Protein AF-0000000087791680 (afdb_homodimer)

Solvent-accessible surface area (backbone atoms only — not comparable to full-atom values): 25381 Å² total; per-residue (Å²): 79,37,41,31,30,51,10,22,6,29,83,70,26,23,48,44,59,62,53,77,48,72,30,43,64,45,85,53,70,56,38,45,17,42,36,40,27,38,39,39,37,46,95,88,44,26,38,34,36,34,31,11,54,45,38,58,61,35,29,56,75,70,66,45,57,69,65,58,30,39,37,45,44,49,65,50,59,41,26,43,61,20,48,68,62,46,20,55,41,23,66,72,69,40,71,28,44,31,38,27,40,63,70,33,48,52,49,48,42,67,64,41,65,71,30,66,50,83,85,70,81,65,75,94,46,27,39,41,47,82,38,77,52,52,76,68,46,70,42,78,56,87,76,35,35,40,27,34,32,52,28,18,39,45,91,40,78,31,40,20,42,34,42,31,45,95,88,41,32,38,37,46,31,63,59,26,46,45,71,44,68,72,38,44,63,68,49,43,58,23,45,32,37,33,34,16,27,32,31,79,61,82,50,78,39,30,19,11,44,66,52,36,50,50,52,44,63,73,28,48,40,68,30,35,34,33,26,34,30,41,60,81,52,39,47,72,69,50,42,73,70,45,56,92,54,43,42,68,55,30,47,68,44,72,48,76,104,80,38,40,32,29,52,11,23,6,29,82,70,27,23,48,44,57,62,52,78,48,73,31,42,64,44,85,53,69,56,37,43,17,42,36,40,26,39,38,40,36,45,93,90,44,25,37,33,37,35,30,12,54,44,38,58,61,37,29,56,74,70,67,44,55,69,67,57,32,38,37,43,45,49,65,52,60,43,28,44,61,20,48,67,62,46,19,55,41,23,67,72,69,40,70,29,44,31,37,28,40,64,69,33,47,52,49,48,44,66,64,39,64,71,31,67,51,83,86,69,80,65,76,94,48,27,38,41,47,81,39,77,52,53,75,67,48,69,42,78,56,88,74,35,35,39,28,33,32,53,27,19,38,44,90,40,77,32,40,20,42,34,42,33,45,94,90,40,31,38,36,44,32,64,60,26,46,47,71,45,68,72,38,43,63,69,48,43,60,22,45,32,38,33,34,15,27,32,31,79,61,82,50,78,39,30,19,11,42,65,53,34,50,50,50,44,62,73,27,48,39,67,30,34,35,31,26,33,29,40,62,81,52,39,45,72,68,49,41,73,72,45,56,93,56,43,41,67,55,31,49,69,44,71,49,76,105

Radius of gyration: 23.46 Å; Cα contacts (8 Å, |Δi|>4): 1272; chains: 2; bounding box: 47×68×54 Å

Structure (mmCIF, N/CA/C/O backbone):
data_AF-0000000087791680-model_v1
#
loop_
_entity.id
_entity.type
_entity.pdbx_description
1 polymer 'Phosphoribosyl 1,2-cyclic phosphate phosphodiesterase'
#
loop_
_atom_site.group_PDB
_atom_site.id
_atom_site.type_symbol
_atom_site.label_atom_id
_atom_site.label_alt_id
_atom_site.label_comp_id
_atom_site.label_asym_id
_atom_site.label_entity_id
_atom_site.label_seq_id
_atom_site.pdbx_PDB_ins_code
_atom_site.Cartn_x
_atom_site.Cartn_y
_atom_site.Cartn_z
_atom_site.occupancy
_atom_site.B_iso_or_equiv
_atom_site.auth_seq_id
_atom_site.auth_comp_id
_atom_site.auth_asym_id
_atom_site.auth_atom_id
_atom_site.pdbx_PDB_model_num
ATOM 1 N N . MET A 1 1 ? 10.305 27.891 0.632 1 96.56 1 MET A N 1
ATOM 2 C CA . MET A 1 1 ? 9.812 26.594 1.083 1 96.56 1 MET A CA 1
ATOM 3 C C . MET A 1 1 ? 8.492 26.25 0.405 1 96.56 1 MET A C 1
ATOM 5 O O . MET A 1 1 ? 7.602 27.094 0.301 1 96.56 1 MET A O 1
ATOM 9 N N . LYS A 1 2 ? 8.453 25.062 -0.163 1 97.38 2 LYS A N 1
ATOM 10 C CA . LYS A 1 2 ? 7.281 24.594 -0.887 1 97.38 2 LYS A CA 1
ATOM 11 C C . LYS A 1 2 ? 6.715 23.328 -0.241 1 97.38 2 LYS A C 1
ATOM 13 O O . LYS A 1 2 ? 7.469 22.438 0.164 1 97.38 2 LYS A O 1
ATOM 18 N N . LEU A 1 3 ? 5.395 23.328 -0.056 1 98.56 3 LEU A N 1
ATOM 19 C CA . LEU A 1 3 ? 4.707 22.141 0.456 1 98.56 3 LEU A CA 1
ATOM 20 C C . LEU A 1 3 ? 3.742 21.578 -0.584 1 98.56 3 LEU A C 1
ATOM 22 O O . LEU A 1 3 ? 2.961 22.328 -1.178 1 98.56 3 LEU A O 1
ATOM 26 N N . ARG A 1 4 ? 3.85 20.328 -0.832 1 98.75 4 ARG A N 1
ATOM 27 C CA . ARG A 1 4 ? 2.938 19.625 -1.728 1 98.75 4 ARG A CA 1
ATOM 28 C C . ARG A 1 4 ? 2.121 18.594 -0.97 1 98.75 4 ARG A C 1
ATOM 30 O O . ARG A 1 4 ? 2.672 17.812 -0.182 1 98.75 4 ARG A O 1
ATOM 37 N N . PHE A 1 5 ? 0.825 18.609 -1.22 1 98.94 5 PHE A N 1
ATOM 38 C CA . PHE A 1 5 ? -0.034 17.547 -0.685 1 98.94 5 PHE A CA 1
ATOM 39 C C . PHE A 1 5 ? 0.094 16.281 -1.509 1 98.94 5 PHE A C 1
ATOM 41 O O . PHE A 1 5 ? -0.344 16.234 -2.66 1 98.94 5 PHE A O 1
ATOM 48 N N . LEU A 1 6 ? 0.627 15.195 -0.892 1 98.94 6 LEU A N 1
ATOM 49 C CA . LEU A 1 6 ? 0.764 13.93 -1.594 1 98.94 6 LEU A CA 1
ATOM 50 C C . LEU A 1 6 ? -0.527 13.117 -1.516 1 98.94 6 LEU A C 1
ATOM 52 O O . LEU A 1 6 ? -0.835 12.344 -2.422 1 98.94 6 LEU A O 1
ATOM 56 N N . GLY A 1 7 ? -1.204 13.242 -0.457 1 98.94 7 GLY A N 1
ATOM 57 C CA . GLY A 1 7 ? -2.523 12.68 -0.213 1 98.94 7 GLY A CA 1
ATOM 58 C C . GLY A 1 7 ? -3.355 13.508 0.749 1 98.94 7 GLY A C 1
ATOM 59 O O . GLY A 1 7 ? -2.812 14.18 1.629 1 98.94 7 GLY A O 1
ATOM 60 N N . THR A 1 8 ? -4.715 13.43 0.555 1 98.94 8 THR A N 1
ATOM 61 C CA . THR A 1 8 ? -5.598 14.266 1.364 1 98.94 8 THR A CA 1
ATOM 62 C C . THR A 1 8 ? -6.793 13.461 1.865 1 98.94 8 THR A C 1
ATOM 64 O O . THR A 1 8 ? -7.77 14.023 2.357 1 98.94 8 THR A O 1
ATOM 67 N N . GLY A 1 9 ? -6.707 12.125 1.693 1 98.81 9 GLY A N 1
ATOM 68 C CA . GLY A 1 9 ? -7.812 11.266 2.08 1 98.81 9 GLY A CA 1
ATOM 69 C C . GLY A 1 9 ? -7.609 10.602 3.43 1 98.81 9 GLY A C 1
ATOM 70 O O . GLY A 1 9 ? -6.547 10.734 4.035 1 98.81 9 GLY A O 1
ATOM 71 N N . THR A 1 10 ? -8.656 9.977 3.885 1 97.81 10 THR A N 1
ATOM 72 C CA . THR A 1 10 ? -8.641 9.219 5.129 1 97.81 10 THR A CA 1
ATOM 73 C C . THR A 1 10 ? -7.93 7.879 4.934 1 97.81 10 THR A C 1
ATOM 75 O O . THR A 1 10 ? -7.344 7.629 3.879 1 97.81 10 THR A O 1
ATOM 78 N N . SER A 1 11 ? -8.031 7.055 6.004 1 97.5 11 SER A N 1
A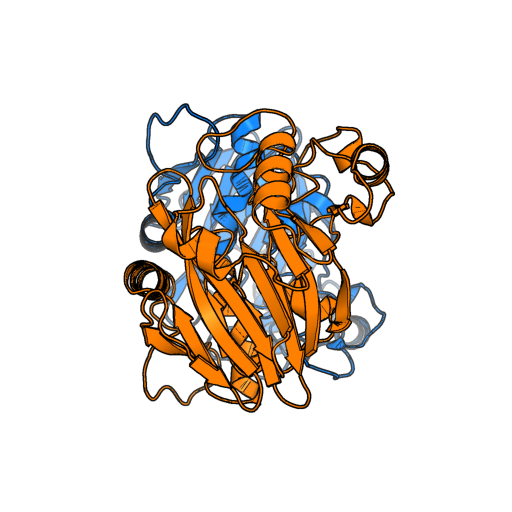TOM 79 C CA . SER A 1 11 ? -7.371 5.75 5.996 1 97.5 11 SER A CA 1
ATOM 80 C C . SER A 1 11 ? -7.949 4.848 4.914 1 97.5 11 SER A C 1
ATOM 82 O O . SER A 1 11 ? -7.312 3.875 4.5 1 97.5 11 SER A O 1
ATOM 84 N N . TYR A 1 12 ? -9.133 5.207 4.348 1 97.19 12 TYR A N 1
ATOM 85 C CA . TYR A 1 12 ? -9.766 4.41 3.309 1 97.19 12 TYR A CA 1
ATOM 86 C C . TYR A 1 12 ? -9.328 4.867 1.923 1 97.19 12 TYR A C 1
ATOM 88 O O . TYR A 1 12 ? -9.445 4.117 0.95 1 97.19 12 TYR A O 1
ATOM 96 N N . GLY A 1 13 ? -8.812 6.094 1.806 1 98.19 13 GLY A N 1
ATOM 97 C CA . GLY A 1 13 ? -8.703 6.723 0.498 1 98.19 13 GLY A CA 1
ATOM 98 C C . GLY A 1 13 ? -10.047 6.992 -0.147 1 98.19 13 GLY A C 1
ATOM 99 O O . GLY A 1 13 ? -11.078 6.535 0.343 1 98.19 13 GLY A O 1
ATOM 100 N N . VAL A 1 14 ? -9.992 7.812 -1.118 1 98.75 14 VAL A N 1
ATOM 101 C CA . VAL A 1 14 ? -11.172 8.078 -1.941 1 98.75 14 VAL A CA 1
ATOM 102 C C . VAL A 1 14 ? -10.828 7.863 -3.414 1 98.75 14 VAL A C 1
ATOM 104 O O . VAL A 1 14 ? -9.922 8.508 -3.949 1 98.75 14 VAL A O 1
ATOM 107 N N . PRO A 1 15 ? -11.57 6.934 -4.102 1 98.56 15 PRO A N 1
ATOM 108 C CA . PRO A 1 15 ? -12.797 6.211 -3.752 1 98.56 15 PRO A CA 1
ATOM 109 C C . PRO A 1 15 ? -12.555 5.105 -2.725 1 98.56 15 PRO A C 1
ATOM 111 O O . PRO A 1 15 ? -11.438 4.605 -2.6 1 98.56 15 PRO A O 1
ATOM 114 N N . TYR A 1 16 ? -13.625 4.812 -2.018 1 97.94 16 TYR A N 1
ATOM 115 C CA . TYR A 1 16 ? -13.68 3.586 -1.23 1 97.94 16 TYR A CA 1
ATOM 116 C C . TYR A 1 16 ? -13.883 2.371 -2.127 1 97.94 16 TYR A C 1
ATOM 118 O O . TYR A 1 16 ? -14.695 2.408 -3.053 1 97.94 16 TYR A O 1
ATOM 126 N N . ILE A 1 17 ? -13.188 1.34 -1.88 1 98.38 17 ILE A N 1
ATOM 127 C CA . ILE A 1 17 ? -13.391 0.118 -2.648 1 98.38 17 ILE A CA 1
ATOM 128 C C . ILE A 1 17 ? -14.867 -0.262 -2.627 1 98.38 17 ILE A C 1
ATOM 130 O O . ILE A 1 17 ? -15.469 -0.384 -1.557 1 98.38 17 ILE A O 1
ATOM 134 N N . GLY A 1 18 ? -15.5 -0.334 -3.77 1 97.19 18 GLY A N 1
ATOM 135 C CA . GLY A 1 18 ? -16.859 -0.834 -3.906 1 97.19 18 GLY A CA 1
ATOM 136 C C . GLY A 1 18 ? -17.906 0.247 -3.752 1 97.19 18 GLY A C 1
ATOM 137 O O . GLY A 1 18 ? -19.094 -0.007 -3.943 1 97.19 18 GLY A O 1
ATOM 138 N N . CYS A 1 19 ? -17.578 1.438 -3.422 1 97.81 19 CYS A N 1
ATOM 139 C CA . CYS A 1 19 ? -18.547 2.512 -3.213 1 97.81 19 CYS A CA 1
ATOM 140 C C . CYS A 1 19 ? -18.953 3.145 -4.535 1 97.81 19 CYS A C 1
ATOM 142 O O . CYS A 1 19 ? -18.109 3.342 -5.418 1 97.81 19 CYS A O 1
ATOM 144 N N . LYS A 1 20 ? -20.203 3.49 -4.641 1 97.19 20 LYS A N 1
ATOM 145 C CA . LYS A 1 20 ? -20.719 4.055 -5.887 1 97.19 20 LYS A CA 1
ATOM 146 C C . LYS A 1 20 ? -21.391 5.402 -5.648 1 97.19 20 LYS A C 1
ATOM 148 O O . LYS A 1 20 ? -22.234 5.824 -6.426 1 97.19 20 LYS A O 1
ATOM 153 N N . CYS A 1 21 ? -21.016 6.055 -4.582 1 98.06 21 CYS A N 1
ATOM 154 C CA . CYS A 1 21 ? -21.625 7.352 -4.281 1 98.06 21 CYS A CA 1
ATOM 155 C C . CYS A 1 21 ? -21.141 8.414 -5.262 1 98.06 21 CYS A C 1
ATOM 157 O O . CYS A 1 21 ? -20.266 8.156 -6.086 1 98.06 21 CYS A O 1
ATOM 159 N N . ALA A 1 22 ? -21.641 9.586 -5.102 1 98.25 22 ALA A N 1
ATOM 160 C CA . ALA A 1 22 ? -21.391 10.68 -6.035 1 98.25 22 ALA A CA 1
ATOM 161 C C . ALA A 1 22 ? -19.922 11.078 -6.027 1 98.25 22 ALA A C 1
ATOM 163 O O . ALA A 1 22 ? -19.344 11.398 -7.074 1 98.25 22 ALA A O 1
ATOM 164 N N . VAL A 1 23 ? -19.25 11.047 -4.875 1 98.81 23 VAL A N 1
ATOM 165 C CA . VAL A 1 23 ? -17.859 11.469 -4.75 1 98.81 23 VAL A CA 1
ATOM 166 C C . VAL A 1 23 ? -16.938 10.367 -5.266 1 98.81 23 VAL A C 1
ATOM 168 O O . VAL A 1 23 ? -15.992 10.641 -6.004 1 98.81 23 VAL A O 1
ATOM 171 N N . CYS A 1 24 ? -17.219 9.141 -4.934 1 98.56 24 CYS A N 1
ATOM 172 C CA . CYS A 1 24 ? -16.375 8.023 -5.332 1 98.56 24 CYS A CA 1
ATOM 173 C C . CYS A 1 24 ? -16.469 7.785 -6.832 1 98.56 24 CYS A C 1
ATOM 175 O O . CYS A 1 24 ? -15.539 7.23 -7.43 1 98.56 24 CYS A O 1
ATOM 177 N N . THR A 1 25 ? -17.531 8.211 -7.418 1 98.12 25 THR A N 1
ATOM 178 C CA . THR A 1 25 ? -17.688 8.008 -8.859 1 98.12 25 THR A CA 1
ATOM 179 C C . THR A 1 25 ? -17.484 9.32 -9.609 1 98.12 25 THR A C 1
ATOM 181 O O . THR A 1 25 ? -17.688 9.383 -10.82 1 98.12 25 THR A O 1
ATOM 184 N N . SER A 1 26 ? -17.125 10.391 -8.922 1 98.19 26 SER A N 1
ATOM 185 C CA . SER A 1 26 ? -16.938 11.719 -9.5 1 98.19 26 SER A CA 1
ATOM 186 C C . SER A 1 26 ? -15.781 11.719 -10.5 1 98.19 26 SER A C 1
ATOM 188 O O . SER A 1 26 ? -14.773 11.039 -10.305 1 98.19 26 SER A O 1
ATOM 190 N N . ASN A 1 27 ? -15.875 12.578 -11.516 1 97.5 27 ASN A N 1
ATOM 191 C CA . ASN A 1 27 ? -14.789 12.758 -12.469 1 97.5 27 ASN A CA 1
ATOM 192 C C . ASN A 1 27 ? -13.891 13.93 -12.078 1 97.5 27 ASN A C 1
ATOM 194 O O . ASN A 1 27 ? -12.891 14.203 -12.75 1 97.5 27 ASN A O 1
ATOM 198 N N . ASP A 1 28 ? -14.25 14.672 -11.008 1 98.44 28 ASP A N 1
ATOM 199 C CA . ASP A 1 28 ? -13.383 15.719 -10.477 1 98.44 28 ASP A CA 1
ATOM 200 C C . ASP A 1 28 ? -12.117 15.133 -9.867 1 98.44 28 ASP A C 1
ATOM 202 O O . ASP A 1 28 ? -12.172 14.414 -8.875 1 98.44 28 ASP A O 1
ATOM 206 N N . PRO A 1 29 ? -10.977 15.359 -10.492 1 98.5 29 PRO A N 1
ATOM 207 C CA . PRO A 1 29 ? -9.742 14.766 -9.961 1 98.5 29 PRO A CA 1
ATOM 208 C C . PRO A 1 29 ? -9.484 15.156 -8.508 1 98.5 29 PRO A C 1
ATOM 210 O O . PRO A 1 29 ? -8.773 14.445 -7.789 1 98.5 29 PRO A O 1
ATOM 213 N N . ARG A 1 30 ? -10.172 16.266 -8.102 1 98.81 30 ARG A N 1
ATOM 214 C CA . ARG A 1 30 ? -9.961 16.719 -6.727 1 98.81 30 ARG A CA 1
ATOM 215 C C . ARG A 1 30 ? -10.742 15.859 -5.742 1 98.81 30 ARG A C 1
ATOM 217 O O . ARG A 1 30 ? -10.547 15.969 -4.527 1 98.81 30 ARG A O 1
ATOM 224 N N . ASP A 1 31 ? -11.508 14.977 -6.254 1 98.88 31 ASP A N 1
ATOM 225 C CA . ASP A 1 31 ? -12.266 14.047 -5.422 1 98.88 31 ASP A CA 1
ATOM 226 C C . ASP A 1 31 ? -11.523 12.719 -5.266 1 98.88 31 ASP A C 1
ATOM 228 O O . ASP A 1 31 ? -11.969 11.836 -4.535 1 98.88 31 ASP A O 1
ATOM 232 N N . LYS A 1 32 ? -10.445 12.508 -5.996 1 98.81 32 LYS A N 1
ATOM 233 C CA . LYS A 1 32 ? -9.586 11.336 -5.832 1 98.81 32 LYS A CA 1
ATOM 234 C C . LYS A 1 32 ? -8.492 11.594 -4.801 1 98.81 32 LYS A C 1
ATOM 236 O O . LYS A 1 32 ? -7.633 12.453 -5.004 1 98.81 32 LYS A O 1
ATOM 241 N N . ARG A 1 33 ? -8.578 10.891 -3.699 1 98.88 33 ARG A N 1
ATOM 242 C CA . ARG A 1 33 ? -7.707 11.211 -2.578 1 98.88 33 ARG A CA 1
ATOM 243 C C . ARG A 1 33 ? -6.93 9.977 -2.117 1 98.88 33 ARG A C 1
ATOM 245 O O . ARG A 1 33 ? -7.527 8.977 -1.715 1 98.88 33 ARG A O 1
ATOM 252 N N . LEU A 1 34 ? -5.586 10 -2.229 1 98.88 34 LEU A N 1
ATOM 253 C CA . LEU A 1 34 ? -4.715 9.023 -1.576 1 98.88 34 LEU A CA 1
ATOM 254 C C . LEU A 1 34 ? -4.613 9.305 -0.08 1 98.88 34 LEU A C 1
ATOM 256 O O . LEU A 1 34 ? -5.117 10.32 0.401 1 98.88 34 LEU A O 1
ATOM 260 N N . ARG A 1 35 ? -4.047 8.375 0.666 1 98.88 35 ARG A N 1
ATOM 261 C CA . ARG A 1 35 ? -3.949 8.594 2.105 1 98.88 35 ARG A CA 1
ATOM 262 C C . ARG A 1 35 ? -3.068 9.797 2.418 1 98.88 35 ARG A C 1
ATOM 264 O O . ARG A 1 35 ? -2.086 10.055 1.72 1 98.88 35 ARG A O 1
ATOM 271 N N . SER A 1 36 ? -3.314 10.445 3.494 1 98.88 36 SER A N 1
ATOM 272 C CA . SER A 1 36 ? -2.764 11.75 3.854 1 98.88 36 SER A CA 1
ATOM 273 C C . SER A 1 36 ? -1.247 11.688 4.004 1 98.88 36 SER A C 1
ATOM 275 O O . SER A 1 36 ? -0.721 10.812 4.688 1 98.88 36 SER A O 1
ATOM 277 N N . SER A 1 37 ? -0.566 12.539 3.357 1 98.94 37 SER A N 1
ATOM 278 C CA . SER A 1 37 ? 0.878 12.742 3.373 1 98.94 37 SER A CA 1
ATOM 279 C C . SER A 1 37 ? 1.257 14.062 2.711 1 98.94 37 SER A C 1
ATOM 281 O O . SER A 1 37 ? 0.531 14.562 1.848 1 98.94 37 SER A O 1
ATOM 283 N N . ILE A 1 38 ? 2.379 14.688 3.121 1 98.94 38 ILE A N 1
ATOM 284 C CA . ILE A 1 38 ? 2.85 15.914 2.494 1 98.94 38 ILE A CA 1
ATOM 285 C C . ILE A 1 38 ? 4.352 15.82 2.229 1 98.94 38 ILE A C 1
ATOM 287 O O . ILE A 1 38 ? 5.043 15.008 2.846 1 98.94 38 ILE A O 1
ATOM 291 N N . PHE A 1 39 ? 4.77 16.562 1.26 1 98.88 39 PHE A N 1
ATOM 292 C CA . PHE A 1 39 ? 6.156 16.703 0.831 1 98.88 39 PHE A CA 1
ATOM 293 C C . PHE A 1 39 ? 6.609 18.156 0.945 1 98.88 39 PHE A C 1
ATOM 295 O O . PHE A 1 39 ? 5.977 19.062 0.388 1 98.88 39 PHE A O 1
ATOM 302 N N . VAL A 1 40 ? 7.633 18.422 1.789 1 98.69 40 VAL A N 1
ATOM 303 C CA . VAL A 1 40 ? 8.156 19.766 1.989 1 98.69 40 VAL A CA 1
ATOM 304 C C . VAL A 1 40 ? 9.547 19.875 1.361 1 98.69 40 VAL A C 1
ATOM 306 O O . VAL A 1 40 ? 10.445 19.094 1.685 1 98.69 40 VAL A O 1
ATOM 309 N N . GLU A 1 41 ? 9.711 20.797 0.521 1 97.44 41 GLU A N 1
ATOM 310 C CA . GLU A 1 41 ? 10.992 20.953 -0.158 1 97.44 41 GLU A CA 1
ATOM 311 C C . GLU A 1 41 ? 11.492 22.391 -0.051 1 97.44 41 GLU A C 1
ATOM 313 O O . GLU A 1 41 ? 10.695 23.344 -0.051 1 97.44 41 GLU A O 1
ATOM 318 N N . ASP A 1 42 ? 12.711 22.562 0.129 1 96 42 ASP A N 1
ATOM 319 C CA . ASP A 1 42 ? 13.453 23.828 0.121 1 96 42 ASP A CA 1
ATOM 320 C C . ASP A 1 42 ? 14.883 23.609 -0.38 1 96 42 ASP A C 1
ATOM 322 O O . ASP A 1 42 ? 15.711 23.016 0.312 1 96 42 ASP A O 1
ATOM 326 N N . ASP A 1 43 ? 15.172 24.188 -1.541 1 91.5 43 ASP A N 1
ATOM 327 C CA . ASP A 1 43 ? 16.453 23.922 -2.174 1 91.5 43 ASP A CA 1
ATOM 328 C C . ASP A 1 43 ? 16.75 22.422 -2.229 1 91.5 43 ASP A C 1
ATOM 330 O O . ASP A 1 43 ? 15.953 21.641 -2.775 1 91.5 43 ASP A O 1
ATOM 334 N N . ASP A 1 44 ? 17.75 21.922 -1.438 1 90.25 44 ASP A N 1
ATOM 335 C CA . ASP A 1 44 ? 18.156 20.516 -1.515 1 90.25 44 ASP A CA 1
ATOM 336 C C . ASP A 1 44 ? 17.469 19.703 -0.425 1 90.25 44 ASP A C 1
ATOM 338 O O . ASP A 1 44 ? 17.625 18.469 -0.377 1 90.25 44 ASP A O 1
ATOM 342 N N . LEU A 1 45 ? 16.672 20.391 0.388 1 96.62 45 LEU A N 1
ATOM 343 C CA . LEU A 1 45 ? 15.984 19.688 1.466 1 96.62 45 LEU A CA 1
ATOM 344 C C . LEU A 1 45 ? 14.656 19.125 0.979 1 96.62 45 LEU A C 1
ATOM 346 O O . LEU A 1 45 ? 13.867 19.844 0.338 1 96.62 45 LEU A O 1
ATOM 350 N N . LYS A 1 46 ? 14.461 17.828 1.199 1 98.12 46 LYS A N 1
ATOM 351 C CA . LYS A 1 46 ? 13.227 17.141 0.847 1 98.12 46 LYS A CA 1
ATOM 352 C C . LYS A 1 46 ? 12.719 16.297 2.014 1 98.12 46 LYS A C 1
ATOM 354 O O . LYS A 1 46 ? 13.312 15.266 2.348 1 98.12 46 LYS A O 1
ATOM 359 N N . LEU A 1 47 ? 11.656 16.75 2.617 1 98.69 47 LEU A N 1
ATOM 360 C CA . LEU A 1 47 ? 11.07 16.078 3.768 1 98.69 47 LEU A CA 1
ATOM 361 C C . LEU A 1 47 ? 9.734 15.445 3.404 1 98.69 47 LEU A C 1
ATOM 363 O O . LEU A 1 47 ? 8.906 16.078 2.742 1 98.69 47 LEU A O 1
ATOM 367 N N . ILE A 1 48 ? 9.555 14.234 3.803 1 98.81 48 ILE A N 1
ATOM 368 C CA . ILE A 1 48 ? 8.258 13.594 3.645 1 98.81 48 ILE A CA 1
ATOM 369 C C . ILE A 1 48 ? 7.645 13.328 5.02 1 98.81 48 ILE A C 1
ATOM 371 O O . ILE A 1 48 ? 8.344 12.898 5.941 1 98.81 48 ILE A O 1
ATOM 375 N N . VAL A 1 49 ? 6.371 13.68 5.113 1 98.94 49 VAL A N 1
ATOM 376 C CA . VAL A 1 49 ? 5.645 13.352 6.336 1 98.94 49 VAL A CA 1
ATOM 377 C C . VAL A 1 49 ? 4.746 12.141 6.094 1 98.94 49 VAL A C 1
ATOM 379 O O . VAL A 1 49 ? 3.826 12.195 5.273 1 98.94 49 VAL A O 1
ATOM 382 N N . ASP A 1 50 ? 4.996 11.062 6.809 1 98.94 50 ASP A N 1
ATOM 383 C CA . ASP A 1 50 ? 4.262 9.805 6.805 1 98.94 50 ASP A CA 1
ATOM 384 C C . ASP A 1 50 ? 4.539 9.008 5.527 1 98.94 50 ASP A C 1
ATOM 386 O O . ASP A 1 50 ? 4.742 9.594 4.461 1 98.94 50 ASP A O 1
ATOM 390 N N . THR A 1 51 ? 4.637 7.715 5.688 1 98.88 51 THR A N 1
ATOM 391 C CA . THR A 1 51 ? 4.832 6.746 4.613 1 98.88 51 THR A CA 1
ATOM 392 C C . THR A 1 51 ? 3.668 5.758 4.559 1 98.88 51 THR A C 1
ATOM 394 O O . THR A 1 51 ? 3.836 4.578 4.863 1 98.88 51 THR A O 1
ATOM 397 N N . GLY A 1 52 ? 2.52 6.27 4.133 1 98.75 52 GLY A N 1
ATOM 398 C CA . GLY A 1 52 ? 1.326 5.441 4.078 1 98.75 52 GLY A CA 1
ATOM 399 C C . GLY A 1 52 ? 1.339 4.449 2.928 1 98.75 52 GLY A C 1
ATOM 400 O O . GLY A 1 52 ? 2.338 4.332 2.217 1 98.75 52 GLY A O 1
ATOM 401 N N . PRO A 1 53 ? 0.223 3.742 2.73 1 98.69 53 PRO A N 1
ATOM 402 C CA . PRO A 1 53 ? 0.177 2.672 1.732 1 98.69 53 PRO A CA 1
ATOM 403 C C . PRO A 1 53 ? 0.319 3.191 0.303 1 98.69 53 PRO A C 1
ATOM 405 O O . PRO A 1 53 ? 0.621 2.422 -0.611 1 98.69 53 PRO A O 1
ATOM 408 N N . ASP A 1 54 ? 0.114 4.496 0.139 1 98.75 54 ASP A N 1
ATOM 409 C CA . ASP A 1 54 ? 0.158 5.082 -1.197 1 98.75 54 ASP A CA 1
ATOM 410 C C . ASP A 1 54 ? 1.543 5.648 -1.502 1 98.75 54 ASP A C 1
ATOM 412 O O . ASP A 1 54 ? 1.72 6.375 -2.48 1 98.75 54 ASP A O 1
ATOM 416 N N . PHE A 1 55 ? 2.559 5.332 -0.697 1 98.88 55 PHE A N 1
ATOM 417 C CA . PHE A 1 55 ? 3.859 5.984 -0.769 1 98.88 55 PHE A CA 1
ATOM 418 C C . PHE A 1 55 ? 4.434 5.898 -2.178 1 98.88 55 PHE A C 1
ATOM 420 O O . PHE A 1 55 ? 4.844 6.91 -2.75 1 98.88 55 PHE A O 1
ATOM 427 N N . ARG A 1 56 ? 4.402 4.703 -2.766 1 98.81 56 ARG A N 1
ATOM 428 C CA . ARG A 1 56 ? 4.965 4.52 -4.098 1 98.81 56 ARG A CA 1
ATOM 429 C C . ARG A 1 56 ? 4.219 5.363 -5.129 1 98.81 56 ARG A C 1
ATOM 431 O O . ARG A 1 56 ? 4.84 6.086 -5.91 1 98.81 56 ARG A O 1
ATOM 438 N N . GLN A 1 57 ? 2.936 5.273 -5.09 1 98.69 57 GLN A N 1
ATOM 439 C CA . GLN A 1 57 ? 2.117 6.035 -6.027 1 98.69 57 GLN A CA 1
ATOM 440 C C . GLN A 1 57 ? 2.342 7.535 -5.859 1 98.69 57 GLN A C 1
ATOM 442 O O . GLN A 1 57 ? 2.41 8.273 -6.844 1 98.69 57 GLN A O 1
ATOM 447 N N . GLN A 1 58 ? 2.451 7.965 -4.664 1 98.88 58 GLN A N 1
ATOM 448 C CA . GLN A 1 58 ? 2.656 9.375 -4.352 1 98.88 58 GLN A CA 1
ATOM 449 C C . GLN A 1 58 ? 4 9.867 -4.879 1 98.88 58 GLN A C 1
ATOM 451 O O . GLN A 1 58 ? 4.082 10.93 -5.5 1 98.88 58 GLN A O 1
ATOM 456 N N . CYS A 1 59 ? 5.051 9.07 -4.684 1 98.81 59 CYS A N 1
ATOM 457 C CA . CYS A 1 59 ? 6.383 9.438 -5.152 1 98.81 59 CYS A CA 1
ATOM 458 C C . CYS A 1 59 ? 6.434 9.484 -6.676 1 98.81 59 CYS A C 1
ATOM 460 O O . CYS A 1 59 ? 6.988 10.414 -7.258 1 98.81 59 CYS A O 1
ATOM 462 N N . LEU A 1 60 ? 5.848 8.477 -7.293 1 98.62 60 LEU A N 1
ATOM 463 C CA . LEU A 1 60 ? 5.852 8.414 -8.75 1 98.62 60 LEU A CA 1
ATOM 464 C C . LEU A 1 60 ? 5.109 9.609 -9.344 1 98.62 60 LEU A C 1
ATOM 466 O O . LEU A 1 60 ? 5.609 10.266 -10.266 1 98.62 60 LEU A O 1
ATOM 470 N N . ARG A 1 61 ? 3.947 9.914 -8.789 1 98.12 61 ARG A N 1
ATOM 471 C CA . ARG A 1 61 ? 3.135 11.016 -9.281 1 98.12 61 ARG A CA 1
ATOM 472 C C . ARG A 1 61 ? 3.859 12.352 -9.109 1 98.12 61 ARG A C 1
ATOM 474 O O . ARG A 1 61 ? 3.826 13.203 -10 1 98.12 61 ARG A O 1
ATOM 481 N N . ALA A 1 62 ? 4.535 12.523 -8.016 1 98.25 62 ALA A N 1
ATOM 482 C CA . ALA A 1 62 ? 5.148 13.797 -7.672 1 98.25 62 ALA A CA 1
ATOM 483 C C . ALA A 1 62 ? 6.57 13.891 -8.227 1 98.25 62 ALA A C 1
ATOM 485 O O . ALA A 1 62 ? 7.223 14.93 -8.109 1 98.25 62 ALA A O 1
ATOM 486 N N . GLY A 1 63 ? 7.074 12.781 -8.773 1 97.56 63 GLY A N 1
ATOM 487 C CA . GLY A 1 63 ? 8.43 12.773 -9.305 1 97.56 63 GLY A CA 1
ATOM 488 C C . GLY A 1 63 ? 9.492 12.844 -8.227 1 97.56 63 GLY A C 1
ATOM 489 O O . GLY A 1 63 ? 10.547 13.461 -8.43 1 97.56 63 GLY A O 1
ATOM 490 N N . ILE A 1 64 ? 9.211 12.305 -7.055 1 98.06 64 ILE A N 1
ATOM 491 C CA . ILE A 1 64 ? 10.164 12.312 -5.945 1 98.06 64 ILE A CA 1
ATOM 492 C C . ILE A 1 64 ? 11.18 11.188 -6.133 1 98.06 64 ILE A C 1
ATOM 494 O O . ILE A 1 64 ? 10.805 10.016 -6.238 1 98.06 64 ILE A O 1
ATOM 498 N N . ASP A 1 65 ? 12.422 11.508 -6.184 1 97.25 65 ASP A N 1
ATOM 499 C CA . ASP A 1 65 ? 13.445 10.492 -6.402 1 97.25 65 ASP A CA 1
ATOM 500 C C . ASP A 1 65 ? 14.539 10.578 -5.336 1 97.25 65 ASP A C 1
ATOM 502 O O . ASP A 1 65 ? 15.523 9.844 -5.395 1 97.25 65 ASP A O 1
ATOM 506 N N . HIS A 1 66 ? 14.297 11.523 -4.426 1 97.06 66 HIS A N 1
ATOM 507 C CA . HIS A 1 66 ? 15.203 11.727 -3.301 1 97.06 66 HIS A CA 1
ATOM 508 C C . HIS A 1 66 ? 14.469 12.32 -2.102 1 97.06 66 HIS A C 1
ATOM 510 O O . HIS A 1 66 ? 13.555 13.133 -2.268 1 97.06 66 HIS A O 1
ATOM 516 N N . ILE A 1 67 ? 14.852 11.844 -0.917 1 97.88 67 ILE A N 1
ATOM 517 C CA . ILE A 1 67 ? 14.297 12.43 0.299 1 97.88 67 ILE A CA 1
ATOM 518 C C . ILE A 1 67 ? 15.398 12.594 1.343 1 97.88 67 ILE A C 1
ATOM 520 O O . ILE A 1 67 ? 16.281 11.742 1.45 1 97.88 67 ILE A O 1
ATOM 524 N N . SER A 1 68 ? 15.359 13.688 2.033 1 98.19 68 SER A N 1
ATOM 525 C CA . SER A 1 68 ? 16.359 13.992 3.053 1 98.19 68 SER A CA 1
ATOM 526 C C . SER A 1 68 ? 16.016 13.312 4.375 1 98.19 68 SER A C 1
ATOM 528 O O . SER A 1 68 ? 16.906 12.828 5.078 1 98.19 68 SER A O 1
ATOM 530 N N . ALA A 1 69 ? 14.742 13.281 4.703 1 98.69 69 ALA A N 1
ATOM 531 C CA . ALA A 1 69 ? 14.297 12.68 5.957 1 98.69 69 ALA A CA 1
ATOM 532 C C . ALA A 1 69 ? 12.805 12.367 5.914 1 98.69 69 ALA A C 1
ATOM 534 O O . ALA A 1 69 ? 12.078 12.891 5.062 1 98.69 69 ALA A O 1
ATOM 535 N N . ILE A 1 70 ? 12.461 11.484 6.816 1 98.94 70 ILE A N 1
ATOM 536 C CA . ILE A 1 70 ? 11.062 11.117 7.012 1 98.94 70 ILE A CA 1
ATOM 537 C C . ILE A 1 70 ? 10.609 11.516 8.414 1 98.94 70 ILE A C 1
ATOM 539 O O . ILE A 1 70 ? 11.336 11.305 9.391 1 98.94 70 ILE A O 1
ATOM 543 N N . LEU A 1 71 ? 9.477 12.172 8.508 1 98.94 71 LEU A N 1
ATOM 544 C CA . LEU A 1 71 ? 8.797 12.445 9.766 1 98.94 71 LEU A CA 1
ATOM 545 C C . LEU A 1 71 ? 7.477 11.68 9.852 1 98.94 71 LEU A C 1
ATOM 547 O O . LEU A 1 71 ? 6.652 11.766 8.938 1 98.94 71 LEU A O 1
ATOM 551 N N . TRP A 1 72 ? 7.254 10.906 10.922 1 98.94 72 TRP A N 1
ATOM 552 C CA . TRP A 1 72 ? 5.969 10.242 11.094 1 98.94 72 TRP A CA 1
ATOM 553 C C . TRP A 1 72 ? 5.133 10.945 12.164 1 98.94 72 TRP A C 1
ATOM 555 O O . TRP A 1 72 ? 5.645 11.297 13.227 1 98.94 72 TRP A O 1
ATOM 565 N N . THR A 1 73 ? 3.865 11.133 11.82 1 98.94 73 THR A N 1
ATOM 566 C CA . THR A 1 73 ? 2.953 11.773 12.758 1 98.94 73 THR A CA 1
ATOM 567 C C . THR A 1 73 ? 2.541 10.797 13.867 1 98.94 73 THR A C 1
ATOM 569 O O . THR A 1 73 ? 2.521 11.164 15.039 1 98.94 73 THR A O 1
ATOM 572 N N . HIS A 1 74 ? 2.135 9.578 13.461 1 98.88 74 HIS A N 1
ATOM 573 C CA . HIS A 1 74 ? 1.695 8.602 14.453 1 98.88 74 HIS A CA 1
ATOM 574 C C . HIS A 1 74 ? 1.615 7.203 13.852 1 98.88 74 HIS A C 1
ATOM 576 O O . HIS A 1 74 ? 1.887 7.016 12.664 1 98.88 74 HIS A O 1
ATOM 582 N N . LEU A 1 75 ? 1.264 6.227 14.648 1 98.62 75 LEU A N 1
ATOM 583 C CA . LEU A 1 75 ? 1.552 4.816 14.391 1 98.62 75 LEU A CA 1
ATOM 584 C C . LEU A 1 75 ? 0.429 4.172 13.586 1 98.62 75 LEU A C 1
ATOM 586 O O . LEU A 1 75 ? 0.498 2.984 13.266 1 98.62 75 LEU A O 1
ATOM 590 N N . HIS A 1 76 ? -0.646 4.895 13.18 1 98.19 76 HIS A N 1
ATOM 591 C CA . HIS A 1 76 ? -1.742 4.25 12.461 1 98.19 76 HIS A CA 1
ATOM 592 C C . HIS A 1 76 ? -1.291 3.752 11.094 1 98.19 76 HIS A C 1
ATOM 594 O O . HIS A 1 76 ? -0.457 4.387 10.445 1 98.19 76 HIS A O 1
ATOM 600 N N . ASN A 1 77 ? -1.92 2.719 10.664 1 97.94 77 ASN A N 1
ATOM 601 C CA . ASN A 1 77 ? -1.587 1.973 9.453 1 97.94 77 ASN A CA 1
ATOM 602 C C . ASN A 1 77 ? -1.494 2.891 8.234 1 97.94 77 ASN A C 1
ATOM 604 O O . ASN A 1 77 ? -0.53 2.82 7.473 1 97.94 77 ASN A O 1
ATOM 608 N N . ASP A 1 78 ? -2.436 3.756 8.07 1 98.25 78 ASP A N 1
ATOM 609 C CA . ASP A 1 78 ? -2.512 4.578 6.871 1 98.25 78 ASP A CA 1
ATOM 610 C C . ASP A 1 78 ? -1.428 5.652 6.871 1 98.25 78 ASP A C 1
ATOM 612 O O . ASP A 1 78 ? -1.279 6.395 5.898 1 98.25 78 ASP A O 1
ATOM 616 N N . HIS A 1 79 ? -0.559 5.723 7.898 1 98.88 79 HIS A N 1
ATOM 617 C CA . HIS A 1 79 ? 0.508 6.715 7.957 1 98.88 79 HIS A CA 1
ATOM 618 C C . HIS A 1 79 ? 1.881 6.051 7.934 1 98.88 79 HIS A C 1
ATOM 620 O O . HIS A 1 79 ? 2.896 6.723 7.742 1 98.88 79 HIS A O 1
ATOM 626 N N . ILE A 1 80 ? 1.907 4.691 8.07 1 98.88 80 ILE A N 1
ATOM 627 C CA . ILE A 1 80 ? 3.246 4.148 8.266 1 98.88 80 ILE A CA 1
ATOM 628 C C . ILE A 1 80 ? 3.445 2.926 7.375 1 98.88 80 ILE A C 1
ATOM 630 O O . ILE A 1 80 ? 4.578 2.492 7.152 1 98.88 80 ILE A O 1
ATOM 634 N N . ILE A 1 81 ? 2.439 2.338 6.785 1 98.81 81 ILE A N 1
ATOM 635 C CA . ILE A 1 81 ? 2.506 0.944 6.359 1 98.81 81 ILE A CA 1
ATOM 636 C C . ILE A 1 81 ? 3.225 0.848 5.016 1 98.81 81 ILE A C 1
ATOM 638 O O . ILE A 1 81 ? 3.566 -0.247 4.566 1 98.81 81 ILE A O 1
ATOM 642 N N . GLY A 1 82 ? 3.486 1.951 4.375 1 98.81 82 GLY A N 1
ATOM 643 C CA . GLY A 1 82 ? 4.18 1.962 3.096 1 98.81 82 GLY A CA 1
ATOM 644 C C . GLY A 1 82 ? 5.68 2.123 3.23 1 98.81 82 GLY A C 1
ATOM 645 O O . GLY A 1 82 ? 6.379 2.338 2.238 1 98.81 82 GLY A O 1
ATOM 646 N N . LEU A 1 83 ? 6.238 1.937 4.402 1 98.75 83 LEU A N 1
ATOM 647 C CA . LEU A 1 83 ? 7.637 2.254 4.688 1 98.75 83 LEU A CA 1
ATOM 648 C C . LEU A 1 83 ? 8.57 1.423 3.814 1 98.75 83 LEU A C 1
ATOM 650 O O . LEU A 1 83 ? 9.625 1.902 3.396 1 98.75 83 LEU A O 1
ATOM 654 N N . ASP A 1 84 ? 8.188 0.197 3.49 1 98.25 84 ASP A N 1
ATOM 655 C CA . ASP A 1 84 ? 9.055 -0.672 2.695 1 98.25 84 ASP A CA 1
ATOM 656 C C . ASP A 1 84 ? 9.344 -0.056 1.329 1 98.25 84 ASP A C 1
ATOM 658 O O . ASP A 1 84 ? 10.406 -0.291 0.75 1 98.25 84 ASP A O 1
ATOM 662 N N . ASP A 1 85 ? 8.516 0.824 0.865 1 98.38 85 ASP A N 1
ATOM 663 C CA . ASP A 1 85 ? 8.617 1.403 -0.47 1 98.38 85 ASP A CA 1
ATOM 664 C C . ASP A 1 85 ? 9.719 2.465 -0.526 1 98.38 85 ASP A C 1
ATOM 666 O O . ASP A 1 85 ? 10.023 2.988 -1.599 1 98.38 85 ASP A O 1
ATOM 670 N N . VAL A 1 86 ? 10.367 2.738 0.577 1 97.88 86 VAL A N 1
ATOM 671 C CA . VAL A 1 86 ? 11.484 3.676 0.604 1 97.88 86 VAL A CA 1
ATOM 672 C C . VAL A 1 86 ? 12.734 3.006 0.036 1 97.88 86 VAL A C 1
ATOM 674 O O . VAL A 1 86 ? 13.719 3.68 -0.286 1 97.88 86 VAL A O 1
ATOM 677 N N . ARG A 1 87 ? 12.641 1.779 -0.202 1 96.5 87 ARG A N 1
ATOM 678 C CA . ARG A 1 87 ? 13.766 0.921 -0.561 1 96.5 87 ARG A CA 1
ATOM 679 C C . ARG A 1 87 ? 14.484 1.445 -1.803 1 96.5 87 ARG A C 1
ATOM 681 O O . ARG A 1 87 ? 15.703 1.611 -1.799 1 96.5 87 ARG A O 1
ATOM 688 N N . PRO A 1 88 ? 13.758 1.78 -2.902 1 96.5 88 PRO A N 1
ATOM 689 C CA . PRO A 1 88 ? 14.477 2.273 -4.082 1 96.5 88 PRO A CA 1
ATOM 690 C C . PRO A 1 88 ? 15.266 3.549 -3.801 1 96.5 88 PRO A C 1
ATOM 692 O O . PRO A 1 88 ? 16.328 3.771 -4.398 1 96.5 88 PRO A O 1
ATOM 695 N N . LEU A 1 89 ? 14.789 4.367 -2.91 1 97.31 89 LEU A N 1
ATOM 696 C CA . LEU A 1 89 ? 15.469 5.602 -2.555 1 97.31 89 LEU A CA 1
ATOM 697 C C . LEU A 1 89 ? 16.75 5.312 -1.776 1 97.31 89 LEU A C 1
ATOM 699 O O . LEU A 1 89 ? 17.812 5.828 -2.109 1 97.31 89 LEU A O 1
ATOM 703 N N . THR A 1 90 ? 16.641 4.418 -0.805 1 96.31 90 THR A N 1
ATOM 704 C CA . THR A 1 90 ? 17.812 4.125 0.015 1 96.31 90 THR A CA 1
ATOM 705 C C . THR A 1 90 ? 18.844 3.334 -0.78 1 96.31 90 THR A C 1
ATOM 707 O O . THR A 1 90 ? 20.047 3.416 -0.503 1 96.31 90 THR A O 1
ATOM 710 N N . ASP A 1 91 ? 18.391 2.559 -1.767 1 94.38 91 ASP A N 1
ATOM 711 C CA . ASP A 1 91 ? 19.328 1.889 -2.666 1 94.38 91 ASP A CA 1
ATOM 712 C C . ASP A 1 91 ? 20.188 2.9 -3.406 1 94.38 91 ASP A C 1
ATOM 714 O O . ASP A 1 91 ? 21.359 2.633 -3.68 1 94.38 91 ASP A O 1
ATOM 718 N N . ARG A 1 92 ? 19.625 4.043 -3.627 1 93.44 92 ARG A N 1
ATOM 719 C CA . ARG A 1 92 ? 20.312 5.035 -4.445 1 93.44 92 ARG A CA 1
ATOM 720 C C . ARG A 1 92 ? 21.062 6.035 -3.572 1 93.44 92 ARG A C 1
ATOM 722 O O . ARG A 1 92 ? 22.141 6.5 -3.945 1 93.44 92 ARG A O 1
ATOM 729 N N . GLN A 1 93 ? 20.531 6.355 -2.402 1 95.06 93 GLN A N 1
ATOM 730 C CA . GLN A 1 93 ? 21.094 7.488 -1.685 1 95.06 93 GLN A CA 1
ATOM 731 C C . GLN A 1 93 ? 21.594 7.07 -0.302 1 95.06 93 GLN A C 1
ATOM 733 O O . GLN A 1 93 ? 22.172 7.879 0.427 1 95.06 93 GLN A O 1
ATOM 738 N N . GLY A 1 94 ? 21.469 5.828 0.03 1 94 94 GLY A N 1
ATOM 739 C CA . GLY A 1 94 ? 21.906 5.375 1.344 1 94 94 GLY A CA 1
ATOM 740 C C . GLY A 1 94 ? 20.844 5.586 2.42 1 94 94 GLY A C 1
ATOM 741 O O . GLY A 1 94 ? 19.656 5.703 2.119 1 94 94 GLY A O 1
ATOM 742 N N . TYR A 1 95 ? 21.281 5.609 3.625 1 96.12 95 TYR A N 1
ATOM 743 C CA . TYR A 1 95 ? 20.375 5.699 4.77 1 96.12 95 TYR A CA 1
ATOM 744 C C . TYR A 1 95 ? 19.609 7.016 4.758 1 96.12 95 TYR A C 1
ATOM 746 O O . TYR A 1 95 ? 20.156 8.055 4.383 1 96.12 95 TYR A O 1
ATOM 754 N N . ILE A 1 96 ? 18.375 6.914 5.164 1 96.88 96 ILE A N 1
ATOM 755 C CA . ILE A 1 96 ? 17.547 8.094 5.363 1 96.88 96 ILE A CA 1
ATOM 756 C C . ILE A 1 96 ? 17.188 8.234 6.84 1 96.88 96 ILE A C 1
ATOM 758 O O . ILE A 1 96 ? 16.875 7.246 7.508 1 96.88 96 ILE A O 1
ATOM 762 N N . ASP A 1 97 ? 17.234 9.469 7.355 1 98.19 97 ASP A N 1
ATOM 763 C CA . ASP A 1 97 ? 16.859 9.703 8.742 1 98.19 97 ASP A CA 1
ATOM 764 C C . ASP A 1 97 ? 15.336 9.68 8.898 1 98.19 97 ASP A C 1
ATOM 766 O O . ASP A 1 97 ? 14.609 10.242 8.078 1 98.19 97 ASP A O 1
ATOM 770 N N . GLY A 1 98 ? 14.898 8.953 9.891 1 98.69 98 GLY A N 1
ATOM 771 C CA . GLY A 1 98 ? 13.492 8.922 10.25 1 98.69 98 GLY A CA 1
ATOM 772 C C . GLY A 1 98 ? 13.227 9.414 11.664 1 98.69 98 GLY A C 1
ATOM 773 O O . GLY A 1 98 ? 13.906 9 12.609 1 98.69 98 GLY A O 1
ATOM 774 N N . TYR A 1 99 ? 12.266 10.305 11.812 1 98.94 99 TYR A N 1
ATOM 775 C CA . TYR A 1 99 ? 12.008 10.953 13.094 1 98.94 99 TYR A CA 1
ATOM 776 C C . TYR A 1 99 ? 10.57 10.727 13.539 1 98.94 99 TYR A C 1
ATOM 778 O O . TYR A 1 99 ? 9.633 10.914 12.758 1 98.94 99 TYR A O 1
ATOM 786 N N . THR A 1 100 ? 10.375 10.336 14.781 1 98.88 100 THR A N 1
ATOM 787 C CA . THR A 1 100 ? 9.047 10.227 15.367 1 98.88 100 THR A CA 1
ATOM 788 C C . THR A 1 100 ? 9.133 9.992 16.875 1 98.88 100 THR A C 1
ATOM 790 O O . THR A 1 100 ? 10.227 10.016 17.438 1 98.88 100 THR A O 1
ATOM 793 N N . ASP A 1 101 ? 7.984 9.891 17.531 1 98.81 101 ASP A N 1
ATOM 794 C CA . ASP A 1 101 ? 7.98 9.594 18.953 1 98.81 101 ASP A CA 1
ATOM 795 C C . ASP A 1 101 ? 8.289 8.125 19.219 1 98.81 101 ASP A C 1
ATOM 797 O O . ASP A 1 101 ? 8.383 7.328 18.281 1 98.81 101 ASP A O 1
ATOM 801 N N . ALA A 1 102 ? 8.484 7.762 20.453 1 98.69 102 ALA A N 1
ATOM 802 C CA . ALA A 1 102 ? 8.938 6.434 20.859 1 98.69 102 ALA A CA 1
ATOM 803 C C . ALA A 1 102 ? 7.898 5.371 20.516 1 98.69 102 ALA A C 1
ATOM 805 O O . ALA A 1 102 ? 8.242 4.289 20.031 1 98.69 102 ALA A O 1
ATOM 806 N N . ALA A 1 103 ? 6.68 5.664 20.781 1 98.56 103 ALA A N 1
ATOM 807 C CA . ALA A 1 103 ? 5.609 4.695 20.531 1 98.56 103 ALA A CA 1
ATOM 808 C C . ALA A 1 103 ? 5.496 4.359 19.047 1 98.56 103 ALA A C 1
ATOM 810 O O . ALA A 1 103 ? 5.375 3.189 18.688 1 98.56 103 ALA A O 1
ATOM 811 N N . THR A 1 104 ? 5.52 5.375 18.219 1 98.81 104 THR A N 1
ATOM 812 C CA . THR A 1 104 ? 5.43 5.168 16.781 1 98.81 104 THR A CA 1
ATOM 813 C C . THR A 1 104 ? 6.641 4.395 16.266 1 98.81 104 THR A C 1
ATOM 815 O O . THR A 1 104 ? 6.504 3.477 15.461 1 98.81 104 THR A O 1
ATOM 818 N N . LEU A 1 105 ? 7.816 4.734 16.75 1 98.75 105 LEU A N 1
ATOM 819 C CA . LEU A 1 105 ? 9.016 4.02 16.328 1 98.75 105 LEU A CA 1
ATOM 820 C C . LEU A 1 105 ? 8.938 2.547 16.719 1 98.75 105 LEU A C 1
ATOM 822 O O . LEU A 1 105 ? 9.312 1.672 15.938 1 98.75 105 LEU A O 1
ATOM 826 N N . ALA A 1 106 ? 8.484 2.295 17.906 1 98.69 106 ALA A N 1
ATOM 827 C CA . ALA A 1 106 ? 8.344 0.912 18.359 1 98.69 106 ALA A CA 1
ATOM 828 C C . ALA A 1 106 ? 7.422 0.128 17.422 1 98.69 106 ALA A C 1
ATOM 830 O O . ALA A 1 106 ? 7.703 -1.024 17.094 1 98.69 106 ALA A O 1
ATOM 831 N N . ARG A 1 107 ? 6.352 0.735 17.047 1 98.75 107 ARG A N 1
ATOM 832 C CA . ARG A 1 107 ? 5.414 0.107 16.125 1 98.75 107 ARG A CA 1
ATOM 833 C C . ARG A 1 107 ? 6.066 -0.146 14.766 1 98.75 107 ARG A C 1
ATOM 835 O O . ARG A 1 107 ? 5.914 -1.224 14.188 1 98.75 107 ARG A O 1
ATOM 842 N N . LEU A 1 108 ? 6.766 0.83 14.281 1 98.75 108 LEU A N 1
ATOM 843 C CA . LEU A 1 108 ? 7.488 0.695 13.023 1 98.75 108 LEU A CA 1
ATOM 844 C C . LEU A 1 108 ? 8.484 -0.459 13.086 1 98.75 108 LEU A C 1
ATOM 846 O O . LEU A 1 108 ? 8.57 -1.263 12.156 1 98.75 108 LEU A O 1
ATOM 850 N N . GLN A 1 109 ? 9.18 -0.554 14.148 1 98.25 109 GLN A N 1
ATOM 851 C CA . GLN A 1 109 ? 10.195 -1.589 14.312 1 98.25 109 GLN A CA 1
ATOM 852 C C . GLN A 1 109 ? 9.555 -2.971 14.43 1 98.25 109 GLN A C 1
ATOM 854 O O . GLN A 1 109 ? 10.125 -3.963 13.969 1 98.25 109 GLN A O 1
ATOM 859 N N . LEU A 1 110 ? 8.438 -2.984 15.055 1 98.06 110 LEU A N 1
ATOM 860 C CA . LEU A 1 110 ? 7.703 -4.242 15.156 1 98.06 110 LEU A CA 1
ATOM 861 C C . LEU A 1 110 ? 7.285 -4.742 13.773 1 98.06 110 LEU A C 1
ATOM 863 O O . LEU A 1 110 ? 7.469 -5.914 13.453 1 98.06 110 LEU A O 1
ATOM 867 N N . ILE A 1 111 ? 6.727 -3.906 12.961 1 98.12 111 ILE A N 1
ATOM 868 C CA . ILE A 1 111 ? 6.191 -4.262 11.656 1 98.12 111 ILE A CA 1
ATOM 869 C C . ILE A 1 111 ? 7.34 -4.492 10.672 1 98.12 111 ILE A C 1
ATOM 871 O O . ILE A 1 111 ? 7.312 -5.449 9.898 1 98.12 111 ILE A O 1
ATOM 875 N N . PHE A 1 112 ? 8.242 -3.582 10.719 1 97.75 112 PHE A N 1
ATOM 876 C CA . PHE A 1 112 ? 9.359 -3.598 9.773 1 97.75 112 PHE A CA 1
ATOM 877 C C . PHE A 1 112 ? 10.664 -3.91 10.492 1 97.75 112 PHE A C 1
ATOM 879 O O . PHE A 1 112 ? 11.594 -3.098 10.484 1 97.75 112 PHE A O 1
ATOM 886 N N . ASP A 1 113 ? 10.766 -5.066 10.969 1 93.81 113 ASP A N 1
ATOM 887 C CA . ASP A 1 113 ? 11.906 -5.484 11.781 1 93.81 113 ASP A CA 1
ATOM 888 C C . ASP A 1 113 ? 13.195 -5.492 10.961 1 93.81 113 ASP A C 1
ATOM 890 O O . ASP A 1 113 ? 14.289 -5.473 11.516 1 93.81 113 ASP A O 1
ATOM 894 N N . TYR A 1 114 ? 13.164 -5.371 9.695 1 93.56 114 TYR A N 1
ATOM 895 C CA . TYR A 1 114 ? 14.312 -5.473 8.797 1 93.56 114 TYR A CA 1
ATOM 896 C C . TYR A 1 114 ? 14.773 -4.094 8.344 1 93.56 114 TYR A C 1
ATOM 898 O O . TYR A 1 114 ? 15.805 -3.965 7.684 1 93.56 114 TYR A O 1
ATOM 906 N N . VAL A 1 115 ? 14.062 -3.014 8.648 1 95.5 115 VAL A N 1
ATOM 907 C CA . VAL A 1 115 ? 14.312 -1.688 8.094 1 95.5 115 VAL A CA 1
ATOM 908 C C . VAL A 1 115 ? 15.312 -0.938 8.969 1 95.5 115 VAL A C 1
ATOM 910 O O . VAL A 1 115 ? 16.156 -0.191 8.469 1 95.5 115 VAL A O 1
ATOM 913 N N . PHE A 1 116 ? 15.297 -1.118 10.258 1 94.44 116 PHE A N 1
ATOM 914 C CA . PHE A 1 116 ? 16.031 -0.292 11.211 1 94.44 116 PHE A CA 1
ATOM 915 C C . PHE A 1 116 ? 17.266 -1.024 11.719 1 94.44 116 PHE A C 1
ATOM 917 O O . PHE A 1 116 ? 17.656 -0.867 12.875 1 94.44 116 PHE A O 1
ATOM 924 N N . VAL A 1 117 ? 17.828 -1.773 10.852 1 87.19 117 VAL A N 1
ATOM 925 C CA . VAL A 1 117 ? 19.016 -2.533 11.219 1 87.19 117 VAL A CA 1
ATOM 926 C C . VAL A 1 117 ? 20.266 -1.719 10.906 1 87.19 117 VAL A C 1
ATOM 928 O O . VAL A 1 117 ? 20.562 -1.45 9.734 1 87.19 117 VAL A O 1
ATOM 931 N N . ALA A 1 118 ? 20.984 -1.401 11.945 1 83.25 118 ALA A N 1
ATOM 932 C CA . ALA A 1 118 ? 22.188 -0.592 11.797 1 83.25 118 ALA A CA 1
ATOM 933 C C . ALA A 1 118 ? 23.266 -1.349 11.023 1 83.25 118 ALA A C 1
ATOM 935 O O . ALA A 1 118 ? 23.469 -2.545 11.242 1 83.25 118 ALA A O 1
ATOM 936 N N . GLY A 1 119 ? 23.906 -0.695 10.156 1 81.81 119 GLY A N 1
ATOM 937 C CA . GLY A 1 119 ? 25.078 -1.237 9.469 1 81.81 119 GLY A CA 1
ATOM 938 C C . GLY A 1 119 ? 24.719 -2.102 8.273 1 81.81 119 GLY A C 1
ATOM 939 O O . GLY A 1 119 ? 25.578 -2.734 7.676 1 81.81 119 GLY A O 1
ATOM 940 N N . ARG A 1 120 ? 23.422 -2.199 7.945 1 80.12 120 ARG A N 1
ATOM 941 C CA . ARG A 1 120 ? 23.031 -2.957 6.762 1 80.12 120 ARG A CA 1
ATOM 942 C C . ARG A 1 120 ? 23.516 -2.27 5.488 1 80.12 120 ARG A C 1
ATOM 944 O O . ARG A 1 120 ? 23.188 -1.104 5.246 1 80.12 120 ARG A O 1
ATOM 951 N N . ASN A 1 121 ? 24.344 -2.896 4.793 1 73.25 121 ASN A N 1
ATOM 952 C CA . ASN A 1 121 ? 24.953 -2.256 3.635 1 73.25 121 ASN A CA 1
ATOM 953 C C . ASN A 1 121 ? 24.547 -2.947 2.336 1 73.25 121 ASN A C 1
ATOM 955 O O . ASN A 1 121 ? 25.016 -2.576 1.259 1 73.25 121 ASN A O 1
ATOM 959 N N . HIS A 1 122 ? 23.703 -3.986 2.529 1 70 122 HIS A N 1
ATOM 960 C CA . HIS A 1 122 ? 23.297 -4.652 1.296 1 70 122 HIS A CA 1
ATOM 961 C C . HIS A 1 122 ? 21.922 -4.176 0.84 1 70 122 HIS A C 1
ATOM 963 O O . HIS A 1 122 ? 21.078 -3.846 1.668 1 70 122 HIS A O 1
ATOM 969 N N . GLY A 1 123 ? 21.781 -4.051 -0.466 1 69.56 123 GLY A N 1
ATOM 970 C CA . GLY A 1 123 ? 20.531 -3.629 -1.086 1 69.56 123 GLY A CA 1
ATOM 971 C C . GLY A 1 123 ? 19.391 -4.586 -0.835 1 69.56 123 GLY A C 1
ATOM 972 O O . GLY A 1 123 ? 19.562 -5.621 -0.189 1 69.56 123 GLY A O 1
ATOM 973 N N . GLY A 1 124 ? 18.203 -4.188 -1.065 1 82.62 124 GLY A N 1
ATOM 974 C CA . GLY A 1 124 ? 17.047 -5.062 -1.045 1 82.62 124 GLY A CA 1
ATOM 975 C C . GLY A 1 124 ? 16.125 -4.805 0.132 1 82.62 124 GLY A C 1
ATOM 976 O O . GLY A 1 124 ? 15.039 -5.379 0.212 1 82.62 124 GLY A O 1
ATOM 977 N N . PHE A 1 125 ? 16.688 -3.9 1.056 1 91.44 125 PHE A N 1
ATOM 978 C CA . PHE A 1 125 ? 15.867 -3.479 2.18 1 91.44 125 PHE A CA 1
ATOM 979 C C . PHE A 1 125 ? 15.93 -1.967 2.359 1 91.44 125 PHE A C 1
ATOM 981 O O . PHE A 1 125 ? 16.953 -1.347 2.09 1 91.44 125 PHE A O 1
ATOM 988 N N . PRO A 1 126 ? 14.828 -1.404 2.865 1 96.06 126 PRO A N 1
ATOM 989 C CA . PRO A 1 126 ? 14.961 0.002 3.25 1 96.06 126 PRO A CA 1
ATOM 990 C C . PRO A 1 126 ? 15.961 0.208 4.387 1 96.06 126 PRO A C 1
ATOM 992 O O . PRO A 1 126 ? 16.078 -0.639 5.273 1 96.06 126 PRO A O 1
ATOM 995 N N . ARG A 1 127 ? 16.688 1.258 4.293 1 96.75 127 ARG A N 1
ATOM 996 C CA . ARG A 1 127 ? 17.656 1.618 5.312 1 96.75 127 ARG A CA 1
ATOM 997 C C . ARG A 1 127 ? 17.328 2.965 5.945 1 96.75 127 ARG A C 1
ATOM 999 O O . ARG A 1 127 ? 17.5 4.012 5.316 1 96.75 127 ARG A O 1
ATOM 1006 N N . VAL A 1 128 ? 16.844 2.934 7.215 1 97.62 128 VAL A N 1
ATOM 1007 C CA . VAL A 1 128 ? 16.391 4.141 7.906 1 97.62 128 VAL A CA 1
ATOM 1008 C C . VAL A 1 128 ? 17.109 4.254 9.25 1 97.62 128 VAL A C 1
ATOM 1010 O O . VAL A 1 128 ? 17.188 3.279 10.008 1 97.62 128 VAL A O 1
ATOM 1013 N N . THR A 1 129 ? 17.75 5.379 9.516 1 97.62 129 THR A N 1
ATOM 1014 C CA . THR A 1 129 ? 18.281 5.68 10.836 1 97.62 129 THR A CA 1
ATOM 1015 C C . THR A 1 129 ? 17.219 6.293 11.734 1 97.62 129 THR A C 1
ATOM 1017 O O . THR A 1 129 ? 16.766 7.414 11.484 1 97.62 129 THR A O 1
ATOM 1020 N N . PRO A 1 130 ? 16.828 5.594 12.742 1 98.12 130 PRO A N 1
ATOM 1021 C CA . PRO A 1 130 ? 15.734 6.078 13.586 1 98.12 130 PRO A CA 1
ATOM 1022 C C . PRO A 1 130 ? 16.188 7.137 14.594 1 98.12 130 PRO A C 1
ATOM 1024 O O . PRO A 1 130 ? 17.281 7.039 15.148 1 98.12 130 PRO A O 1
ATOM 1027 N N . HIS A 1 131 ? 15.383 8.172 14.734 1 98.62 131 HIS A N 1
ATOM 1028 C CA . HIS A 1 131 ? 15.562 9.195 15.75 1 98.62 131 HIS A CA 1
ATOM 1029 C C . HIS A 1 131 ? 14.273 9.422 16.547 1 98.62 131 HIS A C 1
ATOM 1031 O O . HIS A 1 131 ? 13.242 9.766 15.969 1 98.62 131 HIS A O 1
ATOM 1037 N N . ILE A 1 132 ? 14.367 9.227 17.844 1 98.75 132 ILE A N 1
ATOM 1038 C CA . ILE A 1 132 ? 13.234 9.57 18.703 1 98.75 132 ILE A CA 1
ATOM 1039 C C . ILE A 1 132 ? 13.242 11.07 19 1 98.75 132 ILE A C 1
ATOM 1041 O O . ILE A 1 132 ? 14.266 11.617 19.406 1 98.75 132 ILE A O 1
ATOM 1045 N N . ILE A 1 133 ? 12.133 11.664 18.734 1 98.69 133 ILE A N 1
ATOM 1046 C CA . ILE A 1 133 ? 12.039 13.086 19.016 1 98.69 133 ILE A CA 1
ATOM 1047 C C . ILE A 1 133 ? 10.938 13.336 20.047 1 98.69 133 ILE A C 1
ATOM 1049 O O . ILE A 1 133 ? 10.039 12.508 20.219 1 98.69 133 ILE A O 1
ATOM 1053 N N . GLU A 1 134 ? 11.047 14.516 20.688 1 98.19 134 GLU A N 1
ATOM 1054 C CA . GLU A 1 134 ? 10.109 14.875 21.75 1 98.19 134 GLU A CA 1
ATOM 1055 C C . GLU A 1 134 ? 9.242 16.062 21.344 1 98.19 134 GLU A C 1
ATOM 1057 O O . GLU A 1 134 ? 9.641 16.859 20.484 1 98.19 134 GLU A O 1
ATOM 1062 N N . ALA A 1 135 ? 8.125 16.156 21.984 1 98.38 135 ALA A N 1
ATOM 1063 C CA . ALA A 1 135 ? 7.238 17.281 21.766 1 98.38 135 ALA A CA 1
ATOM 1064 C C . ALA A 1 135 ? 7.984 18.609 21.953 1 98.38 135 ALA A C 1
ATOM 1066 O O . ALA A 1 135 ? 8.789 18.75 22.875 1 98.38 135 ALA A O 1
ATOM 1067 N N . PHE A 1 136 ? 7.797 19.5 21.031 1 98.69 136 PHE A N 1
ATOM 1068 C CA . PHE A 1 136 ? 8.297 20.875 21.047 1 98.69 136 PHE A CA 1
ATOM 1069 C C . PHE A 1 136 ? 9.805 20.906 20.859 1 98.69 136 PHE A C 1
ATOM 1071 O O . PHE A 1 136 ? 10.422 21.969 20.906 1 98.69 136 PHE A O 1
ATOM 1078 N N . GLY A 1 137 ? 10.453 19.688 20.672 1 98.5 137 GLY A N 1
ATOM 1079 C CA . GLY A 1 137 ? 11.859 19.656 20.312 1 98.5 137 GLY A CA 1
ATOM 1080 C C . GLY A 1 137 ? 12.109 20.016 18.859 1 98.5 137 GLY A C 1
ATOM 1081 O O . GLY A 1 137 ? 11.734 19.266 17.953 1 98.5 137 GLY A O 1
ATOM 1082 N N . THR A 1 138 ? 12.781 21.125 18.688 1 98.5 138 THR A N 1
ATOM 1083 C CA . THR A 1 138 ? 12.961 21.641 17.344 1 98.5 138 THR A CA 1
ATOM 1084 C C . THR A 1 138 ? 14.148 20.969 16.656 1 98.5 138 THR A C 1
ATOM 1086 O O . THR A 1 138 ? 15.219 20.828 17.25 1 98.5 138 THR A O 1
ATOM 1089 N N . LEU A 1 139 ? 13.914 20.5 15.406 1 98.5 139 LEU A N 1
ATOM 1090 C CA . LEU A 1 139 ? 14.961 19.984 14.523 1 98.5 139 LEU A CA 1
ATOM 1091 C C . LEU A 1 139 ? 15.352 21.031 13.484 1 98.5 139 LEU A C 1
ATOM 1093 O O . LEU A 1 139 ? 14.5 21.766 12.977 1 98.5 139 LEU A O 1
ATOM 1097 N N . LYS A 1 140 ? 16.625 21.031 13.25 1 97.62 140 LYS A N 1
ATOM 1098 C CA . LYS A 1 140 ? 17.094 21.969 12.234 1 97.62 140 LYS A CA 1
ATOM 1099 C C . LYS A 1 140 ? 17.578 21.234 10.984 1 97.62 140 LYS A C 1
ATOM 1101 O O . LYS A 1 140 ? 18.391 20.312 11.07 1 97.62 140 LYS A O 1
ATOM 1106 N N . PHE A 1 141 ? 16.984 21.594 9.844 1 97 141 PHE A N 1
ATOM 1107 C CA . PHE A 1 141 ? 17.406 21.156 8.523 1 97 141 PHE A CA 1
ATOM 1108 C C . PHE A 1 141 ? 17.797 22.344 7.652 1 97 141 PHE A C 1
ATOM 1110 O O . PHE A 1 141 ? 16.953 22.922 6.965 1 97 141 PHE A O 1
ATOM 1117 N N . GLY A 1 142 ? 19.062 22.688 7.629 1 93.12 142 GLY A N 1
ATOM 1118 C CA . GLY A 1 142 ? 19.422 23.906 6.934 1 93.12 142 GLY A CA 1
ATOM 1119 C C . GLY A 1 142 ? 18.703 25.141 7.461 1 93.12 142 GLY A C 1
ATOM 1120 O O . GLY A 1 142 ? 18.781 25.438 8.648 1 93.12 142 GLY A O 1
ATOM 1121 N N . GLU A 1 143 ? 17.969 25.75 6.547 1 95.12 143 GLU A N 1
ATOM 1122 C CA . GLU A 1 143 ? 17.266 26.969 6.91 1 95.12 143 GLU A CA 1
ATOM 1123 C C . GLU A 1 143 ? 15.867 26.672 7.434 1 95.12 143 GLU A C 1
ATOM 1125 O O . GLU A 1 143 ? 15.156 27.594 7.867 1 95.12 143 GLU A O 1
ATOM 1130 N N . ILE A 1 144 ? 15.5 25.422 7.426 1 97.38 144 ILE A N 1
ATOM 1131 C CA . ILE A 1 144 ? 14.164 25.031 7.855 1 97.38 144 ILE A CA 1
ATOM 1132 C C . ILE A 1 144 ? 14.234 24.422 9.258 1 97.38 144 ILE A C 1
ATOM 1134 O O . ILE A 1 144 ? 15.117 23.625 9.555 1 97.38 144 ILE A O 1
ATOM 1138 N N . SER A 1 145 ? 13.359 24.922 10.094 1 98.25 145 SER A N 1
ATOM 1139 C CA . SER A 1 145 ? 13.148 24.312 11.406 1 98.25 145 SER A CA 1
ATOM 1140 C C . SER A 1 145 ? 11.852 23.516 11.438 1 98.25 145 SER A C 1
ATOM 1142 O O . SER A 1 145 ? 10.82 23.969 10.93 1 98.25 145 SER A O 1
ATOM 1144 N N . VAL A 1 146 ? 11.953 22.312 11.992 1 98.88 146 VAL A N 1
ATOM 1145 C CA . VAL A 1 146 ? 10.773 21.453 12.141 1 98.88 146 VAL A CA 1
ATOM 1146 C C . VAL A 1 146 ? 10.508 21.188 13.617 1 98.88 146 VAL A C 1
ATOM 1148 O O . VAL A 1 146 ? 11.391 20.719 14.336 1 98.88 146 VAL A O 1
ATOM 1151 N N . THR A 1 147 ? 9.32 21.516 14.062 1 98.94 147 THR A N 1
ATOM 1152 C CA . THR A 1 147 ? 8.953 21.328 15.461 1 98.94 147 THR A CA 1
ATOM 1153 C C . THR A 1 147 ? 7.707 20.453 15.57 1 98.94 147 THR A C 1
ATOM 1155 O O . THR A 1 147 ? 6.66 20.781 15.008 1 98.94 147 THR A O 1
ATOM 1158 N N . PRO A 1 148 ? 7.867 19.297 16.266 1 98.94 148 PRO A N 1
ATOM 1159 C CA . PRO A 1 148 ? 6.66 18.531 16.547 1 98.94 148 PRO A CA 1
ATOM 1160 C C . PRO A 1 148 ? 5.77 19.188 17.609 1 98.94 148 PRO A C 1
ATOM 1162 O O . PRO A 1 148 ? 6.246 19.547 18.688 1 98.94 148 PRO A O 1
ATOM 1165 N N . LEU A 1 149 ? 4.523 19.406 17.266 1 98.94 149 LEU A N 1
ATOM 1166 C CA . LEU A 1 149 ? 3.535 19.938 18.203 1 98.94 149 LEU A CA 1
ATOM 1167 C C . LEU A 1 149 ? 2.5 18.875 18.562 1 98.94 149 LEU A C 1
ATOM 1169 O O . LEU A 1 149 ? 1.826 18.328 17.672 1 98.94 149 LEU A O 1
ATOM 1173 N N . PRO A 1 150 ? 2.352 18.562 19.828 1 98.69 150 PRO A N 1
ATOM 1174 C CA . PRO A 1 150 ? 1.385 17.531 20.203 1 98.69 150 PRO A CA 1
ATOM 1175 C C . PRO A 1 150 ? -0.06 17.953 19.938 1 98.69 150 PRO A C 1
ATOM 1177 O O . PRO A 1 150 ? -0.431 19.094 20.203 1 98.69 150 PRO A O 1
ATOM 1180 N N . ILE A 1 151 ? -0.791 17.062 19.406 1 98.88 151 ILE A N 1
ATOM 1181 C CA . ILE A 1 151 ? -2.242 17.141 19.297 1 98.88 151 ILE A CA 1
ATOM 1182 C C . ILE A 1 151 ? -2.873 15.805 19.656 1 98.88 151 ILE A C 1
ATOM 1184 O O . ILE A 1 151 ? -2.168 14.852 20.016 1 98.88 151 ILE A O 1
ATOM 1188 N N . PHE A 1 152 ? -4.207 15.797 19.594 1 98.81 152 PHE A N 1
ATOM 1189 C CA . PHE A 1 152 ? -4.855 14.539 19.969 1 98.81 152 PHE A CA 1
ATOM 1190 C C . PHE A 1 152 ? -5.559 13.922 18.766 1 98.81 152 PHE A C 1
ATOM 1192 O O . PHE A 1 152 ? -6.164 14.633 17.953 1 98.81 152 PHE A O 1
ATOM 1199 N N . HIS A 1 153 ? -5.469 12.633 18.625 1 98.69 153 HIS A N 1
ATOM 1200 C CA . HIS A 1 153 ? -6.289 11.727 17.828 1 98.69 153 HIS A CA 1
ATOM 1201 C C . HIS A 1 153 ? -7.082 10.773 18.719 1 98.69 153 HIS A C 1
ATOM 1203 O O . HIS A 1 153 ? -6.637 9.656 19 1 98.69 153 HIS A O 1
ATOM 1209 N N . GLY A 1 154 ? -8.281 11.172 18.984 1 97.81 154 GLY A N 1
ATOM 1210 C CA . GLY A 1 154 ? -8.938 10.555 20.125 1 97.81 154 GLY A CA 1
ATOM 1211 C C . GLY A 1 154 ? -8.227 10.82 21.438 1 97.81 154 GLY A C 1
ATOM 1212 O O . GLY A 1 154 ? -7.965 11.977 21.781 1 97.81 154 GLY A O 1
ATOM 1213 N N . THR A 1 155 ? -7.859 9.773 22.125 1 96.94 155 THR A N 1
ATOM 1214 C CA . THR A 1 155 ? -7.156 9.922 23.406 1 96.94 155 THR A CA 1
ATOM 1215 C C . THR A 1 155 ? -5.648 9.812 23.203 1 96.94 155 THR A C 1
ATOM 1217 O O . THR A 1 155 ? -4.879 9.953 24.156 1 96.94 155 THR A O 1
ATOM 1220 N N . ARG A 1 156 ? -5.266 9.602 22.047 1 97.19 156 ARG A N 1
ATOM 1221 C CA . ARG A 1 156 ? -3.854 9.367 21.766 1 97.19 156 ARG A CA 1
ATOM 1222 C C . ARG A 1 156 ? -3.148 10.664 21.375 1 97.19 156 ARG A C 1
ATOM 1224 O O . ARG A 1 156 ? -3.57 11.352 20.438 1 97.19 156 ARG A O 1
ATOM 1231 N N . PRO A 1 157 ? -2.074 10.969 22.078 1 98.25 157 PRO A N 1
ATOM 1232 C CA . PRO A 1 157 ? -1.251 12.078 21.578 1 98.25 157 PRO A CA 1
ATOM 1233 C C . PRO A 1 157 ? -0.491 11.711 20.297 1 98.25 157 PRO A C 1
ATOM 1235 O O . PRO A 1 157 ? 0.089 10.633 20.203 1 98.25 157 PRO A O 1
ATOM 1238 N N . ILE A 1 158 ? -0.531 12.539 19.312 1 98.81 158 ILE A N 1
ATOM 1239 C CA . ILE A 1 158 ? 0.224 12.375 18.078 1 98.81 158 ILE A CA 1
ATOM 1240 C C . ILE A 1 158 ? 0.934 13.68 17.734 1 98.81 158 ILE A C 1
ATOM 1242 O O . ILE A 1 158 ? 0.791 14.68 18.438 1 98.81 158 ILE A O 1
ATOM 1246 N N . PHE A 1 159 ? 1.731 13.664 16.703 1 98.88 159 PHE A N 1
ATOM 1247 C CA . PHE A 1 159 ? 2.473 14.867 16.344 1 98.88 159 PHE A CA 1
ATOM 1248 C C . PHE A 1 159 ? 1.806 15.586 15.188 1 98.88 159 PHE A C 1
ATOM 1250 O O . PHE A 1 159 ? 1.496 14.977 14.164 1 98.88 159 PHE A O 1
ATOM 1257 N N . SER A 1 160 ? 1.529 16.859 15.367 1 98.88 160 SER A N 1
ATOM 1258 C CA . SER A 1 160 ? 1.569 17.844 14.289 1 98.88 160 SER A CA 1
ATOM 1259 C C . SER A 1 160 ? 2.988 18.359 14.062 1 98.88 160 SER A C 1
ATOM 1261 O O . SER A 1 160 ? 3.844 18.25 14.938 1 98.88 160 SER A O 1
ATOM 1263 N N . TYR A 1 161 ? 3.223 18.875 12.805 1 98.94 161 TYR A N 1
ATOM 1264 C CA . TYR A 1 161 ? 4.555 19.406 12.531 1 98.94 161 TYR A CA 1
ATOM 1265 C C . TYR A 1 161 ? 4.484 20.859 12.07 1 98.94 161 TYR A C 1
ATOM 1267 O O . TYR A 1 161 ? 3.693 21.188 11.188 1 98.94 161 TYR A O 1
ATOM 1275 N N . GLU A 1 162 ? 5.27 21.688 12.688 1 98.88 162 GLU A N 1
ATOM 1276 C CA . GLU A 1 162 ? 5.492 23.062 12.258 1 98.88 162 GLU A CA 1
ATOM 1277 C C . GLU A 1 162 ? 6.773 23.188 11.438 1 98.88 162 GLU A C 1
ATOM 1279 O O . GLU A 1 162 ? 7.84 22.766 11.883 1 98.88 162 GLU A O 1
ATOM 1284 N N . PHE A 1 163 ? 6.668 23.641 10.25 1 98.81 163 PHE A N 1
ATOM 1285 C CA . PHE A 1 163 ? 7.805 23.969 9.406 1 98.81 163 PHE A CA 1
ATOM 1286 C C . PHE A 1 163 ? 8.016 25.484 9.359 1 98.81 163 PHE A C 1
ATOM 1288 O O . PHE A 1 163 ? 7.113 26.234 8.992 1 98.81 163 PHE A O 1
ATOM 1295 N N . GLU A 1 164 ? 9.188 25.906 9.75 1 98.38 164 GLU A N 1
ATOM 1296 C CA . GLU A 1 164 ? 9.453 27.344 9.828 1 98.38 164 GLU A CA 1
ATOM 1297 C C . GLU A 1 164 ? 10.672 27.734 8.992 1 98.38 164 GLU A C 1
ATOM 1299 O O . GLU A 1 164 ? 11.688 27.031 9.016 1 98.38 164 GLU A O 1
ATOM 1304 N N . LYS A 1 165 ? 10.555 28.734 8.211 1 97.88 165 LYS A N 1
ATOM 1305 C CA . LYS A 1 165 ? 11.648 29.359 7.484 1 97.88 165 LYS A CA 1
ATOM 1306 C C . LYS A 1 165 ? 11.5 30.891 7.492 1 97.88 165 LYS A C 1
ATOM 1308 O O . LYS A 1 165 ? 10.461 31.422 7.105 1 97.88 165 LYS A O 1
ATOM 1313 N N . ALA A 1 166 ? 12.531 31.594 7.969 1 96.62 166 ALA A N 1
ATOM 1314 C CA . ALA A 1 166 ? 12.602 33.062 7.941 1 96.62 166 ALA A CA 1
ATOM 1315 C C . ALA A 1 166 ? 11.375 33.656 8.617 1 96.62 166 ALA A C 1
ATOM 1317 O O . ALA A 1 166 ? 10.773 34.594 8.094 1 96.62 166 ALA A O 1
ATOM 1318 N N . GLY A 1 167 ? 10.906 33.062 9.633 1 96.25 167 GLY A N 1
ATOM 1319 C CA . GLY A 1 167 ? 9.836 33.625 10.453 1 96.25 167 GLY A CA 1
ATOM 1320 C C . GLY A 1 167 ? 8.453 33.25 9.961 1 96.25 167 GLY A C 1
ATOM 1321 O O . GLY A 1 167 ? 7.453 33.531 10.617 1 96.25 167 GLY A O 1
ATOM 1322 N N . LYS A 1 168 ? 8.383 32.594 8.844 1 97.75 168 LYS A N 1
ATOM 1323 C CA . LYS A 1 168 ? 7.105 32.125 8.32 1 97.75 168 LYS A CA 1
ATOM 1324 C C . LYS A 1 168 ? 6.879 30.641 8.648 1 97.75 168 LYS A C 1
ATOM 1326 O O . LYS A 1 168 ? 7.812 29.844 8.617 1 97.75 168 LYS A O 1
ATOM 1331 N N . ARG A 1 169 ? 5.652 30.328 9 1 98.38 169 ARG A N 1
ATOM 1332 C CA . ARG A 1 169 ? 5.387 28.984 9.531 1 98.38 169 ARG A CA 1
ATOM 1333 C C . ARG A 1 169 ? 4.246 28.312 8.773 1 98.38 169 ARG A C 1
ATOM 1335 O O . ARG A 1 169 ? 3.244 28.953 8.453 1 98.38 169 ARG A O 1
ATOM 1342 N N . ILE A 1 170 ? 4.449 27.031 8.453 1 98.81 170 ILE A N 1
ATOM 1343 C CA . ILE A 1 170 ? 3.4 26.125 8.016 1 98.81 170 ILE A CA 1
ATOM 1344 C C . ILE A 1 170 ? 3.154 25.062 9.102 1 98.81 170 ILE A C 1
ATOM 1346 O O . ILE A 1 170 ? 4.098 24.453 9.602 1 98.81 170 ILE A O 1
ATOM 1350 N N . VAL A 1 171 ? 1.927 24.906 9.508 1 98.94 171 VAL A N 1
ATOM 1351 C CA . VAL A 1 171 ? 1.582 23.875 10.484 1 98.94 171 VAL A CA 1
ATOM 1352 C C . VAL A 1 171 ? 0.717 22.797 9.828 1 98.94 171 VAL A C 1
ATOM 1354 O O . VAL A 1 171 ? -0.295 23.109 9.195 1 98.94 171 VAL A O 1
ATOM 1357 N N . TYR A 1 172 ? 1.133 21.562 9.93 1 98.94 172 TYR A N 1
ATOM 1358 C CA . TYR A 1 172 ? 0.423 20.406 9.398 1 98.94 172 TYR A CA 1
ATOM 1359 C C . TYR A 1 172 ? -0.123 19.547 10.531 1 98.94 172 TYR A C 1
ATOM 1361 O O . TYR A 1 172 ? 0.64 18.875 11.234 1 98.94 172 TYR A O 1
ATOM 1369 N N . ALA A 1 173 ? -1.458 19.531 10.68 1 98.88 173 ALA A N 1
ATOM 1370 C CA . ALA A 1 173 ? -2.127 18.828 11.766 1 98.88 173 ALA A CA 1
ATOM 1371 C C . ALA A 1 173 ? -3.174 17.859 11.227 1 98.88 173 ALA A C 1
ATOM 1373 O O . ALA A 1 173 ? -4.375 18.062 11.43 1 98.88 173 ALA A O 1
ATOM 1374 N N . THR A 1 174 ? -2.738 16.75 10.711 1 98.69 174 THR A N 1
ATOM 1375 C CA . THR A 1 174 ? -3.662 15.719 10.25 1 98.69 174 THR A CA 1
ATOM 1376 C C . THR A 1 174 ? -4.141 14.867 11.43 1 98.69 174 THR A C 1
ATOM 1378 O O . THR A 1 174 ? -3.506 14.844 12.484 1 98.69 174 THR A O 1
ATOM 1381 N N . ASP A 1 175 ? -5.305 14.164 11.305 1 98.69 175 ASP A N 1
ATOM 1382 C CA . ASP A 1 175 ? -5.824 13.211 12.273 1 98.69 175 ASP A CA 1
ATOM 1383 C C . ASP A 1 175 ? -6.027 13.867 13.633 1 98.69 175 ASP A C 1
ATOM 1385 O O . ASP A 1 175 ? -5.656 13.305 14.664 1 98.69 175 ASP A O 1
ATOM 1389 N N . CYS A 1 176 ? -6.656 15.055 13.617 1 98.75 176 CYS A N 1
ATOM 1390 C CA . CYS A 1 176 ? -6.762 15.867 14.82 1 98.75 176 CYS A CA 1
ATOM 1391 C C . CYS A 1 176 ? -8.172 15.812 15.398 1 98.75 176 CYS A C 1
ATOM 1393 O O . CYS A 1 176 ? -9.148 15.992 14.664 1 98.75 176 CYS A O 1
ATOM 1395 N N . SER A 1 177 ? -8.258 15.57 16.688 1 98.69 177 SER A N 1
ATOM 1396 C CA . SER A 1 177 ? -9.547 15.664 17.359 1 98.69 177 SER A CA 1
ATOM 1397 C C . SER A 1 177 ? -9.555 16.781 18.391 1 98.69 177 SER A C 1
ATOM 1399 O O . SER A 1 177 ? -10.617 17.234 18.828 1 98.69 177 SER A O 1
ATOM 1401 N N . ALA A 1 178 ? -8.359 17.203 18.797 1 98.69 178 ALA A N 1
ATOM 1402 C CA . ALA A 1 178 ? -8.203 18.297 19.75 1 98.69 178 ALA A CA 1
ATOM 1403 C C . ALA A 1 178 ? -6.781 18.859 19.719 1 98.69 178 ALA A C 1
ATOM 1405 O O . ALA A 1 178 ? -5.824 18.125 19.469 1 98.69 178 ALA A O 1
ATOM 1406 N N . ILE A 1 179 ? -6.703 20.172 19.969 1 98.81 179 ILE A N 1
ATOM 1407 C CA . ILE A 1 179 ? -5.414 20.844 20.062 1 98.81 179 ILE A CA 1
ATOM 1408 C C . ILE A 1 179 ? -5.211 21.375 21.469 1 98.81 179 ILE A C 1
ATOM 1410 O O . ILE A 1 179 ? -5.941 22.266 21.922 1 98.81 179 ILE A O 1
ATOM 1414 N N . PRO A 1 180 ? -4.191 20.828 22.125 1 98.56 180 PRO A N 1
ATOM 1415 C CA . PRO A 1 180 ? -3.896 21.359 23.453 1 98.56 180 PRO A CA 1
ATOM 1416 C C . PRO A 1 180 ? -3.525 22.844 23.438 1 98.56 180 PRO A C 1
ATOM 1418 O O . PRO A 1 180 ? -2.98 23.328 22.438 1 98.56 180 PRO A O 1
ATOM 1421 N N . ASP A 1 181 ? -3.664 23.516 24.578 1 98.44 181 ASP A N 1
ATOM 1422 C CA . ASP A 1 181 ? -3.457 24.953 24.688 1 98.44 181 ASP A CA 1
ATOM 1423 C C . ASP A 1 181 ? -2.037 25.328 24.266 1 98.44 181 ASP A C 1
ATOM 1425 O O . ASP A 1 181 ? -1.837 26.328 23.562 1 98.44 181 ASP A O 1
ATOM 1429 N N . GLU A 1 182 ? -1.132 24.578 24.719 1 98.5 182 GLU A N 1
ATOM 1430 C CA . GLU A 1 182 ? 0.259 24.906 24.422 1 98.5 182 GLU A CA 1
ATOM 1431 C C . GLU A 1 182 ? 0.526 24.844 22.922 1 98.5 182 GLU A C 1
ATOM 1433 O O . GLU A 1 182 ? 1.181 25.734 22.359 1 98.5 182 GLU A O 1
ATOM 1438 N N . SER A 1 183 ? 0.022 23.812 22.266 1 98.88 183 SER A N 1
ATOM 1439 C CA . SER A 1 183 ? 0.163 23.703 20.812 1 98.88 183 SER A CA 1
ATOM 1440 C C . SER A 1 183 ? -0.597 24.828 20.109 1 98.88 183 SER A C 1
ATOM 1442 O O . SER A 1 183 ? -0.092 25.406 19.156 1 98.88 183 SER A O 1
ATOM 1444 N N . LEU A 1 184 ? -1.761 25.078 20.609 1 98.81 184 LEU A N 1
ATOM 1445 C CA . LEU A 1 184 ? -2.594 26.109 20 1 98.81 184 LEU A CA 1
ATOM 1446 C C . LEU A 1 184 ? -1.882 27.469 20.016 1 98.81 184 LEU A C 1
ATOM 1448 O O . LEU A 1 184 ? -1.873 28.172 19.016 1 98.81 184 LEU A O 1
ATOM 1452 N N . GLU A 1 185 ? -1.358 27.797 21.141 1 98.56 185 GLU A N 1
ATOM 1453 C CA . GLU A 1 185 ? -0.638 29.062 21.281 1 98.56 185 GLU A CA 1
ATOM 1454 C C . GLU A 1 185 ? 0.529 29.141 20.297 1 98.56 185 GLU A C 1
ATOM 1456 O O . GLU A 1 185 ? 0.792 30.203 19.719 1 98.56 185 GLU A O 1
ATOM 1461 N N . ARG A 1 186 ? 1.218 28.016 20.156 1 98.38 186 ARG A N 1
ATOM 1462 C CA . ARG A 1 186 ? 2.352 27.953 19.25 1 98.38 186 ARG A CA 1
ATOM 1463 C C . ARG A 1 186 ? 1.897 28.125 17.797 1 98.38 186 ARG A C 1
ATOM 1465 O O . ARG A 1 186 ? 2.615 28.688 16.969 1 98.38 186 ARG A O 1
ATOM 1472 N N . MET A 1 187 ? 0.748 27.688 17.438 1 98.81 187 MET A N 1
ATOM 1473 C CA . MET A 1 187 ? 0.244 27.656 16.078 1 98.81 187 MET A CA 1
ATOM 1474 C C . MET A 1 187 ? -0.292 29.016 15.656 1 98.81 187 MET A C 1
ATOM 1476 O O . MET A 1 187 ? -0.414 29.297 14.461 1 98.81 187 MET A O 1
ATOM 1480 N N . LYS A 1 188 ? -0.634 29.875 16.609 1 98.81 188 LYS A N 1
ATOM 1481 C CA . LYS A 1 188 ? -1.32 31.125 16.328 1 98.81 188 LYS A CA 1
ATOM 1482 C C . LYS A 1 188 ? -0.517 32 15.367 1 98.81 188 LYS A C 1
ATOM 1484 O O . LYS A 1 188 ? 0.699 32.125 15.516 1 98.81 188 LYS A O 1
ATOM 1489 N N . GLY A 1 189 ? -1.238 32.438 14.375 1 98.56 189 GLY A N 1
ATOM 1490 C CA . GLY A 1 189 ? -0.668 33.438 13.469 1 98.56 189 GLY A CA 1
ATOM 1491 C C . GLY A 1 189 ? 0.231 32.812 12.414 1 98.56 189 GLY A C 1
ATOM 1492 O O . GLY A 1 189 ? 0.955 33.531 11.711 1 98.56 189 GLY A O 1
ATOM 1493 N N . CYS A 1 190 ? 0.268 31.531 12.312 1 98.69 190 CYS A N 1
ATOM 1494 C CA . CYS A 1 190 ? 1.074 30.922 11.258 1 98.69 190 CYS A CA 1
ATOM 1495 C C . CYS A 1 190 ? 0.588 31.344 9.883 1 98.69 190 CYS A C 1
ATOM 1497 O O . CYS A 1 190 ? -0.557 31.766 9.727 1 98.69 190 CYS A O 1
ATOM 1499 N N . GLU A 1 191 ? 1.429 31.297 8.883 1 98.75 191 GLU A N 1
ATOM 1500 C CA . GLU A 1 191 ? 1.064 31.703 7.527 1 98.75 191 GLU A CA 1
ATOM 1501 C C . GLU A 1 191 ? 0.083 30.703 6.91 1 98.75 191 GLU A C 1
ATOM 1503 O O . GLU A 1 191 ? -0.865 31.109 6.23 1 98.75 191 GLU A O 1
ATOM 1508 N N . ILE A 1 192 ? 0.381 29.391 7.094 1 98.88 192 ILE A N 1
ATOM 1509 C CA . ILE A 1 192 ? -0.467 28.344 6.531 1 98.88 192 ILE A CA 1
ATOM 1510 C C . ILE A 1 192 ? -0.807 27.328 7.613 1 98.88 192 ILE A C 1
ATOM 1512 O O . ILE A 1 192 ? 0.083 26.828 8.305 1 98.88 192 ILE A O 1
ATOM 1516 N N . PHE A 1 193 ? -2.066 27.094 7.789 1 98.88 193 PHE A N 1
ATOM 1517 C CA . PHE A 1 193 ? -2.572 26.078 8.711 1 98.88 193 PHE A CA 1
ATOM 1518 C C . PHE A 1 193 ? -3.285 24.969 7.961 1 98.88 193 PHE A C 1
ATOM 1520 O O . PHE A 1 193 ? -4.258 25.219 7.242 1 98.88 193 PHE A O 1
ATOM 1527 N N . ILE A 1 194 ? -2.736 23.734 8.047 1 98.94 194 ILE A N 1
ATOM 1528 C CA . ILE A 1 194 ? -3.332 22.547 7.441 1 98.94 194 ILE A CA 1
ATOM 1529 C C . ILE A 1 194 ? -3.898 21.641 8.531 1 98.94 194 ILE A C 1
ATOM 1531 O O . ILE A 1 194 ? -3.166 21.172 9.406 1 98.94 194 ILE A O 1
ATOM 1535 N N . VAL A 1 195 ? -5.199 21.328 8.445 1 98.88 195 VAL A N 1
ATOM 1536 C CA . VAL A 1 195 ? -5.805 20.547 9.523 1 98.88 195 VAL A CA 1
ATOM 1537 C C . VAL A 1 195 ? -6.871 19.625 8.953 1 98.88 195 VAL A C 1
ATOM 1539 O O . VAL A 1 195 ? -7.441 19.891 7.898 1 98.88 195 VAL A O 1
ATOM 1542 N N . ASP A 1 196 ? -7.055 18.453 9.617 1 97.5 196 ASP A N 1
ATOM 1543 C CA . ASP A 1 196 ? -8.031 17.5 9.102 1 97.5 196 ASP A CA 1
ATOM 1544 C C . ASP A 1 196 ? -9.453 18.031 9.258 1 97.5 196 ASP A C 1
ATOM 1546 O O . ASP A 1 196 ? -9.773 18.672 10.258 1 97.5 196 ASP A O 1
ATOM 1550 N N . ALA A 1 197 ? -10.234 17.891 8.367 1 98.56 197 ALA A N 1
ATOM 1551 C CA . ALA A 1 197 ? -11.68 18.062 8.312 1 98.56 197 ALA A CA 1
ATOM 1552 C C . ALA A 1 197 ? -12.359 16.844 7.691 1 98.56 197 ALA A C 1
ATOM 1554 O O . ALA A 1 197 ? -12.75 16.875 6.52 1 98.56 197 ALA A O 1
ATOM 1555 N N . LEU A 1 198 ? -12.633 15.922 8.523 1 98.75 198 LEU A N 1
ATOM 1556 C CA . LEU A 1 198 ? -12.969 14.562 8.109 1 98.75 198 LEU A CA 1
ATOM 1557 C C . LEU A 1 198 ? -14.242 14.547 7.273 1 98.75 198 LEU A C 1
ATOM 1559 O O . LEU A 1 198 ? -14.258 13.992 6.172 1 98.75 198 LEU A O 1
ATOM 1563 N N . ARG A 1 199 ? -15.266 15.086 7.762 1 98.69 199 ARG A N 1
ATOM 1564 C CA . ARG A 1 199 ? -16.641 15.109 7.246 1 98.69 199 ARG A CA 1
ATOM 1565 C C . ARG A 1 199 ? -17.484 16.125 8 1 98.69 199 ARG A C 1
ATOM 1567 O O . ARG A 1 199 ? -16.984 16.859 8.852 1 98.69 199 ARG A O 1
ATOM 1574 N N . GLN A 1 200 ? -18.766 16.156 7.652 1 98.5 200 GLN A N 1
ATOM 1575 C CA . GLN A 1 200 ? -19.625 17.156 8.281 1 98.5 200 GLN A CA 1
ATOM 1576 C C . GLN A 1 200 ? -19.953 16.766 9.719 1 98.5 200 GLN A C 1
ATOM 1578 O O . GLN A 1 200 ? -19.938 17.609 10.617 1 98.5 200 GLN A O 1
ATOM 1583 N N . SER A 1 201 ? -20.172 15.469 9.93 1 98.38 201 SER A N 1
ATOM 1584 C CA . SER A 1 201 ? -20.594 15.008 11.25 1 98.38 201 SER A CA 1
ATOM 1585 C C . SER A 1 201 ? -19.422 14.844 12.195 1 98.38 201 SER A C 1
ATOM 1587 O O . SER A 1 201 ? -18.297 14.602 11.758 1 98.38 201 SER A O 1
ATOM 1589 N N . ALA A 1 202 ? -19.703 14.938 13.445 1 97.75 202 ALA A N 1
ATOM 1590 C CA . ALA A 1 202 ? -18.656 14.789 14.461 1 97.75 202 ALA A CA 1
ATOM 1591 C C . ALA A 1 202 ? -18.062 13.391 14.445 1 97.75 202 ALA A C 1
ATOM 1593 O O . ALA A 1 202 ? -18.719 12.438 13.992 1 97.75 202 ALA A O 1
ATOM 1594 N N . HIS A 1 203 ? -16.906 13.281 14.852 1 97.5 203 HIS A N 1
ATOM 1595 C CA . HIS A 1 203 ? -16.141 12.039 15.008 1 97.5 203 HIS A CA 1
ATOM 1596 C C . HIS A 1 203 ? -15.266 12.086 16.25 1 97.5 203 HIS A C 1
ATOM 1598 O O . HIS A 1 203 ? -14.672 13.125 16.562 1 97.5 203 HIS A O 1
ATOM 1604 N N . PRO A 1 204 ? -15.102 11.008 16.938 1 97 204 PRO A N 1
ATOM 1605 C CA . PRO A 1 204 ? -14.336 11.023 18.188 1 97 204 PRO A CA 1
ATOM 1606 C C . PRO A 1 204 ? -12.844 11.25 17.969 1 97 204 PRO A C 1
ATOM 1608 O O . PRO A 1 204 ? -12.148 11.742 18.859 1 97 204 PRO A O 1
ATOM 1611 N N . ASN A 1 205 ? -12.383 10.891 16.797 1 97.75 205 ASN A N 1
ATOM 1612 C CA . ASN A 1 205 ? -10.938 10.898 16.594 1 97.75 205 ASN A CA 1
ATOM 1613 C C . ASN A 1 205 ? -10.508 11.969 15.602 1 97.75 205 ASN A C 1
ATOM 1615 O O . ASN A 1 205 ? -9.312 12.117 15.32 1 97.75 205 ASN A O 1
ATOM 1619 N N . HIS A 1 206 ? -11.453 12.688 14.984 1 98.69 206 HIS A N 1
ATOM 1620 C CA . HIS A 1 206 ? -11.141 13.664 13.945 1 98.69 206 HIS A CA 1
ATOM 1621 C C . HIS A 1 206 ? -12.008 14.914 14.086 1 98.69 206 HIS A C 1
ATOM 1623 O O . HIS A 1 206 ? -13.133 14.844 14.57 1 98.69 206 HIS A O 1
ATOM 1629 N N . PHE A 1 207 ? -11.477 16.062 13.594 1 98.81 207 PHE A N 1
ATOM 1630 C CA . PHE A 1 207 ? -12.305 17.25 13.453 1 98.81 207 PHE A CA 1
ATOM 1631 C C . PHE A 1 207 ? -13.328 17.078 12.336 1 98.81 207 PHE A C 1
ATOM 1633 O O . PHE A 1 207 ? -13.023 16.5 11.289 1 98.81 207 PHE A O 1
ATOM 1640 N N . SER A 1 208 ? -14.539 17.516 12.648 1 98.81 208 SER A N 1
ATOM 1641 C CA . SER A 1 208 ? -15.492 17.797 11.578 1 98.81 208 SER A CA 1
ATOM 1642 C C . SER A 1 208 ? -15.141 19.094 10.852 1 98.81 208 SER A C 1
ATOM 1644 O O . SER A 1 208 ? -14.242 19.828 11.281 1 98.81 208 SER A O 1
ATOM 1646 N N . VAL A 1 209 ? -15.867 19.359 9.773 1 98.88 209 VAL A N 1
ATOM 1647 C CA . VAL A 1 209 ? -15.648 20.609 9.047 1 98.88 209 VAL A CA 1
ATOM 1648 C C . VAL A 1 209 ? -15.852 21.797 9.984 1 98.88 209 VAL A C 1
ATOM 1650 O O . VAL A 1 209 ? -15.031 22.719 10.031 1 98.88 209 VAL A O 1
ATOM 1653 N N . SER A 1 210 ? -16.844 21.766 10.781 1 98.75 210 SER A N 1
ATOM 1654 C CA . SER A 1 210 ? -17.156 22.875 11.695 1 98.75 210 SER A CA 1
ATOM 1655 C C . SER A 1 210 ? -16.078 23.016 12.758 1 98.75 210 SER A C 1
ATOM 1657 O O . SER A 1 210 ? -15.68 24.141 13.102 1 98.75 210 SER A O 1
ATOM 1659 N N . GLN A 1 211 ? -15.609 21.938 13.273 1 98.88 211 GLN A N 1
ATOM 1660 C CA . GLN A 1 211 ? -14.57 21.984 14.289 1 98.88 211 GLN A CA 1
ATOM 1661 C C . GLN A 1 211 ? -13.25 22.484 13.703 1 98.88 211 GLN A C 1
ATOM 1663 O O . GLN A 1 211 ? -12.516 23.219 14.367 1 98.88 211 GLN A O 1
ATOM 1668 N N . ALA A 1 212 ? -12.977 22.078 12.523 1 98.88 212 ALA A N 1
ATOM 1669 C CA . ALA A 1 212 ? -11.789 22.578 11.836 1 98.88 212 ALA A CA 1
ATOM 1670 C C . ALA A 1 212 ? -11.883 24.078 11.625 1 98.88 212 ALA A C 1
ATOM 1672 O O . ALA A 1 212 ? -10.891 24.797 11.781 1 98.88 212 ALA A O 1
ATOM 1673 N N . LEU A 1 213 ? -13.031 24.531 11.258 1 98.88 213 LEU A N 1
ATOM 1674 C CA . LEU A 1 213 ? -13.25 25.969 11.078 1 98.88 213 LEU A CA 1
ATOM 1675 C C . LEU A 1 213 ? -13.055 26.719 12.398 1 98.88 213 LEU A C 1
ATOM 1677 O O . LEU A 1 213 ? -12.469 27.797 12.414 1 98.88 213 LEU A O 1
ATOM 1681 N N . GLU A 1 214 ? -13.531 26.141 13.445 1 98.81 214 GLU A N 1
ATOM 1682 C CA . GLU A 1 214 ? -13.367 26.766 14.758 1 98.81 214 GLU A CA 1
ATOM 1683 C C . GLU A 1 214 ? -11.891 26.859 15.133 1 98.81 214 GLU A C 1
ATOM 1685 O O . GLU A 1 214 ? -11.438 27.906 15.617 1 98.81 214 GLU A O 1
ATOM 1690 N N . ALA A 1 215 ? -11.203 25.797 14.938 1 98.81 215 ALA A N 1
ATOM 1691 C CA . ALA A 1 215 ? -9.766 25.812 15.211 1 98.81 215 ALA A CA 1
ATOM 1692 C C . ALA A 1 215 ? -9.055 26.859 14.359 1 98.81 215 ALA A C 1
ATOM 1694 O O . ALA A 1 215 ? -8.172 27.562 14.836 1 98.81 215 ALA A O 1
ATOM 1695 N N . THR A 1 216 ? -9.422 26.922 13.117 1 98.88 216 THR A N 1
ATOM 1696 C CA . THR A 1 216 ? -8.836 27.875 12.18 1 98.88 216 THR A CA 1
ATOM 1697 C C . THR A 1 216 ? -9.086 29.312 12.656 1 98.88 216 THR A C 1
ATOM 1699 O O . THR A 1 216 ? -8.188 30.156 12.602 1 98.88 216 THR A O 1
ATOM 1702 N N . ALA A 1 217 ? -10.273 29.562 13.109 1 98.69 217 ALA A N 1
ATOM 1703 C CA . ALA A 1 217 ? -10.609 30.891 13.609 1 98.69 217 ALA A CA 1
ATOM 1704 C C . ALA A 1 217 ? -9.75 31.266 14.812 1 98.69 217 ALA A C 1
ATOM 1706 O O . ALA A 1 217 ? -9.312 32.406 14.945 1 98.69 217 ALA A O 1
ATOM 1707 N N . LYS A 1 218 ? -9.539 30.312 15.703 1 98.62 218 LYS A N 1
ATOM 1708 C CA . LYS A 1 218 ? -8.727 30.531 16.891 1 98.62 218 LYS A CA 1
ATOM 1709 C C . LYS A 1 218 ? -7.27 30.797 16.531 1 98.62 218 LYS A C 1
ATOM 1711 O O . LYS A 1 218 ? -6.609 31.641 17.141 1 98.62 218 LYS A O 1
ATOM 1716 N N . ILE A 1 219 ? -6.773 30.078 15.57 1 98.75 219 ILE A N 1
ATOM 1717 C CA . ILE A 1 219 ? -5.371 30.156 15.188 1 98.75 219 ILE A CA 1
ATOM 1718 C C . ILE A 1 219 ? -5.137 31.391 14.312 1 98.75 219 ILE A C 1
ATOM 1720 O O . ILE A 1 219 ? -4.059 31.984 14.352 1 98.75 219 ILE A O 1
ATOM 1724 N N . ALA A 1 220 ? -6.102 31.797 13.547 1 98.62 220 ALA A N 1
ATOM 1725 C CA . ALA A 1 220 ? -6.078 32.969 12.68 1 98.62 220 ALA A CA 1
ATOM 1726 C C . ALA A 1 220 ? -4.871 32.938 11.75 1 98.62 220 ALA A C 1
ATOM 1728 O O . ALA A 1 220 ? -4.094 33.875 11.688 1 98.62 220 ALA A O 1
ATOM 1729 N N . PRO A 1 221 ? -4.777 31.875 10.93 1 98.75 221 PRO A N 1
ATOM 1730 C CA . PRO A 1 221 ? -3.662 31.781 9.984 1 98.75 221 PRO A CA 1
ATOM 1731 C C . PRO A 1 221 ? -3.818 32.719 8.789 1 98.75 221 PRO A C 1
ATOM 1733 O O . PRO A 1 221 ? -4.875 33.344 8.617 1 98.75 221 PRO A O 1
ATOM 1736 N N . GLY A 1 222 ? -2.766 32.938 8.016 1 98.5 222 GLY A N 1
ATOM 1737 C CA . GLY A 1 222 ? -2.918 33.594 6.738 1 98.5 222 GLY A CA 1
ATOM 1738 C C . GLY A 1 222 ? -3.863 32.875 5.793 1 98.5 222 GLY A C 1
ATOM 1739 O O . GLY A 1 222 ? -4.77 33.5 5.227 1 98.5 222 GLY A O 1
ATOM 1740 N N . ARG A 1 223 ? -3.641 31.547 5.598 1 98.56 223 ARG A N 1
ATOM 1741 C CA . ARG A 1 223 ? -4.488 30.641 4.836 1 98.56 223 ARG A CA 1
ATOM 1742 C C . ARG A 1 223 ? -4.648 29.312 5.559 1 98.56 223 ARG A C 1
ATOM 1744 O O . ARG A 1 223 ? -3.756 28.891 6.293 1 98.56 223 ARG A O 1
ATOM 1751 N N . ALA A 1 224 ? -5.746 28.703 5.328 1 98.88 224 ALA A N 1
ATOM 1752 C CA . ALA A 1 224 ? -5.977 27.391 5.91 1 98.88 224 ALA A CA 1
ATOM 1753 C C . ALA A 1 224 ? -6.371 26.375 4.84 1 98.88 224 ALA A C 1
ATOM 1755 O O . ALA A 1 224 ? -7.055 26.734 3.873 1 98.88 224 ALA A O 1
ATOM 1756 N N . PHE A 1 225 ? -5.934 25.156 4.988 1 98.94 225 PHE A N 1
ATOM 1757 C CA . PHE A 1 225 ? -6.289 24.062 4.105 1 98.94 225 PHE A CA 1
ATOM 1758 C C . PHE A 1 225 ? -6.797 22.859 4.91 1 98.94 225 PHE A C 1
ATOM 1760 O O . PHE A 1 225 ? -6.211 22.5 5.934 1 98.94 225 PHE A O 1
ATOM 1767 N N . PHE A 1 226 ? -7.859 22.297 4.457 1 98.94 226 PHE A N 1
ATOM 1768 C CA . PHE A 1 226 ? -8.438 21.125 5.098 1 98.94 226 PHE A CA 1
ATOM 1769 C C . PHE A 1 226 ? -7.988 19.844 4.395 1 98.94 226 PHE A C 1
ATOM 1771 O O . PHE A 1 226 ? -7.934 19.797 3.162 1 98.94 226 PHE A O 1
ATOM 1778 N N . THR A 1 227 ? -7.645 18.781 5.195 1 98.88 227 THR A N 1
ATOM 1779 C CA . THR A 1 227 ? -7.141 17.5 4.68 1 98.88 227 THR A CA 1
ATOM 1780 C C . THR A 1 227 ? -7.785 16.328 5.414 1 98.88 227 THR A C 1
ATOM 1782 O O . THR A 1 227 ? -8.727 16.516 6.184 1 98.88 227 THR A O 1
ATOM 1785 N N . HIS A 1 228 ? -7.328 15.055 5.086 1 98.88 228 HIS A N 1
ATOM 1786 C CA . HIS A 1 228 ? -7.82 13.82 5.695 1 98.88 228 HIS A CA 1
ATOM 1787 C C . HIS A 1 228 ? -9.328 13.688 5.531 1 98.88 228 HIS A C 1
ATOM 1789 O O . HIS A 1 228 ? -10.055 13.508 6.516 1 98.88 228 HIS A O 1
ATOM 1795 N N . ILE A 1 229 ? -9.805 13.789 4.305 1 98.88 229 ILE A N 1
ATOM 1796 C CA . ILE A 1 229 ? -11.188 14.047 3.922 1 98.88 229 ILE A CA 1
ATOM 1797 C C . ILE A 1 229 ? -11.844 12.758 3.443 1 98.88 229 ILE A C 1
ATOM 1799 O O . ILE A 1 229 ? -11.266 12.023 2.637 1 98.88 229 ILE A O 1
ATOM 1803 N N . THR A 1 230 ? -13.055 12.461 3.863 1 98.56 230 THR A N 1
ATOM 1804 C CA . THR A 1 230 ? -13.781 11.266 3.445 1 98.56 230 THR A CA 1
ATOM 1805 C C . THR A 1 230 ? -14.484 11.5 2.111 1 98.56 230 THR A C 1
ATOM 1807 O O . THR A 1 230 ? -14.453 12.609 1.574 1 98.56 230 THR A O 1
ATOM 1810 N N . HIS A 1 231 ? -15.148 10.438 1.642 1 98.56 231 HIS A N 1
ATOM 1811 C CA . HIS A 1 231 ? -15.906 10.516 0.397 1 98.56 231 HIS A CA 1
ATOM 1812 C C . HIS A 1 231 ? -17.266 11.18 0.616 1 98.56 231 HIS A C 1
ATOM 1814 O O . HIS A 1 231 ? -18.062 11.281 -0.312 1 98.56 231 HIS A O 1
ATOM 1820 N N . GLU A 1 232 ? -17.453 11.68 1.844 1 98.44 232 GLU A N 1
ATOM 1821 C CA . GLU A 1 232 ? -18.688 12.406 2.113 1 98.44 232 GLU A CA 1
ATOM 1822 C C . GLU A 1 232 ? -18.594 13.852 1.642 1 98.44 232 GLU A C 1
ATOM 1824 O O . GLU A 1 232 ? -19.609 14.547 1.541 1 98.44 232 GLU A O 1
ATOM 1829 N N . LEU A 1 233 ? -17.438 14.289 1.454 1 98.81 233 LEU A N 1
ATOM 1830 C CA . LEU A 1 233 ? -17.219 15.68 1.052 1 98.81 233 LEU A CA 1
ATOM 1831 C C . LEU A 1 233 ? -16.734 15.758 -0.389 1 98.81 233 LEU A C 1
ATOM 1833 O O . LEU A 1 233 ? -15.547 15.508 -0.66 1 98.81 233 LEU A O 1
ATOM 1837 N N . GLY A 1 234 ? -17.641 16.094 -1.322 1 98.75 234 GLY A N 1
ATOM 1838 C CA . GLY A 1 234 ? -17.172 16.469 -2.648 1 98.75 234 GLY A CA 1
ATOM 1839 C C . GLY A 1 234 ? -16.391 17.766 -2.668 1 98.75 234 GLY A C 1
ATOM 1840 O O . GLY A 1 234 ? -16.734 18.719 -1.958 1 98.75 234 GLY A O 1
ATOM 1841 N N . HIS A 1 235 ? -15.359 17.828 -3.443 1 98.81 235 HIS A N 1
ATOM 1842 C CA . HIS A 1 235 ? -14.453 18.969 -3.383 1 98.81 235 HIS A CA 1
ATOM 1843 C C . HIS A 1 235 ? -15.156 20.266 -3.773 1 98.81 235 HIS A C 1
ATOM 1845 O O . HIS A 1 235 ? -15.164 21.234 -3.008 1 98.81 235 HIS A O 1
ATOM 1851 N N . ALA A 1 236 ? -15.758 20.312 -4.977 1 98.56 236 ALA A N 1
ATOM 1852 C CA . ALA A 1 236 ? -16.375 21.531 -5.484 1 98.56 236 ALA A CA 1
ATOM 1853 C C . ALA A 1 236 ? -17.5 22.016 -4.559 1 98.56 236 ALA A C 1
ATOM 1855 O O . ALA A 1 236 ? -17.562 23.188 -4.203 1 98.56 236 ALA A O 1
ATOM 1856 N N . GLU A 1 237 ? -18.297 21.078 -4.184 1 98.19 237 GLU A N 1
ATOM 1857 C CA . GLU A 1 237 ? -19.453 21.406 -3.34 1 98.19 237 GLU A CA 1
ATOM 1858 C C . GLU A 1 237 ? -19 21.922 -1.975 1 98.19 237 GLU A C 1
ATOM 1860 O O . GLU A 1 237 ? -19.531 22.906 -1.472 1 98.19 237 GLU A O 1
ATOM 1865 N N . THR A 1 238 ? -18.062 21.266 -1.376 1 98.62 238 THR A N 1
ATOM 1866 C CA . THR A 1 238 ? -17.594 21.656 -0.048 1 98.62 238 THR A CA 1
ATOM 1867 C C . THR A 1 238 ? -16.844 22.969 -0.102 1 98.62 238 THR A C 1
ATOM 1869 O O . THR A 1 238 ? -17.031 23.844 0.754 1 98.62 238 THR A O 1
ATOM 1872 N N . GLN A 1 239 ? -15.977 23.109 -1.083 1 98.69 239 GLN A N 1
ATOM 1873 C CA . GLN A 1 239 ? -15.203 24.344 -1.242 1 98.69 239 GLN A CA 1
ATOM 1874 C C . GLN A 1 239 ? -16.109 25.562 -1.29 1 98.69 239 GLN A C 1
ATOM 1876 O O . GLN A 1 239 ? -15.781 26.609 -0.718 1 98.69 239 GLN A O 1
ATOM 1881 N N . ALA A 1 240 ? -17.203 25.453 -1.929 1 98.5 240 ALA A N 1
ATOM 1882 C CA . ALA A 1 240 ? -18.141 26.562 -2.121 1 98.5 240 ALA A CA 1
ATOM 1883 C C . ALA A 1 240 ? -18.719 27.031 -0.788 1 98.5 240 ALA A C 1
ATOM 1885 O O . ALA A 1 240 ? -19.234 28.156 -0.683 1 98.5 240 ALA A O 1
ATOM 1886 N N . THR A 1 241 ? -18.641 26.203 0.183 1 98.44 241 THR A N 1
ATOM 1887 C CA . THR A 1 241 ? -19.25 26.531 1.469 1 98.44 241 THR A CA 1
ATOM 1888 C C . THR A 1 241 ? -18.219 27.141 2.418 1 98.44 241 THR A C 1
ATOM 1890 O O . THR A 1 241 ? -18.562 27.688 3.465 1 98.44 241 THR A O 1
ATOM 1893 N N . LEU A 1 242 ? -16.984 27.047 2.092 1 98.75 242 LEU A N 1
ATOM 1894 C CA . LEU A 1 242 ? -15.914 27.484 2.994 1 98.75 242 LEU A CA 1
ATOM 1895 C C . LEU A 1 242 ? -15.688 28.984 2.889 1 98.75 242 LEU A C 1
ATOM 1897 O O . LEU A 1 242 ? -15.828 29.562 1.809 1 98.75 242 LEU A O 1
ATOM 1901 N N . PRO A 1 243 ? -15.367 29.641 3.979 1 98.38 243 PRO A N 1
ATOM 1902 C CA . PRO A 1 243 ? -15.102 31.078 3.936 1 98.38 243 PRO A CA 1
ATOM 1903 C C . PRO A 1 243 ? -13.812 31.422 3.205 1 98.38 243 PRO A C 1
ATOM 1905 O O . PRO A 1 243 ? -13 30.531 2.92 1 98.38 243 PRO A O 1
ATOM 1908 N N . ASP A 1 244 ? -13.625 32.688 2.945 1 97.69 244 ASP A N 1
ATOM 1909 C CA . ASP A 1 244 ? -12.398 33.188 2.318 1 97.69 244 ASP A CA 1
ATOM 1910 C C . ASP A 1 244 ? -11.172 32.812 3.148 1 97.69 244 ASP A C 1
ATOM 1912 O O . ASP A 1 244 ? -11.195 32.906 4.379 1 97.69 244 ASP A O 1
ATOM 1916 N N . GLY A 1 245 ? -10.195 32.281 2.463 1 97.94 245 GLY A N 1
ATOM 1917 C CA . GLY A 1 245 ? -8.945 31.969 3.143 1 97.94 245 GLY A CA 1
ATOM 1918 C C . GLY A 1 245 ? -8.875 30.516 3.594 1 97.94 245 GLY A C 1
ATOM 1919 O O . GLY A 1 245 ? -7.848 30.078 4.102 1 97.94 245 GLY A O 1
ATOM 1920 N N . VAL A 1 246 ? -9.992 29.828 3.488 1 98.81 246 VAL A N 1
ATOM 1921 C CA . VAL A 1 246 ? -10.039 28.422 3.838 1 98.81 246 VAL A CA 1
ATOM 1922 C C . VAL A 1 246 ? -10.328 27.578 2.59 1 98.81 246 VAL A C 1
ATOM 1924 O O . VAL A 1 246 ? -11.273 27.859 1.854 1 98.81 246 VAL A O 1
ATOM 1927 N N . GLU A 1 247 ? -9.516 26.625 2.324 1 98.81 247 GLU A N 1
ATOM 1928 C CA . GLU A 1 247 ? -9.68 25.797 1.132 1 98.81 247 GLU A CA 1
ATOM 1929 C C . GLU A 1 247 ? -9.664 24.312 1.482 1 98.81 247 GLU A C 1
ATOM 1931 O O . GLU A 1 247 ? -9.039 23.906 2.465 1 98.81 247 GLU A O 1
ATOM 1936 N N . LEU A 1 248 ? -10.359 23.547 0.75 1 98.88 248 LEU A N 1
ATOM 1937 C CA . LEU A 1 248 ? -10.234 22.094 0.781 1 98.88 248 LEU A CA 1
ATOM 1938 C C . LEU A 1 248 ? -9.047 21.641 -0.062 1 98.88 248 LEU A C 1
ATOM 1940 O O . LEU A 1 248 ? -9 21.891 -1.269 1 98.88 248 LEU A O 1
ATOM 1944 N N . ALA A 1 249 ? -8.125 20.953 0.575 1 98.94 249 ALA A N 1
ATOM 1945 C CA . ALA A 1 249 ? -6.938 20.516 -0.149 1 98.94 249 ALA A CA 1
ATOM 1946 C C . ALA A 1 249 ? -7.273 19.375 -1.104 1 98.94 249 ALA A C 1
ATOM 1948 O O . ALA A 1 249 ? -8.344 18.781 -1.014 1 98.94 249 ALA A O 1
ATOM 1949 N N . PHE A 1 250 ? -6.434 19.172 -2.037 1 98.94 250 PHE A N 1
ATOM 1950 C CA . PHE A 1 250 ? -6.543 18.047 -2.951 1 98.94 250 PHE A CA 1
ATOM 1951 C C . PHE A 1 250 ? -5.164 17.516 -3.32 1 98.94 250 PHE A C 1
ATOM 1953 O O . PHE A 1 250 ? -4.156 18.203 -3.143 1 98.94 250 PHE A O 1
ATOM 1960 N N . ASP A 1 251 ? -5.113 16.25 -3.746 1 98.94 251 ASP A N 1
ATOM 1961 C CA . ASP A 1 251 ? -3.842 15.625 -4.078 1 98.94 251 ASP A CA 1
ATOM 1962 C C . ASP A 1 251 ? -3.111 16.406 -5.172 1 98.94 251 ASP A C 1
ATOM 1964 O O . ASP A 1 251 ? -3.678 16.672 -6.23 1 98.94 251 ASP A O 1
ATOM 1968 N N . GLY A 1 252 ? -1.851 16.797 -4.891 1 98.81 252 GLY A N 1
ATOM 1969 C CA . GLY A 1 252 ? -1.044 17.516 -5.871 1 98.81 252 GLY A CA 1
ATOM 1970 C C . GLY A 1 252 ? -1.033 19.016 -5.656 1 98.81 252 GLY A C 1
ATOM 1971 O O . GLY A 1 252 ? -0.252 19.734 -6.289 1 98.81 252 GLY A O 1
ATOM 1972 N N . LEU A 1 253 ? -1.883 19.5 -4.758 1 98.81 253 LEU A N 1
ATOM 1973 C CA . LEU A 1 253 ? -1.892 20.922 -4.449 1 98.81 253 LEU A CA 1
ATOM 1974 C C . LEU A 1 253 ? -0.543 21.375 -3.895 1 98.81 253 LEU A C 1
ATOM 1976 O O . LEU A 1 253 ? 0.046 20.688 -3.059 1 98.81 253 LEU A O 1
ATOM 1980 N N . GLU A 1 254 ? -0.045 22.453 -4.418 1 98.44 254 GLU A N 1
ATOM 1981 C CA . GLU A 1 254 ? 1.211 23.047 -3.957 1 98.44 254 GLU A CA 1
ATOM 1982 C C . GLU A 1 254 ? 0.986 24.422 -3.344 1 98.44 254 GLU A C 1
ATOM 1984 O O . GLU A 1 254 ? 0.198 25.219 -3.863 1 98.44 254 GLU A O 1
ATOM 1989 N N . VAL A 1 255 ? 1.609 24.594 -2.215 1 97.31 255 VAL A N 1
ATOM 1990 C CA . VAL A 1 255 ? 1.594 25.922 -1.589 1 97.31 255 VAL A CA 1
ATOM 1991 C C . VAL A 1 255 ? 3.023 26.375 -1.298 1 97.31 255 VAL A C 1
ATOM 1993 O O . VAL A 1 255 ? 3.898 25.547 -1.027 1 97.31 255 VAL A O 1
ATOM 1996 N N . GLU A 1 256 ? 3.246 27.656 -1.46 1 93.25 256 GLU A N 1
ATOM 1997 C CA . GLU A 1 256 ? 4.59 28.188 -1.27 1 93.25 256 GLU A CA 1
ATOM 1998 C C . GLU A 1 256 ? 4.605 29.266 -0.181 1 93.25 256 GLU A C 1
ATOM 2000 O O . GLU A 1 256 ? 3.668 30.047 -0.07 1 93.25 256 GLU A O 1
ATOM 2005 N N . LEU A 1 257 ? 5.641 29.188 0.623 1 89.25 257 LEU A N 1
ATOM 2006 C CA . LEU A 1 257 ? 5.945 30.266 1.552 1 89.25 257 LEU A CA 1
ATOM 2007 C C . LEU A 1 257 ? 7.012 31.203 0.974 1 89.25 257 LEU A C 1
ATOM 2009 O O . LEU A 1 257 ? 7.988 30.734 0.382 1 89.25 257 LEU A O 1
ATOM 2013 N N . MET B 1 1 ? -14.336 -20.625 -15.164 1 96.5 1 MET B N 1
ATOM 2014 C CA . MET B 1 1 ? -13.406 -20 -14.227 1 96.5 1 MET B CA 1
ATOM 2015 C C . MET B 1 1 ? -12.516 -18.984 -14.93 1 96.5 1 MET B C 1
ATOM 2017 O O . MET B 1 1 ? -11.992 -19.266 -16.016 1 96.5 1 MET B O 1
ATOM 2021 N N . LYS B 1 2 ? -12.477 -17.797 -14.383 1 97.44 2 LYS B N 1
ATOM 2022 C CA . LYS B 1 2 ? -11.703 -16.703 -14.945 1 97.44 2 LYS B CA 1
ATOM 2023 C C . LYS B 1 2 ? -10.633 -16.219 -13.961 1 97.44 2 LYS B C 1
ATOM 2025 O O . LYS B 1 2 ? -10.891 -16.109 -12.766 1 97.44 2 LYS B O 1
ATOM 2030 N N . LEU B 1 3 ? -9.406 -16.062 -14.477 1 98.56 3 LEU B N 1
ATOM 2031 C CA . LEU B 1 3 ? -8.312 -15.516 -13.68 1 98.56 3 LEU B CA 1
ATOM 2032 C C . LEU B 1 3 ? -7.844 -14.18 -14.25 1 98.56 3 LEU B C 1
ATOM 2034 O O . LEU B 1 3 ? -7.609 -14.062 -15.453 1 98.56 3 LEU B O 1
ATOM 2038 N N . ARG B 1 4 ? -7.773 -13.211 -13.414 1 98.75 4 ARG B N 1
ATOM 2039 C CA . ARG B 1 4 ? -7.25 -11.906 -13.781 1 98.75 4 ARG B CA 1
ATOM 2040 C C . ARG B 1 4 ? -5.965 -11.594 -13.023 1 98.75 4 ARG B C 1
ATOM 2042 O O . ARG B 1 4 ? -5.895 -11.789 -11.805 1 98.75 4 ARG B O 1
ATOM 2049 N N . PHE B 1 5 ? -4.969 -11.133 -13.766 1 98.94 5 PHE B N 1
ATOM 2050 C CA . PHE B 1 5 ? -3.75 -10.648 -13.133 1 98.94 5 PHE B CA 1
ATOM 2051 C C . PHE B 1 5 ? -3.957 -9.25 -12.562 1 98.94 5 PHE B C 1
ATOM 2053 O O . PHE B 1 5 ? -4.102 -8.281 -13.312 1 98.94 5 PHE B O 1
ATOM 2060 N N . LEU B 1 6 ? -3.893 -9.117 -11.227 1 98.94 6 LEU B N 1
ATOM 2061 C CA . LEU B 1 6 ? -4.051 -7.809 -10.594 1 98.94 6 LEU B CA 1
ATOM 2062 C C . LEU B 1 6 ? -2.729 -7.051 -10.562 1 98.94 6 LEU B C 1
ATOM 2064 O O . LEU B 1 6 ? -2.713 -5.82 -10.594 1 98.94 6 LEU B O 1
ATOM 2068 N N . GLY B 1 7 ? -1.681 -7.75 -10.43 1 98.94 7 GLY B N 1
ATOM 2069 C CA . GLY B 1 7 ? -0.312 -7.266 -10.508 1 98.94 7 GLY B CA 1
ATOM 2070 C C . GLY B 1 7 ? 0.664 -8.312 -11.008 1 98.94 7 GLY B C 1
ATOM 2071 O O . GLY B 1 7 ? 0.454 -9.516 -10.805 1 98.94 7 GLY B O 1
ATOM 2072 N N . THR B 1 8 ? 1.762 -7.828 -11.68 1 98.94 8 THR B N 1
ATOM 2073 C CA . THR B 1 8 ? 2.707 -8.758 -12.281 1 98.94 8 THR B CA 1
ATOM 2074 C C . THR B 1 8 ? 4.145 -8.328 -12 1 98.94 8 THR B C 1
ATOM 2076 O O . THR B 1 8 ? 5.082 -8.836 -12.617 1 98.94 8 THR B O 1
ATOM 2079 N N . GLY B 1 9 ? 4.285 -7.359 -11.078 1 98.81 9 GLY B N 1
ATOM 2080 C CA . GLY B 1 9 ? 5.605 -6.832 -10.766 1 98.81 9 GLY B CA 1
ATOM 2081 C C . GLY B 1 9 ? 6.207 -7.434 -9.508 1 98.81 9 GLY B C 1
ATOM 2082 O O . GLY B 1 9 ? 5.543 -8.195 -8.797 1 98.81 9 GLY B O 1
ATOM 2083 N N . THR B 1 10 ? 7.453 -7.125 -9.312 1 97.88 10 THR B N 1
ATOM 2084 C CA . THR B 1 10 ? 8.188 -7.535 -8.117 1 97.88 10 THR B CA 1
ATOM 2085 C C . THR B 1 10 ? 7.785 -6.684 -6.918 1 97.88 10 THR B C 1
ATOM 2087 O O . THR B 1 10 ? 6.852 -5.883 -7 1 97.88 10 THR B O 1
ATOM 2090 N N . SER B 1 11 ? 8.547 -6.906 -5.82 1 97.56 11 SER B N 1
ATOM 2091 C CA . SER B 1 11 ? 8.273 -6.199 -4.574 1 97.56 11 SER B CA 1
ATOM 2092 C C . SER B 1 11 ? 8.477 -4.695 -4.73 1 97.56 11 SER B C 1
ATOM 2094 O O . SER B 1 11 ? 7.961 -3.908 -3.932 1 97.56 11 SER B O 1
ATOM 2096 N N . TYR B 1 12 ? 9.148 -4.25 -5.812 1 97.31 12 TYR B N 1
ATOM 2097 C CA . TYR B 1 12 ? 9.398 -2.834 -6.055 1 97.31 12 TYR B CA 1
ATOM 2098 C C . TYR B 1 12 ? 8.273 -2.215 -6.875 1 97.31 12 TYR B C 1
ATOM 2100 O O . TYR B 1 12 ? 8.094 -0.995 -6.879 1 97.31 12 TYR B O 1
ATOM 2108 N N . GLY B 1 13 ? 7.488 -3.053 -7.594 1 98.19 13 GLY B N 1
ATOM 2109 C CA . GLY B 1 13 ? 6.645 -2.529 -8.656 1 98.19 13 GLY B CA 1
ATOM 2110 C C . GLY B 1 13 ? 7.434 -1.938 -9.812 1 98.19 13 GLY B C 1
ATOM 2111 O O . GLY B 1 13 ? 8.648 -1.764 -9.711 1 98.19 13 GLY B O 1
ATOM 2112 N N . VAL B 1 14 ? 6.758 -1.764 -10.867 1 98.81 14 VAL B N 1
ATOM 2113 C CA . VAL B 1 14 ? 7.32 -1.079 -12.031 1 98.81 14 VAL B CA 1
ATOM 2114 C C . VAL B 1 14 ? 6.395 0.054 -12.461 1 98.81 14 VAL B C 1
ATOM 2116 O O . VAL B 1 14 ? 5.223 -0.177 -12.773 1 98.81 14 VAL B O 1
ATOM 2119 N N . PRO B 1 15 ? 6.922 1.321 -12.484 1 98.62 15 PRO B N 1
ATOM 2120 C CA . PRO B 1 15 ? 8.297 1.807 -12.359 1 98.62 15 PRO B CA 1
ATOM 2121 C C . PRO B 1 15 ? 8.82 1.725 -10.93 1 98.62 15 PRO B C 1
ATOM 2123 O O . PRO B 1 15 ? 8.031 1.713 -9.977 1 98.62 15 PRO B O 1
ATOM 2126 N N . TYR B 1 16 ? 10.141 1.627 -10.852 1 98 16 TYR B N 1
ATOM 2127 C CA . TYR B 1 16 ? 10.82 1.873 -9.586 1 98 16 TYR B CA 1
ATOM 2128 C C . TYR B 1 16 ? 10.844 3.361 -9.258 1 98 16 TYR B C 1
ATOM 2130 O O . TYR B 1 16 ? 11.094 4.191 -10.133 1 98 16 TYR B O 1
ATOM 2138 N N . ILE B 1 17 ? 10.586 3.695 -8.055 1 98.38 17 ILE B N 1
ATOM 2139 C CA . ILE B 1 17 ? 10.68 5.098 -7.66 1 98.38 17 ILE B CA 1
ATOM 2140 C C . ILE B 1 17 ? 12.039 5.66 -8.055 1 98.38 17 ILE B C 1
ATOM 2142 O O . ILE B 1 17 ? 13.078 5.102 -7.703 1 98.38 17 ILE B O 1
ATOM 2146 N N . GLY B 1 18 ? 12.055 6.68 -8.875 1 97.31 18 GLY B N 1
ATOM 2147 C CA . GLY B 1 18 ? 13.266 7.414 -9.211 1 97.31 18 GLY B CA 1
ATOM 2148 C C . GLY B 1 18 ? 14.008 6.832 -10.406 1 97.31 18 GLY B C 1
ATOM 2149 O O . GLY B 1 18 ? 14.992 7.406 -10.867 1 97.31 18 GLY B O 1
ATOM 2150 N N . CYS B 1 19 ? 13.617 5.738 -10.953 1 97.88 19 CYS B N 1
ATOM 2151 C CA . CYS B 1 19 ? 14.305 5.105 -12.07 1 97.88 19 CYS B CA 1
ATOM 2152 C C . CYS B 1 19 ? 13.898 5.746 -13.391 1 97.88 19 CYS B C 1
ATOM 2154 O O . CYS B 1 19 ? 12.734 6.066 -13.602 1 97.88 19 CYS B O 1
ATOM 2156 N N . LYS B 1 20 ? 14.852 5.879 -14.281 1 97.25 20 LYS B N 1
ATOM 2157 C CA . LYS B 1 20 ? 14.586 6.527 -15.562 1 97.25 20 LYS B CA 1
ATOM 2158 C C . LYS B 1 20 ? 14.969 5.621 -16.734 1 97.25 20 LYS B C 1
ATOM 2160 O O . LYS B 1 20 ? 15.25 6.102 -17.828 1 97.25 20 LYS B O 1
ATOM 2165 N N . CYS B 1 21 ? 15 4.344 -16.484 1 98.12 21 CYS B N 1
ATOM 2166 C CA . CYS B 1 21 ? 15.367 3.414 -17.547 1 98.12 21 CYS B CA 1
ATOM 2167 C C . CYS B 1 21 ? 14.258 3.322 -18.594 1 98.12 21 CYS B C 1
ATOM 2169 O O . CYS B 1 21 ? 13.18 3.895 -18.422 1 98.12 21 CYS B O 1
ATOM 2171 N N . ALA B 1 22 ? 14.508 2.555 -19.609 1 98.31 22 ALA B N 1
ATOM 2172 C CA . ALA B 1 22 ? 13.609 2.463 -20.75 1 98.31 22 ALA B CA 1
ATOM 2173 C C . ALA B 1 22 ? 12.258 1.877 -20.344 1 98.31 22 ALA B C 1
ATOM 2175 O O . ALA B 1 22 ? 11.219 2.303 -20.844 1 98.31 22 ALA B O 1
ATOM 2176 N N . VAL B 1 23 ? 12.234 0.912 -19.438 1 98.81 23 VAL B N 1
ATOM 2177 C CA . VAL B 1 23 ? 11 0.24 -19.031 1 98.81 23 VAL B CA 1
ATOM 2178 C C . VAL B 1 23 ? 10.219 1.133 -18.078 1 98.81 23 VAL B C 1
ATOM 2180 O O . VAL B 1 23 ? 9 1.282 -18.203 1 98.81 23 VAL B O 1
ATOM 2183 N N . CYS B 1 24 ? 10.883 1.751 -17.141 1 98.62 24 CYS B N 1
ATOM 2184 C CA . CYS B 1 24 ? 10.227 2.582 -16.141 1 98.62 24 CYS B CA 1
ATOM 2185 C C . CYS B 1 24 ? 9.648 3.844 -16.781 1 98.62 24 CYS B C 1
ATOM 2187 O O . CYS B 1 24 ? 8.695 4.426 -16.25 1 98.62 24 CYS B O 1
ATOM 2189 N N . THR B 1 25 ? 10.211 4.23 -17.875 1 98.12 25 THR B N 1
ATOM 2190 C CA . THR B 1 25 ? 9.719 5.438 -18.531 1 98.12 25 THR B CA 1
ATOM 2191 C C . THR B 1 25 ? 8.898 5.082 -19.781 1 98.12 25 THR B C 1
ATOM 2193 O O . THR B 1 25 ? 8.5 5.969 -20.531 1 98.12 25 THR B O 1
ATOM 2196 N N . SER B 1 26 ? 8.672 3.809 -20.031 1 98.25 26 SER B N 1
ATOM 2197 C CA . SER B 1 26 ? 7.938 3.316 -21.188 1 98.25 26 SER B CA 1
ATOM 2198 C C . SER B 1 26 ? 6.488 3.789 -21.172 1 98.25 26 SER B C 1
ATOM 2200 O O . SER B 1 26 ? 5.867 3.865 -20.109 1 98.25 26 SER B O 1
ATOM 2202 N N . ASN B 1 27 ? 5.91 3.994 -22.359 1 97.5 27 ASN B N 1
ATOM 2203 C CA . ASN B 1 27 ? 4.492 4.328 -22.469 1 97.5 27 ASN B CA 1
ATOM 2204 C C . ASN B 1 27 ? 3.641 3.086 -22.703 1 97.5 27 ASN B C 1
ATOM 2206 O O . ASN B 1 27 ? 2.414 3.174 -22.766 1 97.5 27 ASN B O 1
ATOM 2210 N N . ASP B 1 28 ? 4.281 1.907 -22.859 1 98.44 28 ASP B N 1
ATOM 2211 C CA . ASP B 1 28 ? 3.557 0.644 -22.953 1 98.44 28 ASP B CA 1
ATOM 2212 C C . ASP B 1 28 ? 2.885 0.297 -21.625 1 98.44 28 ASP B C 1
ATOM 2214 O O . ASP B 1 28 ? 3.564 0.052 -20.625 1 98.44 28 ASP B O 1
ATOM 2218 N N . PRO B 1 29 ? 1.568 0.352 -21.578 1 98.5 29 PRO B N 1
ATOM 2219 C CA . PRO B 1 29 ? 0.894 0.073 -20.312 1 98.5 29 PRO B CA 1
ATOM 2220 C C . PRO B 1 29 ? 1.261 -1.293 -19.734 1 98.5 29 PRO B C 1
ATOM 2222 O O . PRO B 1 29 ? 1.139 -1.511 -18.531 1 98.5 29 PRO B O 1
ATOM 2225 N N . ARG B 1 30 ? 1.788 -2.162 -20.656 1 98.81 30 ARG B N 1
ATOM 2226 C CA . ARG B 1 30 ? 2.146 -3.5 -20.188 1 98.81 30 ARG B CA 1
ATOM 2227 C C . ARG B 1 30 ? 3.465 -3.482 -19.422 1 98.81 30 ARG B C 1
ATOM 2229 O O . ARG B 1 30 ? 3.842 -4.477 -18.797 1 98.81 30 ARG B O 1
ATOM 2236 N N . ASP B 1 31 ? 4.082 -2.3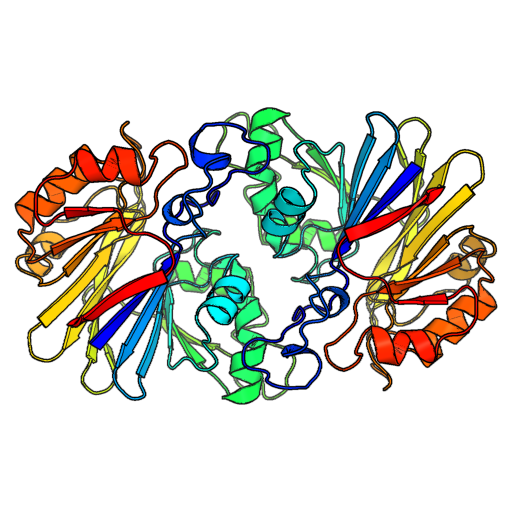61 -19.406 1 98.88 31 ASP B N 1
ATOM 2237 C CA . ASP B 1 31 ? 5.324 -2.188 -18.656 1 98.88 31 ASP B CA 1
ATOM 2238 C C . ASP B 1 31 ? 5.055 -1.61 -17.266 1 98.88 31 ASP B C 1
ATOM 2240 O O . ASP B 1 31 ? 5.973 -1.468 -16.453 1 98.88 31 ASP B O 1
ATOM 2244 N N . LYS B 1 32 ? 3.84 -1.186 -16.969 1 98.81 32 LYS B N 1
ATOM 2245 C CA . LYS B 1 32 ? 3.438 -0.739 -15.641 1 98.81 32 LYS B CA 1
ATOM 2246 C C . LYS B 1 32 ? 2.922 -1.905 -14.805 1 98.81 32 LYS B C 1
ATOM 2248 O O . LYS B 1 32 ? 1.9 -2.512 -15.141 1 98.81 32 LYS B O 1
ATOM 2253 N N . ARG B 1 33 ? 3.662 -2.217 -13.773 1 98.88 33 ARG B N 1
ATOM 2254 C CA . ARG B 1 33 ? 3.361 -3.439 -13.031 1 98.88 33 ARG B CA 1
ATOM 2255 C C . ARG B 1 33 ?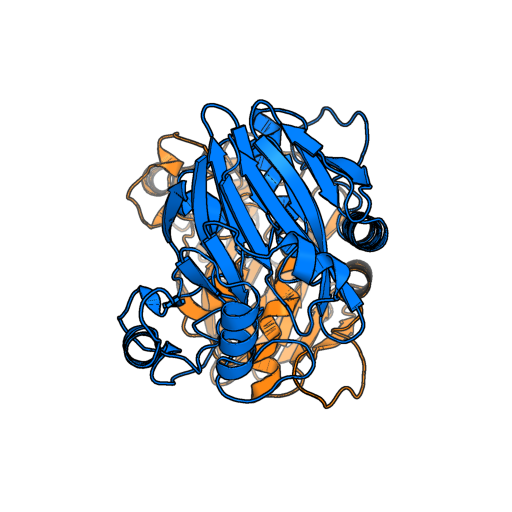 3.184 -3.15 -11.547 1 98.88 33 ARG B C 1
ATOM 2257 O O . ARG B 1 33 ? 4.105 -2.664 -10.891 1 98.88 33 ARG B O 1
ATOM 2264 N N . LEU B 1 34 ? 1.976 -3.387 -10.992 1 98.94 34 LEU B N 1
ATOM 2265 C CA . LEU B 1 34 ? 1.748 -3.428 -9.555 1 98.94 34 LEU B CA 1
ATOM 2266 C C . LEU B 1 34 ? 2.295 -4.719 -8.953 1 98.94 34 LEU B C 1
ATOM 2268 O O . LEU B 1 34 ? 2.721 -5.617 -9.688 1 98.94 34 LEU B O 1
ATOM 2272 N N . ARG B 1 35 ? 2.371 -4.781 -7.625 1 98.88 35 ARG B N 1
ATOM 2273 C CA . ARG B 1 35 ? 2.908 -5.992 -7.016 1 98.88 35 ARG B CA 1
ATOM 2274 C C . ARG B 1 35 ? 2.027 -7.199 -7.324 1 98.88 35 ARG B C 1
ATOM 2276 O O . ARG B 1 35 ? 0.804 -7.074 -7.41 1 98.88 35 ARG B O 1
ATOM 2283 N N . SER B 1 36 ? 2.592 -8.344 -7.367 1 98.88 36 SER B N 1
ATOM 2284 C CA . SER B 1 36 ? 1.995 -9.57 -7.879 1 98.88 36 SER B CA 1
ATOM 2285 C C . SER B 1 36 ? 0.778 -9.984 -7.055 1 98.88 36 SER B C 1
ATOM 2287 O O . SER B 1 36 ? 0.84 -10.023 -5.824 1 98.88 36 SER B O 1
ATOM 2289 N N . SER B 1 37 ? -0.295 -10.211 -7.684 1 98.94 37 SER B N 1
ATOM 2290 C CA . SER B 1 37 ? -1.573 -10.68 -7.156 1 98.94 37 SER B CA 1
ATOM 2291 C C . SER B 1 37 ? -2.498 -11.141 -8.273 1 98.94 37 SER B C 1
ATOM 2293 O O . SER B 1 37 ? -2.381 -10.68 -9.414 1 98.94 37 SER B O 1
ATOM 2295 N N . ILE B 1 38 ? -3.416 -12.086 -8 1 98.94 38 ILE B N 1
ATOM 2296 C CA . ILE B 1 38 ? -4.387 -12.531 -8.992 1 98.94 38 ILE B CA 1
ATOM 2297 C C . ILE B 1 38 ? -5.773 -12.609 -8.359 1 98.94 38 ILE B C 1
ATOM 2299 O O . ILE B 1 38 ? -5.902 -12.68 -7.133 1 98.94 38 ILE B O 1
ATOM 2303 N N . PHE B 1 39 ? -6.746 -12.484 -9.195 1 98.81 39 PHE B N 1
ATOM 2304 C CA . PHE B 1 39 ? -8.164 -12.578 -8.875 1 98.81 39 PHE B CA 1
ATOM 2305 C C . PHE B 1 39 ? -8.82 -13.703 -9.656 1 98.81 39 PHE B C 1
ATOM 2307 O O . PHE B 1 39 ? -8.734 -13.75 -10.883 1 98.81 39 PHE B O 1
ATOM 2314 N N . VAL B 1 40 ? -9.375 -14.719 -8.938 1 98.69 40 VAL B N 1
ATOM 2315 C CA . VAL B 1 40 ? -10.031 -15.859 -9.57 1 98.69 40 VAL B CA 1
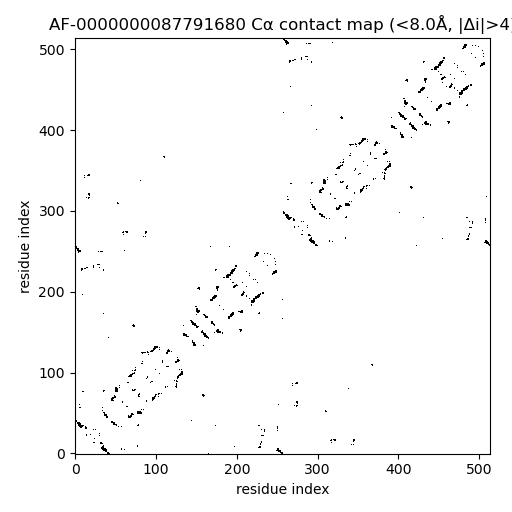ATOM 2316 C C . VAL B 1 40 ? -11.539 -15.789 -9.328 1 98.69 40 VAL B C 1
ATOM 2318 O O . VAL B 1 40 ? -11.984 -15.719 -8.18 1 98.69 40 VAL B O 1
ATOM 2321 N N . GLU B 1 41 ? -12.273 -15.812 -10.344 1 97.44 41 GLU B N 1
ATOM 2322 C CA . GLU B 1 41 ? -13.719 -15.711 -10.211 1 97.44 41 GLU B CA 1
ATOM 2323 C C . GLU B 1 41 ? -14.422 -16.828 -10.977 1 97.44 41 GLU B C 1
ATOM 2325 O O . GLU B 1 41 ? -13.945 -17.266 -12.031 1 97.44 41 GLU B O 1
ATOM 2330 N N . ASP B 1 42 ? -15.414 -17.344 -10.445 1 95.94 42 ASP B N 1
ATOM 2331 C CA . ASP B 1 42 ? -16.344 -18.328 -11.016 1 95.94 42 ASP B CA 1
ATOM 2332 C C . ASP B 1 42 ? -17.75 -18.141 -10.453 1 95.94 42 ASP B C 1
ATOM 2334 O O . ASP B 1 42 ? -17.984 -18.406 -9.273 1 95.94 42 ASP B O 1
ATOM 2338 N N . ASP B 1 43 ? -18.672 -17.781 -11.328 1 91.38 43 ASP B N 1
ATOM 2339 C CA . ASP B 1 43 ? -20.016 -17.453 -10.852 1 91.38 43 ASP B CA 1
ATOM 2340 C C . ASP B 1 43 ? -19.953 -16.484 -9.664 1 91.38 43 ASP B C 1
ATOM 2342 O O . ASP B 1 43 ? -19.359 -15.414 -9.758 1 91.38 43 ASP B O 1
ATOM 2346 N N . ASP B 1 44 ? -20.344 -16.953 -8.43 1 89.56 44 ASP B N 1
ATOM 2347 C CA . ASP B 1 44 ? -20.406 -16.062 -7.273 1 89.56 44 ASP B CA 1
ATOM 2348 C C . ASP B 1 44 ? -19.125 -16.172 -6.438 1 89.56 44 ASP B C 1
ATOM 2350 O O . ASP B 1 44 ? -18.969 -15.445 -5.449 1 89.56 44 ASP B O 1
ATOM 2354 N N . LEU B 1 45 ? -18.219 -17.016 -6.902 1 96.5 45 LEU B N 1
ATOM 2355 C CA . LEU B 1 45 ? -16.953 -17.188 -6.176 1 96.5 45 LEU B CA 1
ATOM 2356 C C . LEU B 1 45 ? -15.922 -16.172 -6.625 1 96.5 45 LEU B C 1
ATOM 2358 O O . LEU B 1 45 ? -15.719 -15.977 -7.828 1 96.5 45 LEU B O 1
ATOM 2362 N N . LYS B 1 46 ? -15.367 -15.438 -5.664 1 98.12 46 LYS B N 1
ATOM 2363 C CA . LYS B 1 46 ? -14.312 -14.453 -5.906 1 98.12 46 LYS B CA 1
ATOM 2364 C C . LYS B 1 46 ? -13.156 -14.641 -4.934 1 98.12 46 LYS B C 1
ATOM 2366 O O . LYS B 1 46 ? -13.281 -14.352 -3.742 1 98.12 46 LYS B O 1
ATOM 2371 N N . LEU B 1 47 ? -12.062 -15.141 -5.457 1 98.69 47 LEU B N 1
ATOM 2372 C CA . LEU B 1 47 ? -10.883 -15.398 -4.645 1 98.69 47 LEU B CA 1
ATOM 2373 C C . LEU B 1 47 ? -9.758 -14.43 -4.992 1 98.69 47 LEU B C 1
ATOM 2375 O O . LEU B 1 47 ? -9.5 -14.172 -6.172 1 98.69 47 LEU B O 1
ATOM 2379 N N . ILE B 1 48 ? -9.156 -13.898 -3.998 1 98.81 48 ILE B N 1
ATOM 2380 C CA . ILE B 1 48 ? -7.973 -13.078 -4.215 1 98.81 48 ILE B CA 1
ATOM 2381 C C . ILE B 1 48 ? -6.754 -13.758 -3.602 1 98.81 48 ILE B C 1
ATOM 2383 O O . ILE B 1 48 ? -6.828 -14.297 -2.498 1 98.81 48 ILE B O 1
ATOM 2387 N N . VAL B 1 49 ? -5.688 -13.773 -4.398 1 98.94 49 VAL B N 1
ATOM 2388 C CA . VAL B 1 49 ? -4.426 -14.281 -3.873 1 98.94 49 VAL B CA 1
ATOM 2389 C C . VAL B 1 49 ? -3.5 -13.117 -3.529 1 98.94 49 VAL B C 1
ATOM 2391 O O . VAL B 1 49 ? -3.109 -12.352 -4.41 1 98.94 49 VAL B O 1
ATOM 2394 N N . ASP B 1 50 ? -3.137 -13 -2.273 1 98.94 50 ASP B N 1
ATOM 2395 C CA . ASP B 1 50 ? -2.225 -12.008 -1.701 1 98.94 50 ASP B CA 1
ATOM 2396 C C . ASP B 1 50 ? -2.875 -10.633 -1.643 1 98.94 50 ASP B C 1
ATOM 2398 O O . ASP B 1 50 ? -3.668 -10.273 -2.518 1 98.94 50 ASP B O 1
ATOM 2402 N N . THR B 1 51 ? -2.598 -9.922 -0.574 1 98.88 51 THR B N 1
ATOM 2403 C CA . THR B 1 51 ? -3.047 -8.555 -0.326 1 98.88 51 THR B CA 1
ATOM 2404 C C . THR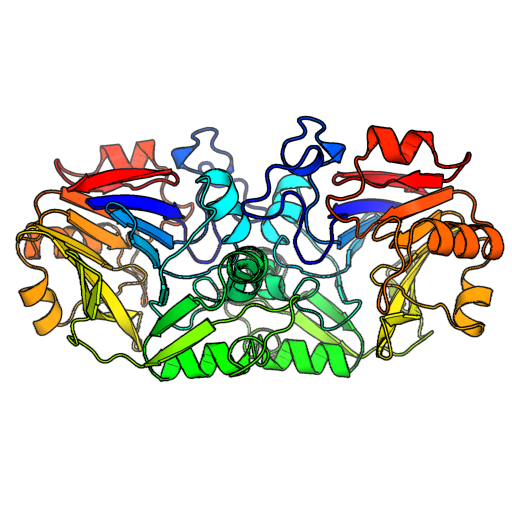 B 1 51 ? -1.855 -7.613 -0.18 1 98.88 51 THR B C 1
ATOM 2406 O O . THR B 1 51 ? -1.595 -7.098 0.91 1 98.88 51 THR B O 1
ATOM 2409 N N . GLY B 1 52 ? -1.176 -7.383 -1.299 1 98.75 52 GLY B N 1
ATOM 2410 C CA . GLY B 1 52 ? 0.007 -6.539 -1.282 1 98.75 52 GLY B CA 1
ATOM 2411 C C . GLY B 1 52 ? -0.318 -5.062 -1.145 1 98.75 52 GLY B C 1
ATOM 2412 O O . GLY B 1 52 ? -1.479 -4.691 -0.959 1 98.75 52 GLY B O 1
ATOM 2413 N N . PRO B 1 53 ? 0.703 -4.211 -1.246 1 98.69 53 PRO B N 1
ATOM 2414 C CA . PRO B 1 53 ? 0.52 -2.779 -0.996 1 98.69 53 PRO B CA 1
ATOM 2415 C C . PRO B 1 53 ? -0.38 -2.111 -2.031 1 98.69 53 PRO B C 1
ATOM 2417 O O . PRO B 1 53 ? -0.889 -1.012 -1.796 1 98.69 53 PRO B O 1
ATOM 2420 N N . ASP B 1 54 ? -0.576 -2.793 -3.156 1 98.75 54 ASP B N 1
ATOM 2421 C CA . ASP B 1 54 ? -1.365 -2.215 -4.238 1 98.75 54 ASP B CA 1
ATOM 2422 C C . ASP B 1 54 ? -2.822 -2.67 -4.16 1 98.75 54 ASP B C 1
ATOM 2424 O O . ASP B 1 54 ? -3.592 -2.471 -5.102 1 98.75 54 ASP B O 1
ATOM 2428 N N . PHE B 1 55 ? -3.242 -3.277 -3.053 1 98.88 55 PHE B N 1
ATOM 2429 C CA . PHE B 1 55 ? -4.535 -3.939 -2.959 1 98.88 55 PHE B CA 1
ATOM 2430 C C . PHE B 1 55 ? -5.664 -2.986 -3.344 1 98.88 55 PHE B C 1
ATOM 2432 O O . PHE B 1 55 ? -6.508 -3.32 -4.176 1 98.88 55 PHE B O 1
ATOM 2439 N N . ARG B 1 56 ? -5.637 -1.777 -2.783 1 98.81 56 ARG B N 1
ATOM 2440 C CA . ARG B 1 56 ? -6.699 -0.816 -3.064 1 98.81 56 ARG B CA 1
ATOM 2441 C C . ARG B 1 56 ? -6.727 -0.448 -4.543 1 98.81 56 ARG B C 1
ATOM 2443 O O . ARG B 1 56 ? -7.781 -0.493 -5.18 1 98.81 56 ARG B O 1
ATOM 2450 N N . GLN B 1 57 ? -5.59 -0.13 -5.059 1 98.69 57 GLN B N 1
ATOM 2451 C CA . GLN B 1 57 ? -5.496 0.24 -6.465 1 98.69 57 GLN B CA 1
ATOM 2452 C C . GLN B 1 57 ? -5.945 -0.906 -7.367 1 98.69 57 GLN B C 1
ATOM 2454 O O . GLN B 1 57 ? -6.625 -0.684 -8.367 1 98.69 57 GLN B O 1
ATOM 2459 N N . GLN B 1 58 ? -5.578 -2.082 -7.02 1 98.88 58 GLN B N 1
ATOM 2460 C CA . GLN B 1 58 ? -5.926 -3.271 -7.793 1 98.88 58 GLN B CA 1
ATOM 2461 C C . GLN B 1 58 ? -7.434 -3.504 -7.793 1 98.88 58 GLN B C 1
ATOM 2463 O O . GLN B 1 58 ? -8.031 -3.758 -8.844 1 98.88 58 GLN B O 1
ATOM 2468 N N . CYS B 1 59 ? -8.062 -3.367 -6.629 1 98.81 59 CYS B N 1
ATOM 2469 C CA . CYS B 1 59 ? -9.508 -3.562 -6.516 1 98.81 59 CYS B CA 1
ATOM 2470 C C . CYS B 1 59 ? -10.266 -2.494 -7.293 1 98.81 59 CYS B C 1
ATOM 2472 O O . CYS B 1 59 ? -11.219 -2.803 -8.008 1 98.81 59 CYS B O 1
ATOM 2474 N N . LEU B 1 60 ? -9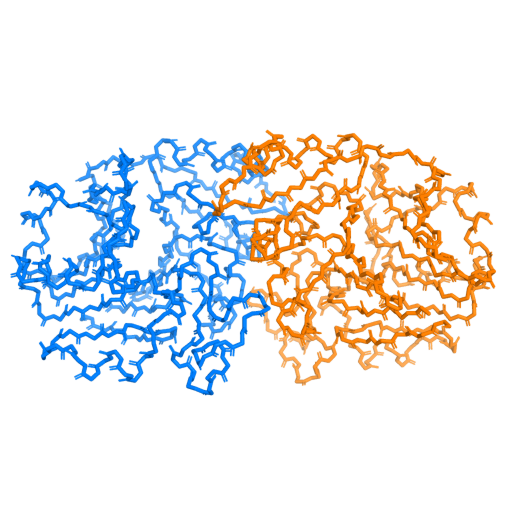.828 -1.262 -7.148 1 98.56 60 LEU B N 1
ATOM 2475 C CA . LEU B 1 60 ? -10.492 -0.164 -7.84 1 98.56 60 LEU B CA 1
ATOM 2476 C C . LEU B 1 60 ? -10.398 -0.337 -9.352 1 98.56 60 LEU B C 1
ATOM 2478 O O . LEU B 1 60 ? -11.398 -0.206 -10.062 1 98.56 60 LEU B O 1
ATOM 2482 N N . ARG B 1 61 ? -9.211 -0.681 -9.828 1 98.06 61 ARG B N 1
ATOM 2483 C CA . ARG B 1 61 ? -8.992 -0.854 -11.258 1 98.06 61 ARG B CA 1
ATOM 2484 C C . ARG B 1 61 ? -9.828 -2.006 -11.805 1 98.06 61 ARG B C 1
ATOM 2486 O O . ARG B 1 61 ? -10.406 -1.901 -12.891 1 98.06 61 ARG B O 1
ATOM 2493 N N . ALA B 1 62 ? -9.938 -3.068 -11.055 1 98.25 62 ALA B N 1
ATOM 2494 C CA . ALA B 1 62 ? -10.594 -4.281 -11.523 1 98.25 62 ALA B CA 1
ATOM 2495 C C . ALA B 1 62 ? -12.086 -4.258 -11.211 1 98.25 62 ALA B C 1
ATOM 2497 O O . ALA B 1 62 ? -12.828 -5.168 -11.602 1 98.25 62 ALA B O 1
ATOM 2498 N N . GLY B 1 63 ? -12.523 -3.258 -10.461 1 97.56 63 GLY B N 1
ATOM 2499 C CA . GLY B 1 63 ? -13.93 -3.168 -10.094 1 97.56 63 GLY B CA 1
ATOM 2500 C C . GLY B 1 63 ? -14.359 -4.234 -9.109 1 97.56 63 GLY B C 1
ATOM 2501 O O . GLY B 1 63 ? -15.492 -4.727 -9.164 1 97.56 63 GLY B O 1
ATOM 2502 N N . ILE B 1 64 ? -13.453 -4.676 -8.258 1 98 64 ILE B N 1
ATOM 2503 C CA . ILE B 1 64 ? -13.75 -5.699 -7.258 1 98 64 ILE B CA 1
ATOM 2504 C C . ILE B 1 64 ? -14.453 -5.062 -6.066 1 98 64 ILE B C 1
ATOM 2506 O O . ILE B 1 64 ? -13.922 -4.141 -5.441 1 98 64 ILE B O 1
ATOM 2510 N N . ASP B 1 65 ? -15.617 -5.512 -5.742 1 97.19 65 ASP B N 1
ATOM 2511 C CA . ASP B 1 65 ? -16.375 -4.922 -4.641 1 97.19 65 ASP B CA 1
ATOM 2512 C C . ASP B 1 65 ? -16.828 -5.996 -3.656 1 97.19 65 ASP B C 1
ATOM 2514 O O . ASP B 1 65 ? -17.531 -5.695 -2.689 1 97.19 65 ASP B O 1
ATOM 2518 N N . HIS B 1 66 ? -16.422 -7.219 -3.992 1 97 66 HIS B N 1
ATOM 2519 C CA . HIS B 1 66 ? -16.719 -8.375 -3.15 1 97 66 HIS B CA 1
ATOM 2520 C C . HIS B 1 66 ? -15.664 -9.461 -3.314 1 97 66 HIS B C 1
ATOM 2522 O O . HIS B 1 66 ? -15.141 -9.664 -4.41 1 97 66 HIS B O 1
ATOM 2528 N N . ILE B 1 67 ? -15.336 -10.109 -2.195 1 97.88 67 ILE B N 1
ATOM 2529 C CA . ILE B 1 67 ? -14.43 -11.258 -2.266 1 97.88 67 ILE B CA 1
ATOM 2530 C C . ILE B 1 67 ? -14.93 -12.367 -1.341 1 97.88 67 ILE B C 1
ATOM 2532 O O . ILE B 1 67 ? -15.445 -12.094 -0.256 1 97.88 67 ILE B O 1
ATOM 2536 N N . SER B 1 68 ? -14.82 -13.562 -1.806 1 98.19 68 SER B N 1
ATOM 2537 C CA . SER B 1 68 ? -15.273 -14.727 -1.046 1 98.19 68 SER B CA 1
ATOM 2538 C C . SER B 1 68 ? -14.219 -15.172 -0.036 1 98.19 68 SER B C 1
ATOM 2540 O O . SER B 1 68 ? -14.555 -15.57 1.081 1 98.19 68 SER B O 1
ATOM 2542 N N . ALA B 1 69 ? -12.961 -15.094 -0.439 1 98.69 69 ALA B N 1
ATOM 2543 C CA . ALA B 1 69 ? -11.867 -15.508 0.429 1 98.69 69 ALA B CA 1
ATOM 2544 C C . ALA B 1 69 ? -10.531 -14.945 -0.058 1 98.69 69 ALA B C 1
ATOM 2546 O O . ALA B 1 69 ? -10.422 -14.492 -1.201 1 98.69 69 ALA B O 1
ATOM 2547 N N . ILE B 1 70 ? -9.625 -14.953 0.878 1 98.94 70 ILE B N 1
ATOM 2548 C CA . ILE B 1 70 ? -8.25 -14.539 0.594 1 98.94 70 ILE B CA 1
ATOM 2549 C C . ILE B 1 70 ? -7.305 -15.719 0.809 1 98.94 70 ILE B C 1
ATOM 2551 O O . ILE B 1 70 ? -7.43 -16.453 1.793 1 98.94 70 ILE B O 1
ATOM 2555 N N . LEU B 1 71 ? -6.43 -15.945 -0.145 1 98.94 71 LEU B N 1
ATOM 2556 C CA . LEU B 1 71 ? -5.324 -16.891 -0.021 1 98.94 71 LEU B CA 1
ATOM 2557 C C . LEU B 1 71 ? -3.984 -16.156 -0.037 1 98.94 71 LEU B C 1
ATOM 2559 O O . LEU B 1 71 ? -3.721 -15.352 -0.937 1 98.94 71 LEU B O 1
ATOM 2563 N N . TRP B 1 72 ? -3.125 -16.391 0.964 1 98.94 72 TRP B N 1
ATOM 2564 C CA . TRP B 1 72 ? -1.793 -15.797 0.94 1 98.94 72 TRP B CA 1
ATOM 2565 C C . TRP B 1 72 ? -0.738 -16.844 0.585 1 98.94 72 TRP B C 1
ATOM 2567 O O . TRP B 1 72 ? -0.76 -17.953 1.107 1 98.94 72 TRP B O 1
ATOM 2577 N N . THR B 1 73 ? 0.147 -16.422 -0.312 1 98.94 73 THR B N 1
ATOM 2578 C CA . THR B 1 73 ? 1.224 -17.328 -0.723 1 98.94 73 THR B CA 1
ATOM 2579 C C . THR B 1 73 ? 2.305 -17.391 0.351 1 98.94 73 THR B C 1
ATOM 2581 O O . THR B 1 73 ? 2.789 -18.484 0.677 1 98.94 73 THR B O 1
ATOM 2584 N N . HIS B 1 74 ? 2.738 -16.203 0.845 1 98.88 74 HIS B N 1
ATOM 2585 C CA . HIS B 1 74 ? 3.795 -16.188 1.851 1 98.88 74 HIS B CA 1
ATOM 2586 C C . HIS B 1 74 ? 3.896 -14.828 2.523 1 98.88 74 HIS B C 1
ATOM 2588 O O . HIS B 1 74 ? 3.154 -13.906 2.182 1 98.88 74 HIS B O 1
ATOM 2594 N N . LEU B 1 75 ? 4.789 -14.703 3.479 1 98.62 75 LEU B N 1
ATOM 2595 C CA . LEU B 1 75 ? 4.738 -13.664 4.504 1 98.62 75 LEU B CA 1
ATOM 2596 C C . LEU B 1 75 ? 5.473 -12.414 4.047 1 98.62 75 LEU B C 1
ATOM 2598 O O . LEU B 1 75 ? 5.535 -11.422 4.781 1 98.62 75 LEU B O 1
ATOM 2602 N N . HIS B 1 76 ? 6.043 -12.336 2.818 1 98.19 76 HIS B N 1
ATOM 2603 C CA . HIS B 1 76 ? 6.793 -11.148 2.414 1 98.19 76 HIS B CA 1
ATOM 2604 C C . HIS B 1 76 ? 5.879 -9.938 2.291 1 98.19 76 HIS B C 1
ATOM 2606 O O . HIS B 1 76 ? 4.723 -10.062 1.889 1 98.19 76 HIS B O 1
ATOM 2612 N N . ASN B 1 77 ? 6.445 -8.805 2.543 1 98 77 ASN B N 1
ATOM 2613 C CA . ASN B 1 77 ? 5.762 -7.52 2.625 1 98 77 ASN B CA 1
ATOM 2614 C C . ASN B 1 77 ? 4.914 -7.258 1.384 1 98 77 ASN B C 1
ATOM 2616 O O . ASN B 1 77 ? 3.75 -6.871 1.494 1 98 77 ASN B O 1
ATOM 2620 N N . ASP B 1 78 ? 5.457 -7.496 0.233 1 98.31 78 ASP B N 1
ATOM 2621 C CA . ASP B 1 78 ? 4.781 -7.145 -1.012 1 98.31 78 ASP B CA 1
ATOM 2622 C C . ASP B 1 78 ? 3.613 -8.086 -1.291 1 98.31 78 ASP B C 1
ATOM 2624 O O . ASP B 1 78 ? 2.869 -7.895 -2.254 1 98.31 78 ASP B O 1
ATOM 2628 N N . HIS B 1 79 ? 3.326 -9.07 -0.421 1 98.88 79 HIS B N 1
ATOM 2629 C CA . HIS B 1 79 ? 2.217 -10 -0.616 1 98.88 79 HIS B CA 1
ATOM 2630 C C . HIS B 1 79 ? 1.179 -9.859 0.491 1 98.88 79 HIS B C 1
ATOM 2632 O O . HIS B 1 79 ? 0.068 -10.383 0.377 1 98.88 79 HIS B O 1
ATOM 2638 N N . ILE B 1 80 ? 1.518 -9.078 1.561 1 98.88 80 ILE B N 1
ATOM 2639 C CA . ILE B 1 80 ? 0.585 -9.172 2.68 1 98.88 80 ILE B CA 1
ATOM 2640 C C . ILE B 1 80 ? 0.273 -7.777 3.207 1 98.88 80 ILE B C 1
ATOM 2642 O O . ILE B 1 80 ? -0.707 -7.582 3.932 1 98.88 80 ILE B O 1
ATOM 2646 N N . ILE B 1 81 ? 0.991 -6.734 2.875 1 98.81 81 ILE B N 1
ATOM 2647 C CA . ILE B 1 81 ? 1.05 -5.535 3.701 1 98.81 81 ILE B CA 1
ATOM 2648 C C . ILE B 1 81 ? -0.171 -4.656 3.428 1 98.81 81 ILE B C 1
ATOM 2650 O O . ILE B 1 81 ? -0.429 -3.697 4.156 1 98.81 81 ILE B O 1
ATOM 2654 N N . GLY B 1 82 ? -0.937 -4.965 2.416 1 98.81 82 GLY B N 1
ATOM 2655 C CA . GLY B 1 82 ? -2.127 -4.199 2.084 1 98.81 82 GLY B CA 1
ATOM 2656 C C . GLY B 1 82 ? -3.387 -4.742 2.727 1 98.81 82 GLY B C 1
ATOM 2657 O O . GLY B 1 82 ? -4.496 -4.324 2.387 1 98.81 82 GLY B O 1
ATOM 2658 N N . LEU B 1 83 ? -3.283 -5.594 3.715 1 98.75 83 LEU B N 1
ATOM 2659 C CA . LEU B 1 83 ? -4.418 -6.32 4.273 1 98.75 83 LEU B CA 1
ATOM 2660 C C . LEU B 1 83 ? -5.441 -5.359 4.867 1 98.75 83 LEU B C 1
ATOM 2662 O O . LEU B 1 83 ? -6.645 -5.602 4.797 1 98.75 83 LEU B O 1
ATOM 2666 N N . ASP B 1 84 ? -4.992 -4.242 5.418 1 98.19 84 ASP B N 1
ATOM 2667 C CA . ASP B 1 84 ? -5.906 -3.293 6.047 1 98.19 84 ASP B CA 1
ATOM 2668 C C . ASP B 1 84 ? -6.93 -2.766 5.039 1 98.19 84 ASP B C 1
ATOM 2670 O O . ASP B 1 84 ? -8.055 -2.43 5.41 1 98.19 84 ASP B O 1
ATOM 2674 N N . ASP B 1 85 ? -6.629 -2.812 3.781 1 98.31 85 ASP B N 1
ATOM 2675 C CA . ASP B 1 85 ? -7.469 -2.244 2.729 1 98.31 85 ASP B CA 1
ATOM 2676 C C . ASP B 1 85 ? -8.672 -3.139 2.439 1 98.31 85 ASP B C 1
ATOM 2678 O O . ASP B 1 85 ? -9.555 -2.771 1.661 1 98.31 85 ASP B O 1
ATOM 2682 N N . VAL B 1 86 ? -8.766 -4.262 3.104 1 97.88 86 VAL B N 1
ATOM 2683 C CA . VAL B 1 86 ? -9.922 -5.145 2.955 1 97.88 86 VAL B CA 1
ATOM 2684 C C . VAL B 1 86 ? -11.109 -4.574 3.732 1 97.88 86 VAL B C 1
ATOM 2686 O O . VAL B 1 86 ? -12.25 -5 3.535 1 97.88 86 VAL B O 1
ATOM 2689 N N . ARG B 1 87 ? -10.867 -3.588 4.461 1 96.44 87 ARG B N 1
ATOM 2690 C CA . ARG B 1 87 ? -11.812 -3.021 5.422 1 96.44 87 ARG B CA 1
ATOM 2691 C C . ARG B 1 87 ? -13.117 -2.625 4.742 1 96.44 87 ARG B C 1
ATOM 2693 O O . ARG B 1 87 ? -14.195 -3.018 5.188 1 96.44 87 ARG B O 1
ATOM 2700 N N . PRO B 1 88 ? -13.078 -1.882 3.611 1 96.44 88 PRO B N 1
ATOM 2701 C CA . PRO B 1 88 ? -14.352 -1.509 2.988 1 96.44 88 PRO B CA 1
ATOM 2702 C C . PRO B 1 88 ? -15.18 -2.721 2.57 1 96.44 88 PRO B C 1
ATOM 2704 O O . PRO B 1 88 ? -16.406 -2.668 2.598 1 96.44 88 PRO B O 1
ATOM 2707 N N . LEU B 1 89 ? -14.539 -3.785 2.201 1 97.25 89 LEU B N 1
ATOM 2708 C CA . LEU B 1 89 ? -15.234 -5.004 1.8 1 97.25 89 LEU B CA 1
ATOM 2709 C C . LEU B 1 89 ? -15.906 -5.664 3 1 97.25 89 LEU B C 1
ATOM 2711 O O . LEU B 1 89 ? -17.094 -6 2.945 1 97.25 89 LEU B O 1
ATOM 2715 N N . THR B 1 90 ? -15.164 -5.77 4.094 1 96.19 90 THR B N 1
ATOM 2716 C CA . THR B 1 90 ? -15.719 -6.438 5.266 1 96.19 90 THR B CA 1
ATOM 2717 C C . THR B 1 90 ? -16.797 -5.578 5.914 1 96.19 90 THR B C 1
ATOM 2719 O O . THR B 1 90 ? -17.719 -6.105 6.547 1 96.19 90 THR B O 1
ATOM 2722 N N . ASP B 1 91 ? -16.703 -4.254 5.762 1 94.25 91 ASP B N 1
ATOM 2723 C CA . ASP B 1 91 ? -17.766 -3.377 6.23 1 94.25 91 ASP B CA 1
ATOM 2724 C C . ASP B 1 91 ? -19.078 -3.689 5.52 1 94.25 91 ASP B C 1
ATOM 2726 O O . ASP B 1 91 ? -20.156 -3.58 6.113 1 94.25 91 ASP B O 1
ATOM 2730 N N . ARG B 1 92 ? -18.953 -4.141 4.312 1 93.38 92 ARG B N 1
ATOM 2731 C CA . ARG B 1 92 ? -20.141 -4.348 3.494 1 93.38 92 ARG B CA 1
ATOM 2732 C C . ARG B 1 92 ? -20.609 -5.797 3.559 1 93.38 92 ARG B C 1
ATOM 2734 O O . ARG B 1 92 ? -21.812 -6.07 3.533 1 93.38 92 ARG B O 1
ATOM 2741 N N . GLN B 1 93 ? -19.672 -6.738 3.668 1 95 93 GLN B N 1
ATOM 2742 C CA . GLN B 1 93 ? -20.078 -8.125 3.473 1 95 93 GLN B CA 1
ATOM 2743 C C . GLN B 1 93 ? -19.781 -8.969 4.707 1 95 93 GLN B C 1
ATOM 2745 O O . GLN B 1 93 ? -20.109 -10.156 4.754 1 95 93 GLN B O 1
ATOM 2750 N N . GLY B 1 94 ? -19.234 -8.383 5.719 1 93.88 94 GLY B N 1
ATOM 2751 C CA . GLY B 1 94 ? -18.891 -9.141 6.91 1 93.88 94 GLY B CA 1
ATOM 2752 C C . GLY B 1 94 ? -17.547 -9.82 6.816 1 93.88 94 GLY B C 1
ATOM 2753 O O . GLY B 1 94 ? -16.688 -9.414 6.023 1 93.88 94 GLY B O 1
ATOM 2754 N N . TYR B 1 95 ? -17.344 -10.797 7.609 1 96.12 95 TYR B N 1
ATOM 2755 C CA . TYR B 1 95 ? -16.062 -11.477 7.711 1 96.12 95 TYR B CA 1
ATOM 2756 C C . TYR B 1 95 ? -15.695 -12.156 6.391 1 96.12 95 TYR B C 1
ATOM 2758 O O . TYR B 1 95 ? -16.562 -12.68 5.695 1 96.12 95 TYR B O 1
ATOM 2766 N N . ILE B 1 96 ? -14.43 -12.109 6.102 1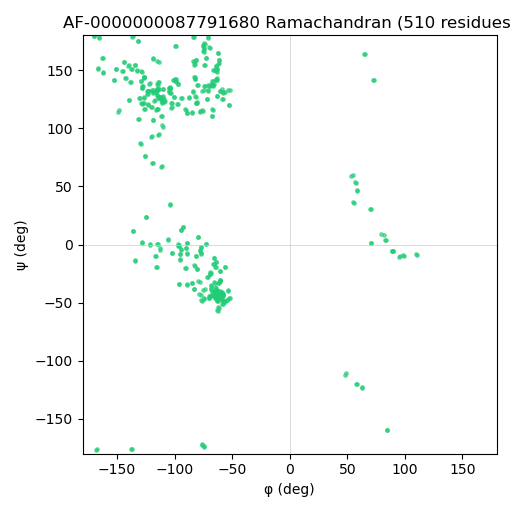 96.88 96 ILE B N 1
ATOM 2767 C CA . ILE B 1 96 ? -13.883 -12.828 4.961 1 96.88 96 ILE B CA 1
ATOM 2768 C C . ILE B 1 96 ? -12.93 -13.914 5.445 1 96.88 96 ILE B C 1
ATOM 2770 O O . ILE B 1 96 ? -12.125 -13.688 6.348 1 96.88 96 ILE B O 1
ATOM 2774 N N . ASP B 1 97 ? -13.023 -15.109 4.844 1 98.12 97 ASP B N 1
ATOM 2775 C CA . ASP B 1 97 ? -12.102 -16.188 5.195 1 98.12 97 ASP B CA 1
ATOM 2776 C C . ASP B 1 97 ? -10.719 -15.938 4.59 1 98.12 97 ASP B C 1
ATOM 2778 O O . ASP B 1 97 ? -10.602 -15.547 3.426 1 98.12 97 ASP B O 1
ATOM 2782 N N . GLY B 1 98 ? -9.719 -16.094 5.414 1 98.69 98 GLY B N 1
ATOM 2783 C CA . GLY B 1 98 ? -8.336 -16.016 4.977 1 98.69 98 GLY B CA 1
ATOM 2784 C C . GLY B 1 98 ? -7.566 -17.297 5.207 1 98.69 98 GLY B C 1
ATOM 2785 O O . GLY B 1 98 ? -7.617 -17.875 6.297 1 98.69 98 GLY B O 1
ATOM 2786 N N . TYR B 1 99 ? -6.879 -17.766 4.184 1 98.94 99 TYR B N 1
ATOM 2787 C CA . TYR B 1 99 ? -6.207 -19.062 4.238 1 98.94 99 TYR B CA 1
ATOM 2788 C C . TYR B 1 99 ? -4.715 -18.922 3.965 1 98.94 99 TYR B C 1
ATOM 2790 O O . TYR B 1 99 ? -4.316 -18.266 2.998 1 98.94 99 TYR B O 1
ATOM 2798 N N . THR B 1 100 ? -3.889 -19.516 4.785 1 98.88 100 THR B N 1
ATOM 2799 C CA . THR B 1 100 ? -2.451 -19.578 4.543 1 98.88 100 THR B CA 1
ATOM 2800 C C . THR B 1 100 ? -1.774 -20.531 5.52 1 98.88 100 THR B C 1
ATOM 2802 O O . THR B 1 100 ? -2.445 -21.203 6.305 1 98.88 100 THR B O 1
ATOM 2805 N N . ASP B 1 101 ? -0.455 -20.688 5.391 1 98.75 101 ASP B N 1
ATOM 2806 C CA . ASP B 1 101 ? 0.278 -21.531 6.328 1 98.75 101 ASP B CA 1
ATOM 2807 C C . ASP B 1 101 ? 0.457 -20.828 7.676 1 98.75 101 ASP B C 1
ATOM 2809 O O . ASP B 1 101 ? 0.12 -19.656 7.82 1 98.75 101 ASP B O 1
ATOM 2813 N N . ALA B 1 102 ? 0.941 -21.547 8.656 1 98.69 102 ALA B N 1
ATOM 2814 C CA . ALA B 1 102 ? 1.036 -21.078 10.031 1 98.69 102 ALA B CA 1
ATOM 2815 C C . ALA B 1 102 ? 2.004 -19.906 10.148 1 98.69 102 ALA B C 1
ATOM 2817 O O . ALA B 1 102 ? 1.726 -18.922 10.844 1 98.69 102 ALA B O 1
ATOM 2818 N N . ALA B 1 103 ? 3.107 -20 9.5 1 98.56 103 ALA B N 1
ATOM 2819 C CA . ALA B 1 103 ? 4.129 -18.969 9.586 1 98.56 103 ALA B CA 1
ATOM 2820 C C . ALA B 1 103 ? 3.615 -17.641 9.023 1 98.56 103 ALA B C 1
ATOM 2822 O O . ALA B 1 103 ? 3.807 -16.594 9.633 1 98.56 103 ALA B O 1
ATOM 2823 N N . THR B 1 104 ? 2.986 -17.719 7.879 1 98.81 104 THR B N 1
ATOM 2824 C CA . THR B 1 104 ? 2.441 -16.516 7.262 1 98.81 104 THR B CA 1
ATOM 2825 C C . THR B 1 104 ? 1.337 -15.906 8.125 1 98.81 104 THR B C 1
ATOM 2827 O O . THR B 1 104 ? 1.284 -14.688 8.312 1 98.81 104 THR B O 1
ATOM 2830 N N . LEU B 1 105 ? 0.478 -16.734 8.664 1 98.75 105 LEU B N 1
ATOM 2831 C CA . LEU B 1 105 ? -0.589 -16.219 9.523 1 98.75 105 LEU B CA 1
ATOM 2832 C C . LEU B 1 105 ? -0.015 -15.539 10.758 1 98.75 105 LEU B C 1
ATOM 2834 O O . LEU B 1 105 ? -0.504 -14.484 11.172 1 98.75 105 LEU B O 1
ATOM 2838 N N . ALA B 1 106 ? 0.991 -16.141 11.336 1 98.69 106 ALA B N 1
ATOM 2839 C CA . ALA B 1 106 ? 1.627 -15.531 12.5 1 98.69 106 ALA B CA 1
ATOM 2840 C C . ALA B 1 106 ? 2.164 -14.141 12.172 1 98.69 106 ALA B C 1
ATOM 2842 O O . ALA B 1 106 ? 2.021 -13.211 12.969 1 98.69 106 ALA B O 1
ATOM 2843 N N . ARG B 1 107 ? 2.77 -14.023 11.039 1 98.75 107 ARG B N 1
ATOM 2844 C CA . ARG B 1 107 ? 3.283 -12.734 10.594 1 98.75 107 ARG B CA 1
ATOM 2845 C C . ARG B 1 107 ? 2.15 -11.727 10.398 1 98.75 107 ARG B C 1
ATOM 2847 O O . ARG B 1 107 ? 2.256 -10.578 10.82 1 98.75 107 ARG B O 1
ATOM 2854 N N . LEU B 1 108 ? 1.104 -12.172 9.766 1 98.75 108 LEU B N 1
ATOM 2855 C CA . LEU B 1 108 ? -0.068 -11.328 9.562 1 98.75 108 LEU B CA 1
ATOM 2856 C C . LEU B 1 108 ? -0.633 -10.844 10.898 1 98.75 108 LEU B C 1
ATOM 2858 O O . LEU B 1 108 ? -0.959 -9.664 11.047 1 98.75 108 LEU B O 1
ATOM 2862 N N . GLN B 1 109 ? -0.716 -11.711 11.82 1 98.25 109 GLN B N 1
ATOM 2863 C CA . GLN B 1 109 ? -1.278 -11.383 13.125 1 98.25 109 GLN B CA 1
ATOM 2864 C C . GLN B 1 109 ? -0.37 -10.43 13.898 1 98.25 109 GLN B C 1
ATOM 2866 O O . GLN B 1 109 ? -0.85 -9.578 14.641 1 98.25 109 GLN B O 1
ATOM 2871 N N . LEU B 1 110 ? 0.88 -10.617 13.703 1 98.06 110 LEU B N 1
ATOM 2872 C CA . LEU B 1 110 ? 1.836 -9.711 14.328 1 98.06 110 LEU B CA 1
ATOM 2873 C C . LEU B 1 110 ? 1.669 -8.297 13.789 1 98.06 110 LEU B C 1
ATOM 2875 O O . LEU B 1 110 ? 1.623 -7.336 14.57 1 98.06 110 LEU B O 1
ATOM 2879 N N . ILE B 1 111 ? 1.581 -8.125 12.523 1 98.12 111 ILE B N 1
ATOM 2880 C CA . ILE B 1 111 ? 1.514 -6.824 11.859 1 98.12 111 ILE B CA 1
ATOM 2881 C C . ILE B 1 111 ? 0.129 -6.215 12.062 1 98.12 111 ILE B C 1
ATOM 2883 O O . ILE B 1 111 ? 0.006 -5.02 12.352 1 98.12 111 ILE B O 1
ATOM 2887 N N . PHE B 1 112 ? -0.83 -7.039 11.844 1 97.69 112 PHE B N 1
ATOM 2888 C CA . PHE B 1 112 ? -2.217 -6.594 11.898 1 97.69 112 PHE B CA 1
ATOM 2889 C C . PHE B 1 112 ? -2.934 -7.199 13.102 1 97.69 112 PHE B C 1
ATOM 2891 O O . PHE B 1 112 ? -3.912 -7.93 12.938 1 97.69 112 PHE B O 1
ATOM 2898 N N . ASP B 1 113 ? -2.541 -6.805 14.227 1 93.62 113 ASP B N 1
ATOM 2899 C CA . ASP B 1 113 ? -3.043 -7.379 15.477 1 93.62 113 ASP B CA 1
ATOM 2900 C C . ASP B 1 113 ? -4.527 -7.074 15.664 1 93.62 113 ASP B C 1
ATOM 2902 O O . ASP B 1 113 ? -5.211 -7.746 16.438 1 93.62 113 ASP B O 1
ATOM 2906 N N . TYR B 1 114 ? -5.121 -6.23 14.922 1 93.5 114 TYR B N 1
ATOM 2907 C CA . TYR B 1 114 ? -6.5 -5.773 15.07 1 93.5 114 TYR B CA 1
ATOM 2908 C C . TYR B 1 114 ? -7.41 -6.449 14.055 1 93.5 114 TYR B C 1
ATOM 2910 O O . TYR B 1 114 ? -8.633 -6.289 14.109 1 93.5 114 TYR B O 1
ATOM 2918 N N . VAL B 1 115 ? -6.902 -7.215 13.086 1 95.44 115 VAL B N 1
ATOM 2919 C CA . VAL B 1 115 ? -7.676 -7.734 11.961 1 95.44 115 VAL B CA 1
ATOM 2920 C C . VAL B 1 115 ? -8.281 -9.086 12.328 1 95.44 115 VAL B C 1
ATOM 2922 O O . VAL B 1 115 ? -9.406 -9.398 11.922 1 95.44 115 VAL B O 1
ATOM 2925 N N . PHE B 1 116 ? -7.625 -9.898 13.109 1 94.25 116 PHE B N 1
ATOM 2926 C CA . PHE B 1 116 ? -8 -11.289 13.336 1 94.25 116 PHE B CA 1
ATOM 2927 C C . PHE B 1 116 ? -8.656 -11.461 14.703 1 94.25 116 PHE B C 1
ATOM 2929 O O . PHE B 1 116 ? -8.492 -12.5 15.344 1 94.25 116 PHE B O 1
ATOM 2936 N N . VAL B 1 117 ? -9.344 -10.469 15.062 1 86.94 117 VAL B N 1
ATOM 2937 C CA . VAL B 1 117 ? -10.023 -10.508 16.359 1 86.94 117 VAL B CA 1
ATOM 2938 C C . VAL B 1 117 ? -11.422 -11.102 16.188 1 86.94 117 VAL B C 1
ATOM 2940 O O . VAL B 1 117 ? -12.281 -10.5 15.547 1 86.94 117 VAL B O 1
ATOM 2943 N N . ALA B 1 118 ? -11.602 -12.227 16.812 1 83 118 ALA B N 1
ATOM 2944 C CA . ALA B 1 118 ? -12.883 -12.922 16.719 1 83 118 ALA B CA 1
ATOM 2945 C C . ALA B 1 118 ? -14 -12.117 17.375 1 83 118 ALA B C 1
ATOM 2947 O O . ALA B 1 118 ? -13.812 -11.539 18.453 1 83 118 ALA B O 1
ATOM 2948 N N . GLY B 1 119 ? -15.117 -12.07 16.766 1 81.62 119 GLY B N 1
ATOM 2949 C CA . GLY B 1 119 ? -16.312 -11.484 17.344 1 81.62 119 GLY B CA 1
ATOM 2950 C C . GLY B 1 119 ? -16.375 -9.977 17.203 1 81.62 119 GLY B C 1
ATOM 2951 O O . GLY B 1 119 ? -17.266 -9.328 17.766 1 81.62 119 GLY B O 1
ATOM 2952 N N . ARG B 1 120 ? -15.398 -9.383 16.516 1 79.62 120 ARG B N 1
ATOM 2953 C CA . ARG B 1 120 ? -15.453 -7.941 16.281 1 79.62 120 ARG B CA 1
ATOM 2954 C C . ARG B 1 120 ? -16.609 -7.578 15.359 1 79.62 120 ARG B C 1
ATOM 2956 O O . ARG B 1 120 ? -16.703 -8.086 14.242 1 79.62 120 ARG B O 1
ATOM 2963 N N . ASN B 1 121 ? -17.516 -6.867 15.859 1 73 121 ASN B N 1
ATOM 2964 C CA . ASN B 1 121 ? -18.734 -6.59 15.086 1 73 121 ASN B CA 1
ATOM 2965 C C . ASN B 1 121 ? -18.844 -5.105 14.742 1 73 121 ASN B C 1
ATOM 2967 O O . ASN B 1 121 ? -19.844 -4.68 14.148 1 73 121 ASN B O 1
ATOM 2971 N N . HIS B 1 122 ? -17.797 -4.367 15.203 1 69.75 122 HIS B N 1
ATOM 2972 C CA . HIS B 1 122 ? -17.891 -2.953 14.867 1 69.75 122 HIS B CA 1
ATOM 2973 C C . HIS B 1 122 ? -17.031 -2.615 13.656 1 69.75 122 HIS B C 1
ATOM 2975 O O . HIS B 1 122 ? -15.977 -3.229 13.445 1 69.75 122 HIS B O 1
ATOM 2981 N N . GLY B 1 123 ? -17.547 -1.729 12.828 1 69.25 123 GLY B N 1
ATOM 2982 C CA . GLY B 1 123 ? -16.859 -1.27 11.633 1 69.25 123 GLY B CA 1
ATOM 2983 C C . GLY B 1 123 ? -15.547 -0.559 11.922 1 69.25 123 GLY B C 1
ATOM 2984 O O . GLY B 1 123 ? -15.172 -0.398 13.086 1 69.25 123 GLY B O 1
ATOM 2985 N N . GLY B 1 124 ? -14.742 -0.382 10.977 1 82.5 124 GLY B N 1
ATOM 2986 C CA . GLY B 1 124 ? -13.555 0.444 11.086 1 82.5 124 GLY B CA 1
ATOM 2987 C C . GLY B 1 124 ? -12.266 -0.359 11.062 1 82.5 124 GLY B C 1
ATOM 2988 O O . GLY B 1 124 ? -11.172 0.21 11.008 1 82.5 124 GLY B O 1
ATOM 2989 N N . PHE B 1 125 ? -12.516 -1.743 11.141 1 91.38 125 PHE B N 1
ATOM 2990 C CA . PHE B 1 125 ? -11.367 -2.635 11.008 1 91.38 125 PHE B CA 1
ATOM 2991 C C . PHE B 1 125 ? -11.672 -3.766 10.031 1 91.38 125 PHE B C 1
ATOM 2993 O O . PHE B 1 125 ? -12.812 -4.215 9.93 1 91.38 125 PHE B O 1
ATOM 3000 N N . PRO B 1 126 ? -10.617 -4.242 9.359 1 96 126 PRO B N 1
ATOM 3001 C CA . PRO B 1 126 ? -10.867 -5.469 8.594 1 96 126 PRO B CA 1
ATOM 3002 C C . PRO B 1 126 ? -11.242 -6.652 9.484 1 96 126 PRO B C 1
ATOM 3004 O O . PRO B 1 126 ? -10.734 -6.773 10.602 1 96 126 PRO B O 1
ATOM 3007 N N . ARG B 1 127 ? -12.141 -7.426 9 1 96.69 127 ARG B N 1
ATOM 3008 C CA . ARG B 1 127 ? -12.586 -8.625 9.703 1 96.69 127 ARG B CA 1
ATOM 3009 C C . ARG B 1 127 ? -12.305 -9.883 8.891 1 96.69 127 ARG B C 1
ATOM 3011 O O . ARG B 1 127 ? -12.977 -10.141 7.887 1 96.69 127 ARG B O 1
ATOM 3018 N N . VAL B 1 128 ? -11.289 -10.672 9.328 1 97.56 128 VAL B N 1
ATOM 3019 C CA . VAL B 1 128 ? -10.859 -11.859 8.594 1 97.56 128 VAL B CA 1
ATOM 3020 C C . VAL B 1 128 ? -10.867 -13.07 9.523 1 97.56 128 VAL B C 1
ATOM 3022 O O . VAL B 1 128 ? -10.367 -13 10.648 1 97.56 128 VAL B O 1
ATOM 3025 N N . THR B 1 129 ? -11.539 -14.141 9.133 1 97.56 129 THR B N 1
ATOM 3026 C CA . THR B 1 129 ? -11.461 -15.414 9.836 1 97.56 129 THR B CA 1
ATOM 3027 C C . THR B 1 129 ? -10.266 -16.219 9.352 1 97.56 129 THR B C 1
ATOM 3029 O O . THR B 1 129 ? -10.234 -16.672 8.203 1 97.56 129 THR B O 1
ATOM 3032 N N . PRO B 1 130 ? -9.32 -16.422 10.195 1 98.06 130 PRO B N 1
ATOM 3033 C CA . PRO B 1 130 ? -8.094 -17.094 9.766 1 98.06 130 PRO B CA 1
ATOM 3034 C C . PRO B 1 130 ? -8.25 -18.609 9.711 1 98.06 130 PRO B C 1
ATOM 3036 O O . PRO B 1 130 ? -8.906 -19.203 10.57 1 98.06 130 PRO B O 1
ATOM 3039 N N . HIS B 1 131 ? -7.715 -19.203 8.656 1 98.62 131 HIS B N 1
ATOM 3040 C CA . HIS B 1 131 ? -7.621 -20.656 8.508 1 98.62 131 HIS B CA 1
ATOM 3041 C C . HIS B 1 131 ? -6.203 -21.078 8.148 1 98.62 131 HIS B C 1
ATOM 3043 O O . HIS B 1 131 ? -5.66 -20.656 7.129 1 98.62 131 HIS B O 1
ATOM 3049 N N . ILE B 1 132 ? -5.637 -21.938 9 1 98.75 132 ILE B N 1
ATOM 3050 C CA . ILE B 1 132 ? -4.344 -22.516 8.648 1 98.75 132 ILE B CA 1
ATOM 3051 C C . ILE B 1 132 ? -4.547 -23.703 7.715 1 98.75 132 ILE B C 1
ATOM 3053 O O . ILE B 1 132 ? -5.352 -24.594 8 1 98.75 132 ILE B O 1
ATOM 3057 N N . ILE B 1 133 ? -3.85 -23.641 6.637 1 98.69 133 ILE B N 1
ATOM 3058 C CA . ILE B 1 133 ? -3.949 -24.766 5.699 1 98.69 133 ILE B CA 1
ATOM 3059 C C . ILE B 1 133 ? -2.582 -25.422 5.531 1 98.69 133 ILE B C 1
ATOM 3061 O O . ILE B 1 133 ? -1.551 -24.797 5.805 1 98.69 133 ILE B O 1
ATOM 3065 N N . GLU B 1 134 ? -2.643 -26.672 5.043 1 98.25 134 GLU B N 1
ATOM 3066 C CA . GLU B 1 134 ? -1.424 -27.453 4.887 1 98.25 134 GLU B CA 1
ATOM 3067 C C . GLU B 1 134 ? -1.138 -27.75 3.416 1 98.25 134 GLU B C 1
ATOM 3069 O O . GLU B 1 134 ? -2.049 -27.734 2.586 1 98.25 134 GLU B O 1
ATOM 3074 N N . ALA B 1 135 ? 0.093 -28.016 3.156 1 98.44 135 ALA B N 1
ATOM 3075 C CA . ALA B 1 135 ? 0.504 -28.406 1.81 1 98.44 135 ALA B CA 1
ATOM 3076 C C . ALA B 1 135 ? -0.344 -29.562 1.29 1 98.44 135 ALA B C 1
ATOM 3078 O O . ALA B 1 135 ? -0.644 -30.5 2.029 1 98.44 135 ALA B O 1
ATOM 3079 N N . PHE B 1 136 ? -0.812 -29.438 0.095 1 98.69 136 PHE B N 1
ATOM 3080 C CA . PHE B 1 136 ? -1.534 -30.453 -0.667 1 98.69 136 PHE B CA 1
ATOM 3081 C C . PHE B 1 136 ? -2.922 -30.672 -0.083 1 98.69 136 PHE B C 1
ATOM 3083 O O . PHE B 1 136 ? -3.67 -31.531 -0.562 1 98.69 136 PHE B O 1
ATOM 3090 N N . GLY B 1 137 ? -3.299 -29.906 1.007 1 98.5 137 GLY B N 1
ATOM 3091 C CA . GLY B 1 137 ? -4.668 -29.953 1.493 1 98.5 137 GLY B CA 1
ATOM 3092 C C . GLY B 1 137 ? -5.637 -29.172 0.614 1 98.5 137 GLY B C 1
ATOM 3093 O O . GLY B 1 137 ? -5.57 -27.953 0.533 1 98.5 137 GLY B O 1
ATOM 3094 N N . THR B 1 138 ? -6.535 -29.922 0.033 1 98.5 138 THR B N 1
ATOM 3095 C CA . THR B 1 138 ? -7.43 -29.297 -0.942 1 98.5 138 THR B CA 1
ATOM 3096 C C . THR B 1 138 ? -8.617 -28.641 -0.247 1 98.5 138 THR B C 1
ATOM 3098 O O . THR B 1 138 ? -9.219 -29.219 0.65 1 98.5 138 THR B O 1
ATOM 3101 N N . LEU B 1 139 ? -8.891 -27.375 -0.64 1 98.5 139 LEU B N 1
ATOM 3102 C CA . LEU B 1 139 ? -10.078 -26.625 -0.232 1 98.5 139 LEU B CA 1
ATOM 3103 C C . LEU B 1 139 ? -11.133 -26.641 -1.332 1 98.5 139 LEU B C 1
ATOM 3105 O O . LEU B 1 139 ? -10.805 -26.562 -2.518 1 98.5 139 LEU B O 1
ATOM 3109 N N . LYS B 1 140 ? -12.344 -26.75 -0.877 1 97.62 140 LYS B N 1
ATOM 3110 C CA . LYS B 1 140 ? -13.43 -26.734 -1.85 1 97.62 140 LYS B CA 1
ATOM 3111 C C . LYS B 1 140 ? -14.258 -25.453 -1.729 1 97.62 140 LYS B C 1
ATOM 3113 O O . LYS B 1 140 ? -14.703 -25.109 -0.636 1 97.62 140 LYS B O 1
ATOM 3118 N N . PHE B 1 141 ? -14.359 -24.75 -2.834 1 97 141 PHE B N 1
ATOM 3119 C CA . PHE B 1 141 ? -15.234 -23.578 -2.988 1 97 141 PHE B CA 1
ATOM 3120 C C . PHE B 1 141 ? -16.234 -23.812 -4.113 1 97 141 PHE B C 1
ATOM 3122 O O . PHE B 1 141 ? -15.961 -23.516 -5.273 1 97 141 PHE B O 1
ATOM 3129 N N . GLY B 1 142 ? -17.406 -24.312 -3.795 1 93.12 142 GLY B N 1
ATOM 3130 C CA . GLY B 1 142 ? -18.312 -24.672 -4.871 1 93.12 142 GLY B CA 1
ATOM 3131 C C . GLY B 1 142 ? -17.719 -25.688 -5.828 1 93.12 142 GLY B C 1
ATOM 3132 O O . GLY B 1 142 ? -17.297 -26.766 -5.414 1 93.12 142 GLY B O 1
ATOM 3133 N N . GLU B 1 143 ? -17.641 -25.266 -7.074 1 95.12 143 GLU B N 1
ATOM 3134 C CA . GLU B 1 143 ? -17.156 -26.156 -8.109 1 95.12 143 GLU B CA 1
ATOM 3135 C C . GLU B 1 143 ? -15.641 -26.031 -8.273 1 95.12 143 GLU B C 1
ATOM 3137 O O . GLU B 1 143 ? -15.031 -26.781 -9.047 1 95.12 143 GLU B O 1
ATOM 3142 N N . ILE B 1 144 ? -15.062 -25.125 -7.531 1 97.31 144 ILE B N 1
ATOM 3143 C CA . ILE B 1 144 ? -13.625 -24.875 -7.645 1 97.31 144 ILE B CA 1
ATOM 3144 C C . ILE B 1 144 ? -12.898 -25.531 -6.469 1 97.31 144 ILE B C 1
ATOM 3146 O O . ILE B 1 144 ? -13.336 -25.406 -5.32 1 97.31 144 ILE B O 1
ATOM 3150 N N . SER B 1 145 ? -11.867 -26.266 -6.816 1 98.25 145 SER B N 1
ATOM 3151 C CA . SER B 1 145 ? -10.945 -26.766 -5.805 1 98.25 145 SER B CA 1
ATOM 3152 C C . SER B 1 145 ? -9.641 -25.984 -5.805 1 98.25 145 SER B C 1
ATOM 3154 O O . SER B 1 145 ? -9.094 -25.688 -6.867 1 98.25 145 SER B O 1
ATOM 3156 N N . VAL B 1 146 ? -9.203 -25.625 -4.594 1 98.88 146 VAL B N 1
ATOM 3157 C CA . VAL B 1 146 ? -7.934 -24.922 -4.445 1 98.88 146 VAL B CA 1
ATOM 3158 C C . VAL B 1 146 ? -6.961 -25.766 -3.627 1 98.88 146 VAL B C 1
ATOM 3160 O O . VAL B 1 146 ? -7.277 -26.172 -2.51 1 98.88 146 VAL B O 1
ATOM 3163 N N . THR B 1 147 ? -5.809 -26.031 -4.199 1 98.94 147 THR B N 1
ATOM 3164 C CA . THR B 1 147 ? -4.801 -26.828 -3.512 1 98.94 147 THR B CA 1
ATOM 3165 C C . THR B 1 147 ? -3.486 -26.062 -3.402 1 98.94 147 THR B C 1
ATOM 3167 O O . THR B 1 147 ? -2.924 -25.641 -4.41 1 98.94 147 THR B O 1
ATOM 3170 N N . PRO B 1 148 ? -3.039 -25.859 -2.137 1 98.94 148 PRO B N 1
ATOM 3171 C CA . PRO B 1 148 ? -1.697 -25.297 -1.99 1 98.94 148 PRO B CA 1
ATOM 3172 C C . PRO B 1 148 ? -0.592 -26.281 -2.35 1 98.94 148 PRO B C 1
ATOM 3174 O O . PRO B 1 148 ? -0.581 -27.422 -1.848 1 98.94 148 PRO B O 1
ATOM 3177 N N . LEU B 1 149 ? 0.27 -25.906 -3.252 1 98.94 149 LEU B N 1
ATOM 3178 C CA . LEU B 1 149 ? 1.43 -26.703 -3.631 1 98.94 149 LEU B CA 1
ATOM 3179 C C . LEU B 1 149 ? 2.723 -26.047 -3.162 1 98.94 149 LEU B C 1
ATOM 3181 O O . LEU B 1 149 ? 3.01 -24.891 -3.525 1 98.94 149 LEU B O 1
ATOM 3185 N N . PRO B 1 150 ? 3.51 -26.734 -2.367 1 98.69 150 PRO B N 1
ATOM 3186 C CA . PRO B 1 150 ? 4.746 -26.109 -1.875 1 98.69 150 PRO B CA 1
ATOM 3187 C C . PRO B 1 150 ? 5.766 -25.875 -2.984 1 98.69 150 PRO B C 1
ATOM 3189 O O . PRO B 1 150 ? 5.941 -26.719 -3.863 1 98.69 150 PRO B O 1
ATOM 3192 N N . ILE B 1 151 ? 6.348 -24.75 -2.938 1 98.88 151 ILE B N 1
ATOM 3193 C CA . ILE B 1 151 ? 7.516 -24.391 -3.736 1 98.88 151 ILE B CA 1
ATOM 3194 C C . ILE B 1 151 ? 8.523 -23.641 -2.867 1 98.88 151 ILE B C 1
ATOM 3196 O O . ILE B 1 151 ? 8.305 -23.453 -1.67 1 98.88 151 ILE B O 1
ATOM 3200 N N . PHE B 1 152 ? 9.641 -23.297 -3.506 1 98.81 152 PHE B N 1
ATOM 3201 C CA . PHE B 1 152 ? 10.648 -22.609 -2.709 1 98.81 152 PHE B CA 1
ATOM 3202 C C . PHE B 1 152 ? 10.828 -21.172 -3.189 1 98.81 152 PHE B C 1
ATOM 3204 O O . PHE B 1 152 ? 10.82 -20.906 -4.395 1 98.81 152 PHE B O 1
ATOM 3211 N N . HIS B 1 153 ? 10.984 -20.266 -2.279 1 98.69 153 HIS B N 1
ATOM 3212 C CA . HIS B 1 153 ? 11.516 -18.906 -2.404 1 98.69 153 HIS B CA 1
ATOM 3213 C C . HIS B 1 153 ? 12.82 -18.75 -1.629 1 98.69 153 HIS B C 1
ATOM 3215 O O . HIS B 1 153 ? 12.805 -18.328 -0.471 1 98.69 153 HIS B O 1
ATOM 3221 N N . GLY B 1 154 ? 13.883 -18.938 -2.338 1 97.81 154 GLY B N 1
ATOM 3222 C CA . GLY B 1 154 ? 15.109 -19.219 -1.609 1 97.81 154 GLY B CA 1
ATOM 3223 C C . GLY B 1 154 ? 15.055 -20.5 -0.813 1 97.81 154 GLY B C 1
ATOM 3224 O O . GLY B 1 154 ? 14.734 -21.562 -1.358 1 97.81 154 GLY B O 1
ATOM 3225 N N . THR B 1 155 ? 15.281 -20.406 0.476 1 97 155 THR B N 1
ATOM 3226 C CA . THR B 1 155 ? 15.234 -21.578 1.336 1 97 155 THR B CA 1
ATOM 3227 C C . THR B 1 155 ? 13.875 -21.703 2.012 1 97 155 THR B C 1
ATOM 3229 O O . THR B 1 155 ? 13.625 -22.672 2.746 1 97 155 THR B O 1
ATOM 3232 N N . ARG B 1 156 ? 13.055 -20.812 1.744 1 97.25 156 ARG B N 1
ATOM 3233 C CA . ARG B 1 156 ? 11.766 -20.781 2.432 1 97.25 156 ARG B CA 1
ATOM 3234 C C . ARG B 1 156 ? 10.695 -21.5 1.614 1 97.25 156 ARG B C 1
ATOM 3236 O O . ARG B 1 156 ? 10.469 -21.156 0.45 1 97.25 156 ARG B O 1
ATOM 3243 N N . PRO B 1 157 ? 10.039 -22.453 2.246 1 98.25 157 PRO B N 1
ATOM 3244 C CA . PRO B 1 157 ? 8.852 -22.984 1.568 1 98.25 157 PRO B CA 1
ATOM 3245 C C . PRO B 1 157 ? 7.691 -21.984 1.543 1 98.25 157 PRO B C 1
ATOM 3247 O O . PRO B 1 157 ? 7.398 -21.359 2.557 1 98.25 157 PRO B O 1
ATOM 3250 N N . ILE B 1 158 ? 7.078 -21.797 0.423 1 98.81 158 ILE B N 1
ATOM 3251 C CA . ILE B 1 158 ? 5.891 -20.969 0.268 1 98.81 158 ILE B CA 1
ATOM 3252 C C . ILE B 1 158 ? 4.832 -21.719 -0.528 1 98.81 158 ILE B C 1
ATOM 3254 O O . ILE B 1 158 ? 5.059 -22.859 -0.963 1 98.81 158 ILE B O 1
ATOM 3258 N N . PHE B 1 159 ? 3.682 -21.141 -0.66 1 98.88 159 PHE B N 1
ATOM 3259 C CA . PHE B 1 159 ? 2.613 -21.828 -1.373 1 98.88 159 PHE B CA 1
ATOM 3260 C C . PHE B 1 159 ? 2.484 -21.297 -2.797 1 98.88 159 PHE B C 1
ATOM 3262 O O . PHE B 1 159 ? 2.42 -20.094 -3.012 1 98.88 159 PHE B O 1
ATOM 3269 N N . SER B 1 160 ? 2.516 -22.203 -3.764 1 98.88 160 SER B N 1
ATOM 3270 C CA . SER B 1 160 ? 1.762 -22.062 -5.004 1 98.88 160 SER B CA 1
ATOM 3271 C C . SER B 1 160 ? 0.325 -22.547 -4.836 1 98.88 160 SER B C 1
ATOM 3273 O O . SER B 1 160 ? 0.024 -23.297 -3.914 1 98.88 160 SER B O 1
ATOM 3275 N N . TYR B 1 161 ? -0.574 -22.031 -5.742 1 98.94 161 TYR B N 1
ATOM 3276 C CA . TYR B 1 161 ? -1.961 -22.469 -5.648 1 98.94 161 TYR B CA 1
ATOM 3277 C C . TYR B 1 161 ? -2.436 -23.062 -6.969 1 98.94 161 TYR B C 1
ATOM 3279 O O . TYR B 1 161 ? -2.246 -22.469 -8.031 1 98.94 161 TYR B O 1
ATOM 3287 N N . GLU B 1 162 ? -3.01 -24.234 -6.895 1 98.88 162 GLU B N 1
ATOM 3288 C CA . GLU B 1 162 ? -3.709 -24.859 -8.008 1 98.88 162 GLU B CA 1
ATOM 3289 C C . GLU B 1 162 ? -5.215 -24.625 -7.922 1 98.88 162 GLU B C 1
ATOM 3291 O O . GLU B 1 162 ? -5.828 -24.906 -6.887 1 98.88 162 GLU B O 1
ATOM 3296 N N . PHE B 1 163 ? -5.777 -24.031 -8.898 1 98.81 163 PHE B N 1
ATOM 3297 C CA . PHE B 1 163 ? -7.223 -23.891 -9.047 1 98.81 163 PHE B CA 1
ATOM 3298 C C . PHE B 1 163 ? -7.762 -24.891 -10.062 1 98.81 163 PHE B C 1
ATOM 3300 O O . PHE B 1 163 ? -7.324 -24.906 -11.219 1 98.81 163 PHE B O 1
ATOM 3307 N N . GLU B 1 164 ? -8.672 -25.719 -9.641 1 98.38 164 GLU B N 1
ATOM 3308 C CA . GLU B 1 164 ? -9.188 -26.766 -10.508 1 98.38 164 GLU B CA 1
ATOM 3309 C C . GLU B 1 164 ? -10.703 -26.672 -10.648 1 98.38 164 GLU B C 1
ATOM 3311 O O . GLU B 1 164 ? -11.406 -26.469 -9.664 1 98.38 164 GLU B O 1
ATOM 3316 N N . LYS B 1 165 ? -11.195 -26.734 -11.828 1 97.88 165 LYS B N 1
ATOM 3317 C CA . LYS B 1 165 ? -12.609 -26.875 -12.156 1 97.88 165 LYS B CA 1
ATOM 3318 C C . LYS B 1 165 ? -12.82 -27.828 -13.328 1 97.88 165 LYS B C 1
ATOM 3320 O O . LYS B 1 165 ? -12.227 -27.656 -14.391 1 97.88 165 LYS B O 1
ATOM 3325 N N . ALA B 1 166 ? -13.641 -28.875 -13.117 1 96.56 166 ALA B N 1
ATOM 3326 C CA . ALA B 1 166 ? -14.039 -29.812 -14.164 1 96.56 166 ALA B CA 1
ATOM 3327 C C . ALA B 1 166 ? -12.812 -30.438 -14.836 1 96.56 166 ALA B C 1
ATOM 3329 O O . ALA B 1 166 ? -12.75 -30.516 -16.062 1 96.56 166 ALA B O 1
ATOM 3330 N N . GLY B 1 167 ? -11.805 -30.672 -14.094 1 96.12 167 GLY B N 1
ATOM 3331 C CA . GLY B 1 167 ? -10.633 -31.391 -14.578 1 96.12 167 GLY B CA 1
ATOM 3332 C C . GLY B 1 167 ? -9.586 -30.469 -15.188 1 96.12 167 GLY B C 1
ATOM 3333 O O . GLY B 1 167 ? -8.492 -30.922 -15.539 1 96.12 167 GLY B O 1
ATOM 3334 N N . LYS B 1 168 ? -9.906 -29.219 -15.305 1 97.69 168 LYS B N 1
ATOM 3335 C CA . LYS B 1 168 ? -8.945 -28.25 -15.828 1 97.69 168 LYS B CA 1
ATOM 3336 C C . LYS B 1 168 ? -8.273 -27.484 -14.695 1 97.69 168 LYS B C 1
ATOM 3338 O O . LYS B 1 168 ? -8.914 -27.141 -13.703 1 97.69 168 LYS B O 1
ATOM 3343 N N . ARG B 1 169 ? -6.984 -27.25 -14.859 1 98.44 169 ARG B N 1
ATOM 3344 C CA . ARG B 1 169 ? -6.215 -26.703 -13.742 1 98.44 169 ARG B CA 1
ATOM 3345 C C . ARG B 1 169 ? -5.434 -25.469 -14.164 1 98.44 169 ARG B C 1
ATOM 3347 O O . ARG B 1 169 ? -4.867 -25.422 -15.258 1 98.44 169 ARG B O 1
ATOM 3354 N N . ILE B 1 170 ? -5.465 -24.438 -13.312 1 98.81 170 ILE B N 1
ATOM 3355 C CA . ILE B 1 170 ? -4.562 -23.297 -13.352 1 98.81 170 ILE B CA 1
ATOM 3356 C C . ILE B 1 170 ? -3.613 -23.344 -12.156 1 98.81 170 ILE B C 1
ATOM 3358 O O . ILE B 1 170 ? -4.051 -23.516 -11.016 1 98.81 170 ILE B O 1
ATOM 3362 N N . VAL B 1 171 ? -2.34 -23.25 -12.391 1 98.94 171 VAL B N 1
ATOM 3363 C CA . VAL B 1 171 ? -1.361 -23.219 -11.312 1 98.94 171 VAL B CA 1
ATOM 3364 C C . VAL B 1 171 ? -0.685 -21.844 -11.266 1 98.94 171 VAL B C 1
ATOM 3366 O O . VAL B 1 171 ? -0.186 -21.359 -12.281 1 98.94 171 VAL B O 1
ATOM 3369 N N . TYR B 1 172 ? -0.711 -21.219 -10.117 1 98.94 172 TYR B N 1
ATOM 3370 C CA . TYR B 1 172 ? -0.09 -19.922 -9.875 1 98.94 172 TYR B CA 1
ATOM 3371 C C . TYR B 1 172 ? 1.096 -20.062 -8.93 1 98.94 172 TYR B C 1
ATOM 3373 O O . TYR B 1 172 ? 0.917 -20.312 -7.734 1 98.94 172 TYR B O 1
ATOM 3381 N N . ALA B 1 173 ? 2.311 -19.859 -9.461 1 98.88 173 ALA B N 1
ATOM 3382 C CA . ALA B 1 173 ? 3.547 -20.031 -8.711 1 98.88 173 ALA B CA 1
ATOM 3383 C C . ALA B 1 173 ? 4.41 -18.781 -8.766 1 98.88 173 ALA B C 1
ATOM 3385 O O . ALA B 1 173 ? 5.484 -18.781 -9.367 1 98.88 173 ALA B O 1
ATOM 3386 N N . THR B 1 174 ? 4.035 -17.781 -8.016 1 98.62 174 THR B N 1
ATOM 3387 C CA . THR B 1 174 ? 4.848 -16.578 -7.926 1 98.62 174 THR B CA 1
ATOM 3388 C C . THR B 1 174 ? 6 -16.766 -6.941 1 98.62 174 THR B C 1
ATOM 3390 O O . THR B 1 174 ? 5.961 -17.672 -6.105 1 98.62 174 THR B O 1
ATOM 3393 N N . ASP B 1 175 ? 7.086 -15.961 -7.027 1 98.69 175 ASP B N 1
ATOM 3394 C CA . ASP B 1 175 ? 8.195 -15.93 -6.082 1 98.69 175 ASP B CA 1
ATOM 3395 C C . ASP B 1 175 ? 8.859 -17.297 -5.973 1 98.69 175 ASP B C 1
ATOM 3397 O O . ASP B 1 175 ? 9.148 -17.766 -4.867 1 98.69 175 ASP B O 1
ATOM 3401 N N . CYS B 1 176 ? 9.117 -17.922 -7.141 1 98.75 176 CYS B N 1
ATOM 3402 C CA . CYS B 1 176 ? 9.586 -19.297 -7.168 1 98.75 176 CYS B CA 1
ATOM 3403 C C . CYS B 1 176 ? 11.07 -19.359 -7.492 1 98.75 176 CYS B C 1
ATOM 3405 O O . CYS B 1 176 ? 11.531 -18.719 -8.445 1 98.75 176 CYS B O 1
ATOM 3407 N N . SER B 1 177 ? 11.805 -20.125 -6.699 1 98.69 177 SER B N 1
ATOM 3408 C CA . SER B 1 177 ? 13.203 -20.375 -7.023 1 98.69 177 SER B CA 1
ATOM 3409 C C . SER B 1 177 ? 13.438 -21.859 -7.312 1 98.69 177 SER B C 1
ATOM 3411 O O . SER B 1 177 ? 14.445 -22.219 -7.914 1 98.69 177 SER B O 1
ATOM 3413 N N . ALA B 1 178 ? 12.508 -22.688 -6.855 1 98.69 178 ALA B N 1
ATOM 3414 C CA . ALA B 1 178 ? 12.57 -24.125 -7.102 1 98.69 178 ALA B CA 1
ATOM 3415 C C . ALA B 1 178 ? 11.211 -24.781 -6.871 1 98.69 178 ALA B C 1
ATOM 3417 O O . ALA B 1 178 ? 10.438 -24.344 -6.016 1 98.69 178 ALA B O 1
ATOM 3418 N N . ILE B 1 179 ? 10.969 -25.844 -7.656 1 98.81 179 ILE B N 1
ATOM 3419 C CA . ILE B 1 179 ? 9.758 -26.641 -7.504 1 98.81 179 ILE B CA 1
ATOM 3420 C C . ILE B 1 179 ? 10.117 -28.062 -7.082 1 98.81 179 ILE B C 1
ATOM 3422 O O . ILE B 1 179 ? 10.75 -28.797 -7.84 1 98.81 179 ILE B O 1
ATOM 3426 N N . PRO B 1 180 ? 9.672 -28.406 -5.871 1 98.62 180 PRO B N 1
ATOM 3427 C CA . PRO B 1 180 ? 9.922 -29.781 -5.445 1 98.62 180 PRO B CA 1
ATOM 3428 C C . PRO B 1 180 ? 9.258 -30.812 -6.363 1 98.62 180 PRO B C 1
ATOM 3430 O O . PRO B 1 180 ? 8.227 -30.516 -6.969 1 98.62 180 PRO B O 1
ATOM 3433 N N . ASP B 1 181 ? 9.766 -32.031 -6.332 1 98.38 181 ASP B N 1
ATOM 3434 C CA . ASP B 1 181 ? 9.32 -33.094 -7.23 1 98.38 181 ASP B CA 1
ATOM 3435 C C . ASP B 1 181 ? 7.824 -33.375 -7.062 1 98.38 181 ASP B C 1
ATOM 3437 O O . ASP B 1 181 ? 7.105 -33.531 -8.047 1 98.38 181 ASP B O 1
ATOM 3441 N N . GLU B 1 182 ? 7.422 -33.406 -5.863 1 98.5 182 GLU B N 1
ATOM 3442 C CA . GLU B 1 182 ? 6.016 -33.719 -5.609 1 98.5 182 GLU B CA 1
ATOM 3443 C C . GLU B 1 182 ? 5.102 -32.656 -6.211 1 98.5 182 GLU B C 1
ATOM 3445 O O . GLU B 1 182 ? 4.09 -32.969 -6.832 1 98.5 182 GLU B O 1
ATOM 3450 N N . SER B 1 183 ? 5.461 -31.375 -6.012 1 98.81 183 SER B N 1
ATOM 3451 C CA . SER B 1 183 ? 4.691 -30.297 -6.605 1 98.81 183 SER B CA 1
ATOM 3452 C C . SER B 1 183 ? 4.762 -30.344 -8.133 1 98.81 183 SER B C 1
ATOM 3454 O O . SER B 1 183 ? 3.752 -30.141 -8.812 1 98.81 183 SER B O 1
ATOM 3456 N N . LEU B 1 184 ? 5.934 -30.594 -8.609 1 98.81 184 LEU B N 1
ATOM 3457 C CA . LEU B 1 184 ? 6.141 -30.656 -10.055 1 98.81 184 LEU B CA 1
ATOM 3458 C C . LEU B 1 184 ? 5.238 -31.703 -10.695 1 98.81 184 LEU B C 1
ATOM 3460 O O . LEU B 1 184 ? 4.602 -31.438 -11.719 1 98.81 184 LEU B O 1
ATOM 3464 N N . GLU B 1 185 ? 5.23 -32.844 -10.133 1 98.56 185 GLU B N 1
ATOM 3465 C CA . GLU B 1 185 ? 4.395 -33.938 -10.648 1 98.56 185 GLU B CA 1
ATOM 3466 C C . GLU B 1 185 ? 2.922 -33.531 -10.656 1 98.56 185 GLU B C 1
ATOM 3468 O O . GLU B 1 185 ? 2.195 -33.875 -11.602 1 98.56 185 GLU B O 1
ATOM 3473 N N . ARG B 1 186 ? 2.521 -32.875 -9.594 1 98.38 186 ARG B N 1
ATOM 3474 C CA . ARG B 1 186 ? 1.137 -32.406 -9.484 1 98.38 186 ARG B CA 1
ATOM 3475 C C . ARG B 1 186 ? 0.818 -31.359 -10.547 1 98.38 186 ARG B C 1
ATOM 3477 O O . ARG B 1 186 ? -0.303 -31.312 -11.055 1 98.38 186 ARG B O 1
ATOM 3484 N N . MET B 1 187 ? 1.729 -30.562 -10.945 1 98.81 187 MET B N 1
ATOM 3485 C CA . MET B 1 187 ? 1.534 -29.438 -11.844 1 98.81 187 MET B CA 1
ATOM 3486 C C . MET B 1 187 ? 1.492 -29.891 -13.297 1 98.81 187 MET B C 1
ATOM 3488 O O . MET B 1 187 ? 0.979 -29.188 -14.164 1 98.81 187 MET B O 1
ATOM 3492 N N . LYS B 1 188 ? 2.045 -31.062 -13.586 1 98.75 188 LYS B N 1
ATOM 3493 C CA . LYS B 1 188 ? 2.221 -31.531 -14.961 1 98.75 188 LYS B CA 1
ATOM 3494 C C . LYS B 1 188 ? 0.889 -31.562 -15.703 1 98.75 188 LYS B C 1
ATOM 3496 O O . LYS B 1 188 ? -0.114 -32.031 -15.164 1 98.75 188 LYS B O 1
ATOM 3501 N N . GLY B 1 189 ? 0.947 -30.984 -16.875 1 98.56 189 GLY B N 1
ATOM 3502 C CA . GLY B 1 189 ? -0.182 -31.094 -17.781 1 98.56 189 GLY B CA 1
ATOM 3503 C C . GLY B 1 189 ? -1.308 -30.141 -17.453 1 98.56 189 GLY B C 1
ATOM 3504 O O . GLY B 1 189 ? -2.412 -30.25 -17.984 1 98.56 189 GLY B O 1
ATOM 3505 N N . CYS B 1 190 ? -1.107 -29.219 -16.547 1 98.69 190 CYS B N 1
ATOM 3506 C CA . CYS B 1 190 ? -2.15 -28.25 -16.266 1 98.69 190 CYS B CA 1
ATOM 3507 C C . CYS B 1 190 ? -2.467 -27.406 -17.5 1 98.69 190 CYS B C 1
ATOM 3509 O O . CYS B 1 190 ? -1.651 -27.328 -18.422 1 98.69 190 CYS B O 1
ATOM 3511 N N . GLU B 1 191 ? -3.643 -26.859 -17.594 1 98.69 191 GLU B N 1
ATOM 3512 C CA . GLU B 1 191 ? -4.047 -26.047 -18.734 1 98.69 191 GLU B CA 1
ATOM 3513 C C . GLU B 1 191 ? -3.27 -24.734 -18.781 1 98.69 191 GLU B C 1
ATOM 3515 O O . GLU B 1 191 ? -2.857 -24.281 -19.859 1 98.69 191 GLU B O 1
ATOM 3520 N N . ILE B 1 192 ? -3.143 -24.078 -17.594 1 98.81 192 ILE B N 1
ATOM 3521 C CA . ILE B 1 192 ? -2.441 -22.797 -17.516 1 98.81 192 ILE B CA 1
ATOM 3522 C C . ILE B 1 192 ? -1.422 -22.844 -16.375 1 98.81 192 ILE B C 1
ATOM 3524 O O . ILE B 1 192 ? -1.753 -23.219 -15.258 1 98.81 192 ILE B O 1
ATOM 3528 N N . PHE B 1 193 ? -0.204 -22.531 -16.703 1 98.88 193 PHE B N 1
ATOM 3529 C CA . PHE B 1 193 ? 0.882 -22.438 -15.734 1 98.88 193 PHE B CA 1
ATOM 3530 C C . PHE B 1 193 ? 1.394 -21 -15.633 1 98.88 193 PHE B C 1
ATOM 3532 O O . PHE B 1 193 ? 1.841 -20.422 -16.625 1 98.88 193 PHE B O 1
ATOM 3539 N N . ILE B 1 194 ? 1.235 -20.391 -14.438 1 98.94 194 ILE B N 1
ATOM 3540 C CA . ILE B 1 194 ? 1.729 -19.047 -14.164 1 98.94 194 ILE B CA 1
ATOM 3541 C C . ILE B 1 194 ? 2.924 -19.109 -13.211 1 98.94 194 ILE B C 1
ATOM 3543 O O . ILE B 1 194 ? 2.807 -19.625 -12.094 1 98.94 194 ILE B O 1
ATOM 3547 N N . VAL B 1 195 ? 4.074 -18.562 -13.641 1 98.88 195 VAL B N 1
ATOM 3548 C CA . VAL B 1 195 ? 5.266 -18.703 -12.812 1 98.88 195 VAL B CA 1
ATOM 3549 C C . VAL B 1 195 ? 6.129 -17.453 -12.906 1 98.88 195 VAL B C 1
ATOM 3551 O O . VAL B 1 195 ? 6.074 -16.734 -13.906 1 98.88 195 VAL B O 1
ATOM 3554 N N . ASP B 1 196 ? 6.852 -17.141 -11.82 1 97.44 196 ASP B N 1
ATOM 3555 C CA . ASP B 1 196 ? 7.66 -15.93 -11.836 1 97.44 196 ASP B CA 1
ATOM 3556 C C . ASP B 1 196 ? 8.844 -16.062 -12.789 1 97.44 196 ASP B C 1
ATOM 3558 O O . ASP B 1 196 ? 9.43 -17.141 -12.906 1 97.44 196 ASP B O 1
ATOM 3562 N N . ALA B 1 197 ? 9.125 -15.164 -13.508 1 98.56 197 ALA B N 1
ATOM 3563 C CA . ALA B 1 197 ? 10.297 -14.914 -14.336 1 98.56 197 ALA B CA 1
ATOM 3564 C C . ALA B 1 197 ? 10.867 -13.516 -14.086 1 98.56 197 ALA B C 1
ATOM 3566 O O . ALA B 1 197 ? 10.641 -12.602 -14.875 1 98.56 197 ALA B O 1
ATOM 3567 N N . LEU B 1 198 ? 11.688 -13.445 -13.117 1 98.75 198 LEU B N 1
ATOM 3568 C CA . LEU B 1 198 ? 12.094 -12.188 -12.492 1 98.75 198 LEU B CA 1
ATOM 3569 C C . LEU B 1 198 ? 12.797 -11.281 -13.5 1 98.75 198 LEU B C 1
ATOM 3571 O O . LEU B 1 198 ? 12.422 -10.125 -13.664 1 98.75 198 LEU B O 1
ATOM 3575 N N . ARG B 1 199 ? 13.781 -11.758 -14.117 1 98.69 199 ARG B N 1
ATOM 3576 C CA . ARG B 1 199 ? 14.703 -11.094 -15.031 1 98.69 199 ARG B CA 1
ATOM 3577 C C . ARG B 1 199 ? 15.562 -12.117 -15.773 1 98.69 199 ARG B C 1
ATOM 3579 O O . ARG B 1 199 ? 15.359 -13.32 -15.641 1 98.69 199 ARG B O 1
ATOM 3586 N N . GLN B 1 200 ? 16.484 -11.602 -16.578 1 98.56 200 GLN B N 1
ATOM 3587 C CA . GLN B 1 200 ? 17.297 -12.508 -17.375 1 98.56 200 GLN B CA 1
ATOM 3588 C C . GLN B 1 200 ? 18.328 -13.227 -16.516 1 98.56 200 GLN B C 1
ATOM 3590 O O . GLN B 1 200 ? 18.547 -14.43 -16.672 1 98.56 200 GLN B O 1
ATOM 3595 N N . SER B 1 201 ? 18.891 -12.5 -15.562 1 98.38 201 SER B N 1
ATOM 3596 C CA . SER B 1 201 ? 19.984 -13.055 -14.758 1 98.38 201 SER B CA 1
ATOM 3597 C C . SER B 1 201 ? 19.438 -13.898 -13.617 1 98.38 201 SER B C 1
ATOM 3599 O O . SER B 1 201 ? 18.312 -13.672 -13.141 1 98.38 201 SER B O 1
ATOM 3601 N N . ALA B 1 202 ? 20.234 -14.805 -13.18 1 97.69 202 ALA B N 1
ATOM 3602 C CA . ALA B 1 202 ? 19.844 -15.68 -12.078 1 97.69 202 ALA B CA 1
ATOM 3603 C C . ALA B 1 202 ? 19.641 -14.891 -10.789 1 97.69 202 ALA B C 1
ATOM 3605 O O . ALA B 1 202 ? 20.203 -13.797 -10.625 1 97.69 202 ALA B O 1
ATOM 3606 N N . HIS B 1 203 ? 18.859 -15.383 -9.961 1 97.56 203 HIS B N 1
ATOM 3607 C CA . HIS B 1 203 ? 18.562 -14.852 -8.633 1 97.56 203 HIS B CA 1
ATOM 3608 C C . HIS B 1 203 ? 18.375 -15.984 -7.625 1 97.56 203 HIS B C 1
ATOM 3610 O O . HIS B 1 203 ? 17.781 -17.016 -7.945 1 97.56 203 HIS B O 1
ATOM 3616 N N . PRO B 1 204 ? 18.797 -15.82 -6.414 1 97 204 PRO B N 1
ATOM 3617 C CA . PRO B 1 204 ? 18.719 -16.906 -5.438 1 97 204 PRO B CA 1
ATOM 3618 C C . PRO B 1 204 ? 17.281 -17.219 -5.023 1 97 204 PRO B C 1
ATOM 3620 O O . PRO B 1 204 ? 17 -18.344 -4.609 1 97 204 PRO B O 1
ATOM 3623 N N . ASN B 1 205 ? 16.438 -16.234 -5.148 1 97.81 205 ASN B N 1
ATOM 3624 C CA . ASN B 1 205 ? 15.102 -16.422 -4.578 1 97.81 205 ASN B CA 1
ATOM 3625 C C . ASN B 1 205 ? 14.031 -16.484 -5.664 1 97.81 205 ASN B C 1
ATOM 3627 O O . ASN B 1 205 ? 12.844 -16.641 -5.367 1 97.81 205 ASN B O 1
ATOM 3631 N N . HIS B 1 206 ? 14.398 -16.297 -6.945 1 98.69 206 HIS B N 1
ATOM 3632 C CA . HIS B 1 206 ? 13.43 -16.25 -8.031 1 98.69 206 HIS B CA 1
ATOM 3633 C C . HIS B 1 206 ? 13.961 -16.984 -9.266 1 98.69 206 HIS B C 1
ATOM 3635 O O . HIS B 1 206 ? 15.172 -17.031 -9.492 1 98.69 206 HIS B O 1
ATOM 3641 N N . PHE B 1 207 ? 13.023 -17.469 -10.109 1 98.81 207 PHE B N 1
ATOM 3642 C CA . PHE B 1 207 ? 13.398 -17.969 -11.43 1 98.81 207 PHE B CA 1
ATOM 3643 C C . PHE B 1 207 ? 13.805 -16.812 -12.344 1 98.81 207 PHE B C 1
ATOM 3645 O O . PHE B 1 207 ? 13.188 -15.742 -12.32 1 98.81 207 PHE B O 1
ATOM 3652 N N . SER B 1 208 ? 14.883 -17.047 -13.07 1 98.81 208 SER B N 1
ATOM 3653 C CA . SER B 1 208 ? 15.141 -16.25 -14.266 1 98.81 208 SER B CA 1
ATOM 3654 C C . SER B 1 208 ? 14.211 -16.641 -15.406 1 98.81 208 SER B C 1
ATOM 3656 O O . SER B 1 208 ? 13.477 -17.625 -15.305 1 98.81 208 SER B O 1
ATOM 3658 N N . VAL B 1 209 ? 14.266 -15.867 -16.5 1 98.88 209 VAL B N 1
ATOM 3659 C CA . VAL B 1 209 ? 13.461 -16.203 -17.656 1 98.88 209 VAL B CA 1
ATOM 3660 C C . VAL B 1 209 ? 13.805 -17.609 -18.141 1 98.88 209 VAL B C 1
ATOM 3662 O O . VAL B 1 209 ? 12.914 -18.422 -18.406 1 98.88 209 VAL B O 1
ATOM 3665 N N . SER B 1 210 ? 15.039 -17.953 -18.188 1 98.75 210 SER B N 1
ATOM 3666 C CA . SER B 1 210 ? 15.484 -19.25 -18.656 1 98.75 210 SER B CA 1
ATOM 3667 C C . SER B 1 210 ? 15.016 -20.375 -17.734 1 98.75 210 SER B C 1
ATOM 3669 O O . SER B 1 210 ? 14.594 -21.438 -18.188 1 98.75 210 SER B O 1
ATOM 3671 N N . GLN B 1 211 ? 15.102 -20.125 -16.469 1 98.88 211 GLN B N 1
ATOM 3672 C CA . GLN B 1 211 ? 14.672 -21.141 -15.5 1 98.88 211 GLN B CA 1
ATOM 3673 C C . GLN B 1 211 ? 13.156 -21.344 -15.547 1 98.88 211 GLN B C 1
ATOM 3675 O O . GLN B 1 211 ? 12.672 -22.453 -15.406 1 98.88 211 GLN B O 1
ATOM 3680 N N . ALA B 1 212 ? 12.461 -20.281 -15.719 1 98.88 212 ALA B N 1
ATOM 3681 C CA . ALA B 1 212 ? 11.016 -20.375 -15.883 1 98.88 212 ALA B CA 1
ATOM 3682 C C . ALA B 1 212 ? 10.656 -21.172 -17.125 1 98.88 212 AL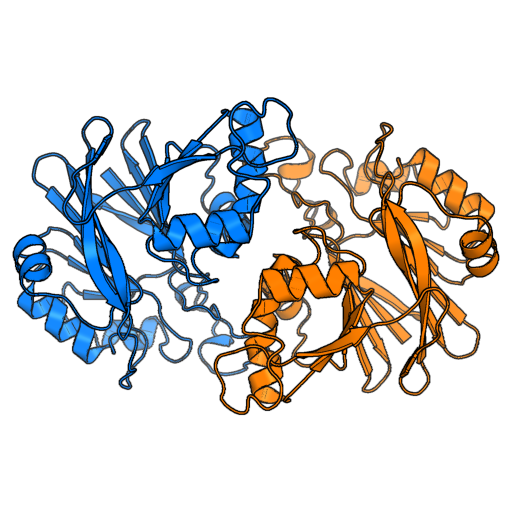A B C 1
ATOM 3684 O O . ALA B 1 212 ? 9.719 -21.984 -17.109 1 98.88 212 ALA B O 1
ATOM 3685 N N . LEU B 1 213 ? 11.375 -20.938 -18.172 1 98.88 213 LEU B N 1
ATOM 3686 C CA . LEU B 1 213 ? 11.148 -21.688 -19.406 1 98.88 213 LEU B CA 1
ATOM 3687 C C . LEU B 1 213 ? 11.43 -23.172 -19.203 1 98.88 213 LEU B C 1
ATOM 3689 O O . LEU B 1 213 ? 10.695 -24.031 -19.703 1 98.88 213 LEU B O 1
ATOM 3693 N N . GLU B 1 214 ? 12.461 -23.469 -18.469 1 98.81 214 GLU B N 1
ATOM 3694 C CA . GLU B 1 214 ? 12.789 -24.859 -18.172 1 98.81 214 GLU B CA 1
ATOM 3695 C C . GLU B 1 214 ? 11.672 -25.531 -17.375 1 98.81 214 GLU B C 1
ATOM 3697 O O . GLU B 1 214 ? 11.281 -26.656 -17.672 1 98.81 214 GLU B O 1
ATOM 3702 N N . ALA B 1 215 ? 11.234 -24.844 -16.375 1 98.81 215 ALA B N 1
ATOM 3703 C CA . ALA B 1 215 ? 10.125 -25.375 -15.578 1 98.81 215 ALA B CA 1
ATOM 3704 C C . ALA B 1 215 ? 8.883 -25.594 -16.438 1 98.81 215 ALA B C 1
ATOM 3706 O O . ALA B 1 215 ? 8.195 -26.594 -16.312 1 98.81 215 ALA B O 1
ATOM 3707 N N . THR B 1 216 ? 8.609 -24.641 -17.297 1 98.88 216 THR B N 1
ATOM 3708 C CA . THR B 1 216 ? 7.465 -24.719 -18.188 1 98.88 216 THR B CA 1
ATOM 3709 C C . THR B 1 216 ? 7.574 -25.938 -19.109 1 98.88 216 THR B C 1
ATOM 3711 O O . THR B 1 216 ? 6.59 -26.641 -19.328 1 98.88 216 THR B O 1
ATOM 3714 N N . ALA B 1 217 ? 8.75 -26.172 -19.609 1 98.69 217 ALA B N 1
ATOM 3715 C CA . ALA B 1 217 ? 8.977 -27.312 -20.484 1 98.69 217 ALA B CA 1
ATOM 3716 C C . ALA B 1 217 ? 8.719 -28.625 -19.75 1 98.69 217 ALA B C 1
ATOM 3718 O O . ALA B 1 217 ? 8.141 -29.562 -20.312 1 98.69 217 ALA B O 1
ATOM 3719 N N . LYS B 1 218 ? 9.148 -28.703 -18.5 1 98.62 218 LYS B N 1
ATOM 3720 C CA . LYS B 1 218 ? 8.961 -29.906 -17.688 1 98.62 218 LYS B CA 1
ATOM 3721 C C . LYS B 1 218 ? 7.48 -30.141 -17.391 1 98.62 218 LYS B C 1
ATOM 3723 O O . LYS B 1 218 ? 7.008 -31.266 -17.391 1 98.62 218 LYS B O 1
ATOM 3728 N N . ILE B 1 219 ? 6.773 -29.078 -17.109 1 98.75 219 ILE B N 1
ATOM 3729 C CA . ILE B 1 219 ? 5.375 -29.172 -16.719 1 98.75 219 ILE B CA 1
ATOM 3730 C C . ILE B 1 219 ? 4.496 -29.391 -17.938 1 98.75 219 ILE B C 1
ATOM 3732 O O . ILE B 1 219 ? 3.455 -30.047 -17.859 1 98.75 219 ILE B O 1
ATOM 3736 N N . ALA B 1 220 ? 4.875 -28.859 -19.062 1 98.62 220 ALA B N 1
ATOM 3737 C CA . ALA B 1 220 ? 4.191 -29 -20.344 1 98.62 220 ALA B CA 1
ATOM 3738 C C . ALA B 1 220 ? 2.73 -28.578 -20.234 1 98.62 220 ALA B C 1
ATOM 3740 O O . ALA B 1 220 ? 1.824 -29.328 -20.609 1 98.62 220 ALA B O 1
ATOM 3741 N N . PRO B 1 221 ? 2.51 -27.312 -19.859 1 98.75 221 PRO B N 1
ATOM 3742 C CA . PRO B 1 221 ? 1.135 -26.812 -19.75 1 98.75 221 PRO B CA 1
ATOM 3743 C C . PRO B 1 221 ? 0.502 -26.531 -21.109 1 98.75 221 PRO B C 1
ATOM 3745 O O . PRO B 1 221 ? 1.188 -26.562 -22.125 1 98.75 221 PRO B O 1
ATOM 3748 N N . GLY B 1 222 ? -0.803 -26.344 -21.156 1 98.5 222 GLY B N 1
ATOM 3749 C CA . GLY B 1 222 ? -1.417 -25.812 -22.359 1 98.5 222 GLY B CA 1
ATOM 3750 C C . GLY B 1 222 ? -0.882 -24.453 -22.75 1 98.5 222 GLY B C 1
ATOM 3751 O O . GLY B 1 222 ? -0.506 -24.234 -23.906 1 98.5 222 GLY B O 1
ATOM 3752 N N . ARG B 1 223 ? -0.869 -23.484 -21.781 1 98.5 223 ARG B N 1
ATOM 3753 C CA . ARG B 1 223 ? -0.293 -22.156 -21.906 1 98.5 223 ARG B CA 1
ATOM 3754 C C . ARG B 1 223 ? 0.478 -21.781 -20.641 1 98.5 223 ARG B C 1
ATOM 3756 O O . ARG B 1 223 ? 0.153 -22.234 -19.547 1 98.5 223 ARG B O 1
ATOM 3763 N N . ALA B 1 224 ? 1.445 -20.984 -20.828 1 98.88 224 ALA B N 1
ATOM 3764 C CA . ALA B 1 224 ? 2.209 -20.5 -19.688 1 98.88 224 ALA B CA 1
ATOM 3765 C C . ALA B 1 224 ? 2.275 -18.969 -19.688 1 98.88 224 ALA B C 1
ATOM 3767 O O . ALA B 1 224 ? 2.34 -18.344 -20.734 1 98.88 224 ALA B O 1
ATOM 3768 N N . PHE B 1 225 ? 2.236 -18.375 -18.516 1 98.94 225 PHE B N 1
ATOM 3769 C CA . PHE B 1 225 ? 2.383 -16.938 -18.328 1 98.94 225 PHE B CA 1
ATOM 3770 C C . PHE B 1 225 ? 3.457 -16.641 -17.281 1 98.94 225 PHE B C 1
ATOM 3772 O O . PHE B 1 225 ? 3.51 -17.281 -16.234 1 98.94 225 PHE B O 1
ATOM 3779 N N . PHE B 1 226 ? 4.293 -15.703 -17.594 1 98.94 226 PHE B N 1
ATOM 3780 C CA . PHE B 1 226 ? 5.348 -15.281 -16.688 1 98.94 226 PHE B CA 1
ATOM 3781 C C . PHE B 1 226 ? 4.922 -14.039 -15.906 1 98.94 226 PHE B C 1
ATOM 3783 O O . PHE B 1 226 ? 4.312 -13.125 -16.469 1 98.94 226 PHE B O 1
ATOM 3790 N N . THR B 1 227 ? 5.23 -14 -14.562 1 98.88 227 THR B N 1
ATOM 3791 C CA . THR B 1 227 ? 4.844 -12.914 -13.672 1 98.88 227 THR B CA 1
ATOM 3792 C C . THR B 1 227 ? 6 -12.547 -12.742 1 98.88 227 THR B C 1
ATOM 3794 O O . THR B 1 227 ? 7.125 -13.016 -12.922 1 98.88 227 THR B O 1
ATOM 3797 N N . HIS B 1 228 ? 5.746 -11.57 -11.773 1 98.88 228 HIS B N 1
ATOM 3798 C CA . HIS B 1 228 ? 6.727 -11.109 -10.797 1 98.88 228 HIS B CA 1
ATOM 3799 C C . HIS B 1 228 ? 7.973 -10.562 -11.484 1 98.88 228 HIS B C 1
ATOM 3801 O O . HIS B 1 228 ? 9.086 -10.992 -11.188 1 98.88 228 HIS B O 1
ATOM 3807 N N . ILE B 1 229 ? 7.789 -9.633 -12.398 1 98.88 229 ILE B N 1
ATOM 3808 C CA . ILE B 1 229 ? 8.742 -9.211 -13.43 1 98.88 229 ILE B CA 1
ATOM 3809 C C . ILE B 1 229 ? 9.367 -7.879 -13.031 1 98.88 229 ILE B C 1
ATOM 3811 O O . ILE B 1 229 ? 8.664 -6.941 -12.641 1 98.88 229 ILE B O 1
ATOM 3815 N N . THR B 1 230 ? 10.664 -7.719 -13.148 1 98.62 230 THR B N 1
ATOM 3816 C CA . THR B 1 230 ? 11.359 -6.477 -12.828 1 98.62 230 THR B CA 1
ATOM 3817 C C . THR B 1 230 ? 11.289 -5.5 -14 1 98.62 230 THR B C 1
ATOM 3819 O O . THR B 1 230 ? 10.766 -5.836 -15.062 1 98.62 230 THR B O 1
ATOM 3822 N N . HIS B 1 231 ? 11.883 -4.316 -13.766 1 98.56 231 HIS B N 1
ATOM 3823 C CA . HIS B 1 231 ? 11.938 -3.291 -14.805 1 98.56 231 HIS B CA 1
ATOM 3824 C C . HIS B 1 231 ? 13.047 -3.576 -15.805 1 98.56 231 HIS B C 1
ATOM 3826 O O . HIS B 1 231 ? 13.289 -2.779 -16.719 1 98.56 231 HIS B O 1
ATOM 3832 N N . GLU B 1 232 ? 13.672 -4.758 -15.648 1 98.44 232 GLU B N 1
ATOM 3833 C CA . GLU B 1 232 ? 14.695 -5.141 -16.625 1 98.44 232 GLU B CA 1
ATOM 3834 C C . GLU B 1 232 ? 14.07 -5.762 -17.859 1 98.44 232 GLU B C 1
ATOM 3836 O O . GLU B 1 232 ? 14.734 -5.91 -18.891 1 98.44 232 GLU B O 1
ATOM 3841 N N . LEU B 1 233 ? 12.891 -6.176 -17.75 1 98.81 233 LEU B N 1
ATOM 3842 C CA . LEU B 1 233 ? 12.211 -6.832 -18.859 1 98.81 233 LEU B CA 1
ATOM 3843 C C . LEU B 1 233 ? 11.094 -5.949 -19.406 1 98.81 233 LEU B C 1
ATOM 3845 O O . LEU B 1 233 ? 10.023 -5.848 -18.812 1 98.81 233 LEU B O 1
ATOM 3849 N N . GLY B 1 234 ? 11.367 -5.293 -20.562 1 98.75 234 GLY B N 1
ATOM 3850 C CA . GLY B 1 234 ? 10.266 -4.676 -21.281 1 98.75 234 GLY B CA 1
ATOM 3851 C C . GLY B 1 234 ? 9.297 -5.684 -21.875 1 98.75 234 GLY B C 1
ATOM 3852 O O . GLY B 1 234 ? 9.711 -6.738 -22.359 1 98.75 234 GLY B O 1
ATOM 3853 N N . HIS B 1 235 ? 8.039 -5.391 -21.828 1 98.81 235 HIS B N 1
ATOM 3854 C CA . HIS B 1 235 ? 7.035 -6.379 -22.219 1 98.81 235 HIS B CA 1
ATOM 3855 C C . HIS B 1 235 ? 7.176 -6.773 -23.672 1 98.81 235 HIS B C 1
ATOM 3857 O O . HIS B 1 235 ? 7.324 -7.957 -24 1 98.81 235 HIS B O 1
ATOM 3863 N N . ALA B 1 236 ? 7.109 -5.797 -24.594 1 98.56 236 ALA B N 1
ATOM 3864 C CA . ALA B 1 236 ? 7.133 -6.078 -26.031 1 98.56 236 ALA B CA 1
ATOM 3865 C C . ALA B 1 236 ? 8.414 -6.809 -26.422 1 98.56 236 ALA B C 1
ATOM 3867 O O . ALA B 1 236 ? 8.367 -7.82 -27.141 1 98.56 236 ALA B O 1
ATOM 3868 N N . GLU B 1 237 ? 9.492 -6.297 -25.938 1 98.25 237 GLU B N 1
ATOM 3869 C CA . GLU B 1 237 ? 10.797 -6.863 -26.281 1 98.25 237 GLU B CA 1
ATOM 3870 C C . GLU B 1 237 ? 10.93 -8.289 -25.75 1 98.25 237 GLU B C 1
ATOM 3872 O O . GLU B 1 237 ? 11.406 -9.172 -26.469 1 98.25 237 GLU B O 1
ATOM 3877 N N . THR B 1 238 ? 10.555 -8.516 -24.547 1 98.62 238 THR B N 1
ATOM 3878 C CA . THR B 1 238 ? 10.68 -9.828 -23.922 1 98.62 238 THR B CA 1
ATOM 3879 C C . THR B 1 238 ? 9.711 -10.82 -24.562 1 98.62 238 THR B C 1
ATOM 3881 O O . THR B 1 238 ? 10.078 -11.961 -24.844 1 98.62 238 THR B O 1
ATOM 3884 N N . GLN B 1 239 ? 8.492 -10.391 -24.766 1 98.69 239 GLN B N 1
ATOM 3885 C CA . GLN B 1 239 ? 7.477 -11.242 -25.375 1 98.69 239 GLN B CA 1
ATOM 3886 C C . GLN B 1 239 ? 7.957 -11.805 -26.703 1 98.69 239 GLN B C 1
ATOM 3888 O O . GLN B 1 239 ? 7.715 -12.969 -27.031 1 98.69 239 GLN B O 1
ATOM 3893 N N . ALA B 1 240 ? 8.625 -11.023 -27.469 1 98.5 240 ALA B N 1
ATOM 3894 C CA . ALA B 1 240 ? 9.086 -11.398 -28.812 1 98.5 240 ALA B CA 1
ATOM 3895 C C . ALA B 1 240 ? 10.102 -12.539 -28.75 1 98.5 240 ALA B C 1
ATOM 3897 O O . ALA B 1 240 ? 10.336 -13.227 -29.734 1 98.5 240 ALA B O 1
ATOM 3898 N N . THR B 1 241 ? 10.68 -12.727 -27.625 1 98.44 241 THR B N 1
ATOM 3899 C CA . THR B 1 241 ? 11.727 -13.734 -27.484 1 98.44 241 THR B CA 1
ATOM 3900 C C . THR B 1 241 ? 11.141 -15.047 -26.953 1 98.44 241 THR B C 1
ATOM 3902 O O . THR B 1 241 ? 11.812 -16.078 -26.984 1 98.44 241 THR B O 1
ATOM 3905 N N . LEU B 1 242 ? 9.945 -15.039 -26.484 1 98.75 242 LEU B N 1
ATOM 3906 C CA . LEU B 1 242 ? 9.352 -16.203 -25.844 1 98.75 242 LEU B CA 1
ATOM 3907 C C . LEU B 1 242 ? 8.773 -17.156 -26.891 1 98.75 242 LEU B C 1
ATOM 3909 O O . LEU B 1 242 ? 8.258 -16.719 -27.922 1 98.75 242 LEU B O 1
ATOM 3913 N N . PRO B 1 243 ? 8.859 -18.453 -26.656 1 98.38 243 PRO B N 1
ATOM 3914 C CA . PRO B 1 243 ? 8.297 -19.406 -27.609 1 98.38 243 PRO B CA 1
ATOM 3915 C C . PRO B 1 243 ? 6.77 -19.391 -27.625 1 98.38 243 PRO B C 1
ATOM 3917 O O . PRO B 1 243 ? 6.145 -18.781 -26.75 1 98.38 243 PRO B O 1
ATOM 3920 N N . ASP B 1 244 ? 6.207 -20.078 -28.594 1 97.69 244 ASP B N 1
ATOM 3921 C CA . ASP B 1 244 ? 4.758 -20.203 -28.688 1 97.69 244 ASP B CA 1
ATOM 3922 C C . ASP B 1 244 ? 4.176 -20.844 -27.422 1 97.69 244 ASP B C 1
ATOM 3924 O O . ASP B 1 244 ? 4.746 -21.797 -26.891 1 97.69 244 ASP B O 1
ATOM 3928 N N . GLY B 1 245 ? 3.131 -20.219 -26.953 1 98 245 GLY B N 1
ATOM 3929 C CA . GLY B 1 245 ? 2.453 -20.781 -25.797 1 98 245 GLY B CA 1
ATOM 3930 C C . GLY B 1 245 ? 2.926 -20.188 -24.484 1 98 245 GLY B C 1
ATOM 3931 O O . GLY B 1 245 ? 2.379 -20.5 -23.422 1 98 245 GLY B O 1
ATOM 3932 N N . VAL B 1 246 ? 3.988 -19.438 -24.547 1 98.81 246 VAL B N 1
ATOM 3933 C CA . VAL B 1 246 ? 4.512 -18.75 -23.375 1 98.81 246 VAL B CA 1
ATOM 3934 C C . VAL B 1 246 ? 4.363 -17.25 -23.531 1 98.81 246 VAL B C 1
ATOM 3936 O O . VAL B 1 246 ? 4.77 -16.672 -24.547 1 98.81 246 VAL B O 1
ATOM 3939 N N . GLU B 1 247 ? 3.762 -16.609 -22.578 1 98.81 247 GLU B N 1
ATOM 3940 C CA . GLU B 1 247 ? 3.525 -15.164 -22.672 1 98.81 247 GLU B CA 1
ATOM 3941 C C . GLU B 1 247 ? 4.012 -14.453 -21.406 1 98.81 247 GLU B C 1
ATOM 3943 O O . GLU B 1 247 ? 4.023 -15.047 -20.312 1 98.81 247 GLU B O 1
ATOM 3948 N N . LEU B 1 248 ? 4.434 -13.273 -21.547 1 98.88 248 LEU B N 1
ATOM 3949 C CA . LEU B 1 248 ? 4.66 -12.383 -20.422 1 98.88 248 LEU B CA 1
ATOM 3950 C C . LEU B 1 248 ? 3.352 -11.742 -19.969 1 98.88 248 LEU B C 1
ATOM 3952 O O . LEU B 1 248 ? 2.697 -11.039 -20.734 1 98.88 248 LEU B O 1
ATOM 3956 N N . ALA B 1 249 ? 3.01 -11.961 -18.719 1 98.94 249 ALA B N 1
ATOM 3957 C CA . ALA B 1 249 ? 1.754 -11.414 -18.203 1 98.94 249 ALA B CA 1
ATOM 3958 C C . ALA B 1 249 ? 1.851 -9.906 -18.016 1 98.94 249 ALA B C 1
ATOM 3960 O O . ALA B 1 249 ? 2.947 -9.344 -18.031 1 98.94 249 ALA B O 1
ATOM 3961 N N . PHE B 1 250 ? 0.746 -9.289 -17.953 1 98.94 250 PHE B N 1
ATOM 3962 C CA . PHE B 1 250 ? 0.668 -7.863 -17.656 1 98.94 250 PHE B CA 1
ATOM 3963 C C . PHE B 1 250 ? -0.565 -7.559 -16.812 1 98.94 250 PHE B C 1
ATOM 3965 O O . PHE B 1 250 ? -1.501 -8.359 -16.766 1 98.94 250 PHE B O 1
ATOM 3972 N N . ASP B 1 251 ? -0.53 -6.449 -16.094 1 98.94 251 ASP B N 1
ATOM 3973 C CA . ASP B 1 251 ? -1.634 -6.082 -15.211 1 98.94 251 ASP B CA 1
ATOM 3974 C C . ASP B 1 251 ? -2.941 -5.957 -15.992 1 98.94 251 ASP B C 1
ATOM 3976 O O . ASP B 1 251 ? -3.008 -5.238 -17 1 98.94 251 ASP B O 1
ATOM 3980 N N . GLY B 1 252 ? -3.98 -6.699 -15.562 1 98.81 252 GLY B N 1
ATOM 3981 C CA . GLY B 1 252 ? -5.285 -6.629 -16.203 1 98.81 252 GLY B CA 1
ATOM 3982 C C . GLY B 1 252 ? -5.531 -7.766 -17.172 1 98.81 252 GLY B C 1
ATOM 3983 O O . GLY B 1 252 ? -6.656 -7.949 -17.656 1 98.81 252 GLY B O 1
ATOM 3984 N N . LEU B 1 253 ? -4.488 -8.539 -17.469 1 98.88 253 LEU B N 1
ATOM 3985 C CA . LEU B 1 253 ? -4.656 -9.688 -18.344 1 98.88 253 LEU B CA 1
ATOM 3986 C C . LEU B 1 253 ? -5.652 -10.688 -17.766 1 98.88 253 LEU B C 1
ATOM 3988 O O . LEU B 1 253 ? -5.617 -10.977 -16.562 1 98.88 253 LEU B O 1
ATOM 3992 N N . GLU B 1 254 ? -6.566 -11.125 -18.594 1 98.44 254 GLU B N 1
ATOM 3993 C CA . GLU B 1 254 ? -7.559 -12.125 -18.203 1 98.44 254 GLU B CA 1
ATOM 3994 C C . GLU B 1 254 ? -7.391 -13.414 -19 1 98.44 254 GLU B C 1
ATOM 3996 O O . GLU B 1 254 ? -7.137 -13.375 -20.203 1 98.44 254 GLU B O 1
ATOM 4001 N N . VAL B 1 255 ? -7.441 -14.484 -18.266 1 97.31 255 VAL B N 1
ATOM 4002 C CA . VAL B 1 255 ? -7.434 -15.797 -18.906 1 97.31 255 VAL B CA 1
ATOM 4003 C C . VAL B 1 255 ? -8.625 -16.609 -18.422 1 97.31 255 VAL B C 1
ATOM 4005 O O . VAL B 1 255 ? -9.07 -16.469 -17.281 1 97.31 255 VAL B O 1
ATOM 4008 N N . GLU B 1 256 ? -9.18 -17.391 -19.328 1 93.25 256 GLU B N 1
ATOM 4009 C CA . GLU B 1 256 ? -10.367 -18.172 -19 1 93.25 256 GLU B CA 1
ATOM 4010 C C . GLU B 1 256 ? -10.117 -19.672 -19.219 1 93.25 256 GLU B C 1
ATOM 4012 O O . GLU B 1 256 ? -9.43 -20.047 -20.172 1 93.25 256 GLU B O 1
ATOM 4017 N N . LEU B 1 257 ? -10.609 -20.438 -18.281 1 89.38 257 LEU B N 1
ATOM 4018 C CA . LEU B 1 257 ? -10.688 -21.891 -18.453 1 89.38 257 LEU B CA 1
ATOM 4019 C C . LEU B 1 257 ? -12.078 -22.312 -18.906 1 89.38 257 LEU B C 1
ATOM 4021 O O . LEU B 1 257 ? -13.086 -21.812 -18.406 1 89.38 257 LEU B O 1
#

Sequence (514 aa):
MKLRFLGTGTSYGVPYIGCKCAVCTSNDPRDKRLRSSIFVEDDDLKLIVDTGPDFRQQCLRAGIDHISAILWTHLHNDHIIGLDDVRPLTDRQGYIDGYTDAATLARLQLIFDYVFVAGRNHGGFPRVTPHIIEAFGTLKFGEISVTPLPIFHGTRPIFSYEFEKAGKRIVYATDCSAIPDESLERMKGCEIFIVDALRQSAHPNHFSVSQALEATAKIAPGRAFFTHITHELGHAETQATLPDGVELAFDGLEVELMKLRFLGTGTSYGVPYIGCKCAVCTSNDPRDKRLRSSIFVEDDDLKLIVDTGPDFRQQCLRAGIDHISAILWTHLHNDHIIGLDDVRPLTDRQGYIDGYTDAATLARLQLIFDYVFVAGRNHGGFPRVTPHIIEAFGTLKFGEISVTPLPIFHGTRPIFSYEFEKAGKRIVYATDCSAIPDESLERMKGCEIFIVDALRQSAHPNHFSVSQALEATAKIAPGRAFFTHITHELGHAETQATLPDGVELAFDGLEVEL

Nearest PDB structures (foldseek):
  6b9v-assembly1_B  TM=9.576E-01  e=2.696E-32  Candidatus Koribacter versatilis Ellin345
  6b9v-assembly1_A  TM=9.658E-01  e=1.676E-31  Candidatus Koribacter versatilis Ellin345
  3qh8-assembly1_A  TM=8.916E-01  e=3.668E-27  Brucella abortus 2308
  6dq2-assembly1_A  TM=6.696E-01  e=7.661E-08  Cronobacter sakazakii
  6mfi-assembly1_A  TM=5.622E-01  e=3.508E-09  Simiduia agarivorans SA1 = DSM 21679

Organism: NCBI:txid1960156

InterPro domains:
  IPR001279 Metallo-beta-lactamase [PF12706] (47-229)
  IPR001279 Metallo-beta-lactamase [SM00849] (34-228)
  IPR036866 Ribonuclease Z/Hydroxyacylglutathione hydrolase-like [G3DSA:3.60.15.10] (1-257)
  IPR036866 Ribonuclease Z/Hydroxyacylglutathione hydrolase-like [SSF56281] (1-257)

Secondary structure (DSSP, 8-state):
-EEEEEE-B-TT-BSPTT--STTTT---GGG-BPBSEEEEEETTEEEEE---TTHHHHHHHHT----SEEE---S-HHHHTTGGGGHHHHHHH--EEEEE-HHHHHHHHHHTTTTS-TT--SSSS--EEEEE--TT--EEETTEEEEEEEEEETTEEEEEEEEEETTEEEEEE-S-SB--HHHHHHHTT-SEEEEE---SS--SSS--HHHHHHHHHHH--SEEEEESB-TTS-HHHHHTTSPTTEEE--TT-EEE-/-EEEEEE-B-TT-BSPTT--STTTT---GGG-BPBSEEEEEETTEEEEE---TTHHHHHHHHT----SEEE-----HHHHTTGGGGHHHHHHH--EEEEE-HHHHHHHHHHTTTTS-TT--SSSS--EEEEE--TT--EEETTEEEEEEEEEETTEEEEEEEEEETTEEEEEE-S-SB--HHHHHHHTT-SEEEEE---SS--SSS--HHHHHHHHHHH--SEEEEESB-TTS-HHHHHTTSPTTEEE--TT-EEE-

Foldseek 3Di:
DKKAWLFFAALQWAPHVPDDDCLNVDPPQQSGTQQTKMWDDDDPAIEIEFQACCNLVSCVVVVPQEHQAYEYFAQDRRRYVRVFVCQNNCVPVNEHEYEFAPHNVVSNCVNQVPAQDPPDDDGDGHHYPYDHDDAQDWDDDPQKIKGWHWAFQQPDTTTWIWIDGPHAIEIAAEQHDGHDPVSLVVLAAHQEYEAEAAEQDDDRGGHHPVRVVVSCVSRVHNAYEYGNYYSRDRQVVNQVVDDPRYHYDGRGDMDDD/DKKAWLFFAALQWAPHVPDDDCLNVDPPQQSGTQQTKMWDDDDPAIEIEFQACCNLVSCVVVVPQEHQAYEYFAQDRRRYVRVFVCQNNCVPVNEHEYEFAPHNVVSNCVNQVPAQDPPDPDGDGHHYPYDHDDAQDWDDDPQKIKGWHWAFQQPDTTTWIWIDGPHAIEIAAEQHDGHDPVSLVVLAAHQEYEAEAAEQDDDRGGHHPVRVVVSCVSRVHNAYEYGNYYSRDRQVVNQVVDDPRYHYDGRGDMDDD

pLDDT: mean 97.46, std 3.88, range [69.25, 98.94]